Protein AF-A0AAD9IHF7-F1 (afdb_monomer_lite)

Sequence (632 aa):
MAWVPALSSIWDLKSANAESRKAVESCRPLTIDGPIQLDRDPDVTQILLLSDAFGIDELVALQLVQRGYFQVGEVSAAAGGGQLLEDVISCLQVLAEVLEAQLDGRAPASWVPPAEQAYIQERAAAVPSADSLPALLVKRLSRPLQAHIERLPALINSSGQLLDPGQAVGQIDLLLAQCLLLSLTLVVGQEGSVLDLAEPAFGLLKDVAARRDRAHIAPLLELCALTIVLPAGGQPGADASALAAVDAAAQALPDGACSAVKLAWELARAADRPARGPLKMAAQKATQAGALGHLWRAVLGAPALLRGPASLRVAAAGLVHRYAAALLGSADGAEVLAALIQRSVAESKAEFGPEASLVLASRAGTVVSKGGETAVPDDLSTLLHLFAATLAISPALFLDETLREEEFLELMSPSGAGRAQLLGRVPSVFVAYHAVLAAIASCPDGARSIFVQLSAEHATELVGWRHIFEALQQLVRRFDFPAGDASGARHAEDALPPWDTAGICAQVRLVSAVFKHGAAGEVPLWLAAMRDELGLSSVWDALIQAMCCPVPQELKAELDFALAALARLPDVAPLALQRLLAAIVPQGRDAASQPALPHYDLGYQLNEIEARGGGRVYAFVRQGVEFKILFD

Foldseek 3Di:
DDDADALCCLQCFAFADPVLLVQLCVQWHADPVGTDHHDPPPQSVQLVLLCQQQRGYSVLSNVLQVVLCVQQVDSHSQSSNQSSLVNLLRSLVLLLQLLLCVLVVHDGDPPRDPVNNVVLVVQLVPPPDCSHPLNSLLVSLVPQSRNHNVSPCWHAHSNRDTDGPLVSSLSSNLSSLLSNLSSLLSCVVVVGAPLVCLQSLLVSLQVLVVDPSNVLSNLSSLSSLLSNQQCQLPDVPPDPVSLVSNVVSLVPHDQALSLLSVLSNVLSVCSNPVDPDPNVVSLVSSLVSVVLVCLLCVRLVRPSQVVDDLSSNLSSLVSLLSSLLSCCVGPCNLVSLVVQLVVLLVVLCVQFNPQAFQCLLDDPDDDDGPHDDDDDQGSLLSSLSSLLSSLLSPLCCVVPCSNVDPRSCLCLPLANPVNSVSLGRGLSNLLSSLSNLLSNLQAAVSLVVSLVRQLDPSHDCCGHLQSLLVLLVVLLVLQDDPPDDPDPPVLVVSARDPSNLSNNLSSLSSLLSSLQRHDLVCVVVSQVSSCVVNVHPGPLLSLLQSLLGPYDPSSVLSSLSNLVSQLVHPVRVVVSVVSNCPQLPDDDDDPPDDDPHDDDDPVVSVVVVVVCVPPPVCSVCVPDDPPPPPDD

Organism: Prototheca wickerhamii (NCBI:txid3111)

Secondary structure (DSSP, 8-state):
------GGGGT---B--HHHHHHHHTT--EETTEE----IIIIIHHHHHHHHHHTB-HHHHHHHHHHHHHHHSS--HHHHHHHHHHHHHHHHHHHHHHHHHHHTT-PPPTTS-HHHHHHHHHHHHT-SSTTSHHHHHHHHHTS-S-TTGGG-S-EE-TTS-EE-HHHHHHHHHHHHHHHHHHHHHHHHHTT---GGGHHHHHHHHHHHHH-GGGGGGHHHHHHHHHHHHGGGGG-TT--HHHHHHHHHHHHTSPSSTTHHHHHHHHHHHHHHS--SSHHHHHHHHHHHTTHHHHIIIIIIT-HHHHTS-HHHHHHHHHHHHHHHHHHHTSTTHHHHHHHHHHHHHHHHHHHH-TT---TTTS-TTPPPP---SSPPPPHHHHHHHHHHHHHHH-GGGGG-GGG--HHHHHHH-TT-HHHHHHHHH-HHHHHHHHHHHHHHTTSHHHHHHHHHHHHSTT-BTTBSHHHHHHHHHHHHHHT---TT---TTGGGTSPPPHHHHHHHHHHHHHHHHHHHHS-TTTHHHHHHHHHHHHT-S-HHHHHHHHHHSS--HHHHHHHHHHHHHHTTSTTTHHHHHHHHHHHHS-PPPPTTPPPSSPPPPHHHHHHHHHHTTTT-HHHHSSSS--------

InterPro domains:
  IPR021827 Nucleoporin Nup186/Nup192/Nup205 [PTHR31344] (15-614)

pLDDT: mean 78.22, std 16.79, range [21.83, 95.75]

Radius of gyration: 30.06 Å; chains: 1; bounding box: 73×52×94 Å

Structure (mmCIF, N/CA/C/O backbone):
data_AF-A0AAD9IHF7-F1
#
_entry.id   AF-A0AAD9IHF7-F1
#
loop_
_atom_site.group_PDB
_atom_site.id
_atom_site.type_symbol
_atom_site.label_atom_id
_atom_site.label_alt_id
_atom_site.label_comp_id
_atom_site.label_asym_id
_atom_site.label_entity_id
_atom_site.label_seq_id
_atom_site.pdbx_PDB_ins_code
_atom_site.Cartn_x
_atom_site.Cartn_y
_atom_site.Cartn_z
_atom_site.occupancy
_atom_site.B_iso_or_equiv
_atom_site.auth_seq_id
_atom_site.auth_comp_id
_atom_site.auth_asym_id
_atom_site.auth_atom_id
_atom_site.pdbx_PDB_model_num
ATOM 1 N N . MET A 1 1 ? -20.328 25.310 11.228 1.00 36.81 1 MET A N 1
ATOM 2 C CA . MET A 1 1 ? -19.185 24.529 11.743 1.00 36.81 1 MET A CA 1
ATOM 3 C C . MET A 1 1 ? -19.733 23.182 12.155 1.00 36.81 1 MET A C 1
ATOM 5 O O . MET A 1 1 ? -20.665 23.171 12.948 1.00 36.81 1 MET A O 1
ATOM 9 N N . ALA A 1 2 ? -19.254 22.092 11.554 1.00 47.91 2 ALA A N 1
ATOM 10 C CA . ALA A 1 2 ? -19.610 20.751 12.006 1.00 47.91 2 ALA A CA 1
ATOM 11 C C . ALA A 1 2 ? -19.078 20.570 13.436 1.00 47.91 2 ALA A C 1
ATOM 13 O O . ALA A 1 2 ? -17.951 20.968 13.727 1.00 47.91 2 ALA A O 1
ATOM 14 N N . TRP A 1 3 ? -19.918 20.069 14.335 1.00 58.12 3 TRP A N 1
ATOM 15 C CA . TRP A 1 3 ? -19.512 19.736 15.695 1.00 58.12 3 TRP A CA 1
ATOM 16 C C . TRP A 1 3 ? -18.592 18.510 15.639 1.00 58.12 3 TRP A C 1
ATOM 18 O O . TRP A 1 3 ? -18.950 17.516 15.016 1.00 58.12 3 TRP A O 1
ATOM 28 N N . VAL A 1 4 ? -17.404 18.602 16.240 1.00 61.09 4 VAL A N 1
ATOM 29 C CA . VAL A 1 4 ? -16.458 17.485 16.365 1.00 61.09 4 VAL A CA 1
ATOM 30 C C . VAL A 1 4 ? -16.530 16.994 17.815 1.00 61.09 4 VAL A C 1
ATOM 32 O O . VAL A 1 4 ? -16.275 17.800 18.716 1.00 61.09 4 VAL A O 1
ATOM 35 N N . PRO A 1 5 ? -16.900 15.726 18.070 1.00 71.88 5 PRO A N 1
ATOM 36 C CA . PRO A 1 5 ? -16.869 15.166 19.416 1.00 71.88 5 PRO A CA 1
ATOM 37 C C . PRO A 1 5 ? -15.436 15.136 19.966 1.00 71.88 5 PRO A C 1
ATOM 39 O O . PRO A 1 5 ? -14.470 15.023 19.210 1.00 71.88 5 PRO A O 1
ATOM 42 N N . ALA A 1 6 ? -15.293 15.200 21.292 1.00 78.81 6 ALA A N 1
ATOM 43 C CA . ALA A 1 6 ? -13.985 15.099 21.940 1.00 78.81 6 ALA A CA 1
ATOM 44 C C . ALA A 1 6 ? -13.335 13.737 21.644 1.00 78.81 6 ALA A C 1
ATOM 46 O O . ALA A 1 6 ? -14.001 12.704 21.768 1.00 78.81 6 ALA A O 1
ATOM 47 N N . LEU A 1 7 ? -12.037 13.703 21.318 1.00 81.25 7 LEU A N 1
ATOM 48 C CA . LEU A 1 7 ? -11.336 12.456 20.967 1.00 81.25 7 LEU A CA 1
ATOM 49 C C . LEU A 1 7 ? -11.342 11.418 22.095 1.00 81.25 7 LEU A C 1
ATOM 51 O O . LEU A 1 7 ? -11.306 10.218 21.823 1.00 81.25 7 LEU A O 1
ATOM 55 N N . SER A 1 8 ? -11.437 11.859 23.353 1.00 77.81 8 SER A N 1
ATOM 56 C CA . SER A 1 8 ? -11.564 10.968 24.514 1.00 77.81 8 SER A CA 1
ATOM 57 C C . SER A 1 8 ? -12.761 10.019 24.408 1.00 77.81 8 SER A C 1
ATOM 59 O O . SER A 1 8 ? -12.704 8.902 24.916 1.00 77.81 8 SER A O 1
ATOM 61 N N . SER A 1 9 ? -13.810 10.401 23.672 1.00 76.50 9 SER A N 1
ATOM 62 C CA . SER A 1 9 ? -14.984 9.554 23.432 1.00 76.50 9 SER A CA 1
ATOM 63 C C . SER A 1 9 ? -14.676 8.268 22.653 1.00 76.50 9 SER A C 1
ATOM 65 O O . SER A 1 9 ? -15.418 7.296 22.785 1.00 76.50 9 SER A O 1
ATOM 67 N N . ILE A 1 10 ? -13.567 8.200 21.900 1.00 79.12 10 ILE A N 1
ATOM 68 C CA . ILE A 1 10 ? -13.138 6.958 21.232 1.00 79.12 10 ILE A CA 1
ATOM 69 C C . ILE A 1 10 ? -12.761 5.887 22.273 1.00 79.12 10 ILE A C 1
ATOM 71 O O . ILE A 1 10 ? -13.018 4.695 22.055 1.00 79.12 10 ILE A O 1
ATOM 75 N N . TRP A 1 11 ? -12.152 6.310 23.388 1.00 79.56 11 TRP A N 1
ATOM 76 C CA . TRP A 1 11 ? -11.546 5.439 24.403 1.00 79.56 11 TRP A CA 1
ATOM 77 C C . TRP A 1 11 ? -12.447 5.231 25.623 1.00 79.56 11 TRP A C 1
ATOM 79 O O . TRP A 1 11 ? -12.525 4.116 26.141 1.00 79.56 11 TRP A O 1
ATOM 89 N N . ASP A 1 12 ? -13.141 6.289 26.046 1.00 73.69 12 ASP A N 1
ATOM 90 C CA . ASP A 1 12 ? -13.850 6.387 27.327 1.00 73.69 12 ASP A CA 1
ATOM 91 C C . ASP A 1 12 ? -15.376 6.282 27.172 1.00 73.69 12 ASP A C 1
ATOM 93 O O . ASP A 1 12 ? -16.147 6.885 27.924 1.00 73.69 12 ASP A O 1
ATOM 97 N N . LEU A 1 13 ? -15.842 5.504 26.192 1.00 77.12 13 LEU A N 1
ATOM 98 C CA . LEU A 1 13 ? -17.257 5.149 26.101 1.00 77.12 13 LEU A CA 1
ATOM 99 C C . LEU A 1 13 ? -17.670 4.416 27.381 1.00 77.12 13 LEU A C 1
ATOM 101 O O . LEU A 1 13 ? -17.210 3.305 27.656 1.00 77.12 13 LEU A O 1
ATOM 105 N N . LYS A 1 14 ? -18.540 5.056 28.172 1.00 83.31 14 LYS A N 1
ATOM 106 C CA . LYS A 1 14 ? -19.083 4.458 29.392 1.00 83.31 14 LYS A CA 1
ATOM 107 C C . LYS A 1 14 ? -19.792 3.159 29.033 1.00 83.31 14 LYS A C 1
ATOM 109 O O . LYS A 1 14 ? -20.666 3.146 28.168 1.00 83.31 14 LYS A O 1
ATOM 114 N N . SER A 1 15 ? -19.403 2.081 29.701 1.00 85.06 15 SER A N 1
ATOM 115 C CA . SER A 1 15 ? -20.047 0.777 29.578 1.00 85.06 15 SER A CA 1
ATOM 116 C C . SER A 1 15 ? -21.433 0.780 30.220 1.00 85.06 15 SER A C 1
ATOM 118 O O . SER A 1 15 ? -21.686 1.586 31.116 1.00 85.06 15 SER A O 1
ATOM 120 N N . ALA A 1 16 ? -22.284 -0.166 29.818 1.00 85.75 16 ALA A N 1
ATOM 121 C CA . ALA A 1 16 ? -23.598 -0.396 30.425 1.00 85.75 16 ALA A CA 1
ATOM 122 C C . ALA A 1 16 ? -23.555 -0.368 31.968 1.00 85.75 16 ALA A C 1
ATOM 124 O O . ALA A 1 16 ? -22.651 -0.947 32.585 1.00 85.75 16 ALA A O 1
ATOM 125 N N . ASN A 1 17 ? -24.535 0.295 32.589 1.00 91.62 17 ASN A N 1
ATOM 126 C CA . ASN A 1 17 ? -24.567 0.527 34.032 1.00 91.62 17 ASN A CA 1
ATOM 127 C C . ASN A 1 17 ? -25.962 0.229 34.590 1.00 91.62 17 ASN A C 1
ATOM 129 O O . ASN A 1 17 ? -26.950 0.847 34.212 1.00 91.62 17 ASN A O 1
ATOM 133 N N . ALA A 1 18 ? -26.042 -0.670 35.574 1.00 92.06 18 ALA A N 1
ATOM 134 C CA . ALA A 1 18 ? -27.307 -1.057 36.195 1.00 92.06 18 ALA A CA 1
ATOM 135 C C . ALA A 1 18 ? -28.072 0.119 36.838 1.00 92.06 18 ALA A C 1
ATOM 137 O O . ALA A 1 18 ? -29.301 0.081 36.910 1.00 92.06 18 ALA A O 1
ATOM 138 N N . GLU A 1 19 ? -27.377 1.153 37.317 1.00 93.00 19 GLU A N 1
ATOM 139 C CA . GLU A 1 19 ? -28.008 2.363 37.859 1.00 93.00 19 GLU A CA 1
ATOM 140 C C . GLU A 1 19 ? -28.609 3.229 36.747 1.00 93.00 19 GLU A C 1
ATOM 142 O O . GLU A 1 19 ? -29.773 3.621 36.843 1.00 93.00 19 GLU A O 1
ATOM 147 N N . SER A 1 20 ? -27.856 3.452 35.666 1.00 92.50 20 SER A N 1
ATOM 148 C CA . SER A 1 20 ? -28.323 4.148 34.460 1.00 92.50 20 SER A CA 1
ATOM 149 C C . SER A 1 20 ? -29.510 3.420 33.825 1.00 92.50 20 SER A C 1
ATOM 151 O O . SER A 1 20 ? -30.510 4.050 33.477 1.00 92.50 20 SER A O 1
ATOM 153 N N . ARG A 1 21 ? -29.458 2.083 33.769 1.00 94.50 21 ARG A N 1
ATOM 154 C CA . ARG A 1 21 ? -30.554 1.237 33.282 1.00 94.50 21 ARG A CA 1
ATOM 155 C C . ARG A 1 21 ? -31.832 1.430 34.084 1.00 94.50 21 ARG A C 1
ATOM 157 O O . ARG A 1 21 ? -32.874 1.729 33.509 1.00 94.50 21 ARG A O 1
ATOM 164 N N . LYS A 1 22 ? -31.747 1.351 35.417 1.00 94.19 22 LYS A N 1
ATOM 165 C CA . LYS A 1 22 ? -32.892 1.610 36.308 1.00 94.19 22 LYS A CA 1
ATOM 166 C C . LYS A 1 22 ? -33.433 3.028 36.148 1.00 94.19 22 LYS A C 1
ATOM 168 O O . LYS A 1 22 ? -34.644 3.227 36.212 1.00 94.19 22 LYS A O 1
ATOM 173 N N . ALA A 1 23 ? -32.555 4.012 35.950 1.00 93.00 23 ALA A N 1
ATOM 174 C CA . ALA A 1 23 ? -32.964 5.393 35.728 1.00 93.00 23 ALA A CA 1
ATOM 175 C C . ALA A 1 23 ? -33.780 5.540 34.433 1.00 93.00 23 ALA A C 1
ATOM 177 O O . ALA A 1 23 ? -34.836 6.171 34.457 1.00 93.00 23 ALA A O 1
ATOM 178 N N . VAL A 1 24 ? -33.357 4.913 33.333 1.00 93.75 24 VAL A N 1
ATOM 179 C CA . VAL A 1 24 ? -34.110 4.915 32.067 1.00 93.75 24 VAL A CA 1
ATOM 180 C C . VAL A 1 24 ? -35.416 4.120 32.194 1.00 93.75 24 VAL A C 1
ATOM 182 O O . VAL A 1 24 ? -36.472 4.625 31.820 1.00 93.75 24 VAL A O 1
ATOM 185 N N . GLU A 1 25 ? -35.390 2.936 32.811 1.00 94.12 25 GLU A N 1
ATOM 186 C CA . GLU A 1 25 ? -36.583 2.103 33.048 1.00 94.12 25 GLU A CA 1
ATOM 187 C C . GLU A 1 25 ? -37.634 2.790 33.935 1.00 94.12 25 GLU A C 1
ATOM 189 O O . GLU A 1 25 ? -38.833 2.542 33.791 1.00 94.12 25 GLU A O 1
ATOM 194 N N . SER A 1 26 ? -37.212 3.702 34.820 1.00 93.38 26 SER A N 1
ATOM 195 C CA . SER A 1 26 ? -38.123 4.527 35.624 1.00 93.38 26 SER A CA 1
ATOM 196 C C . SER A 1 26 ? -38.941 5.536 34.804 1.00 93.38 26 SER A C 1
ATOM 198 O O . SER A 1 26 ? -39.815 6.201 35.360 1.00 93.38 26 SER A O 1
ATOM 200 N N . CYS A 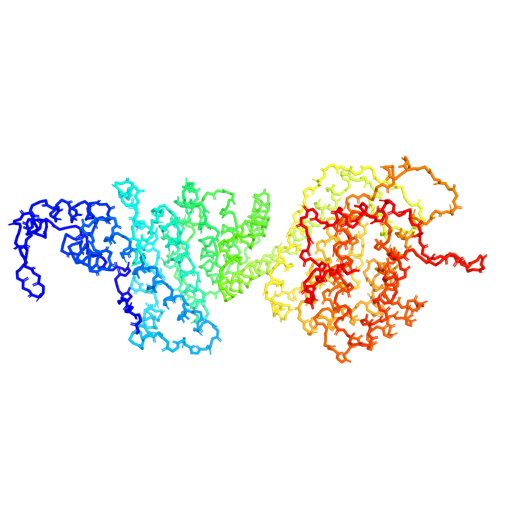1 27 ? -38.659 5.664 33.499 1.00 92.88 27 CYS A N 1
ATOM 201 C CA . CYS A 1 27 ? -39.239 6.644 32.574 1.00 92.88 27 CYS A CA 1
ATOM 202 C C . CYS A 1 27 ? -38.943 8.108 32.949 1.00 92.88 27 CYS A C 1
ATOM 204 O O . CYS A 1 27 ? -39.509 9.027 32.357 1.00 92.88 27 CYS A O 1
ATOM 206 N N . ARG A 1 28 ? -38.073 8.341 33.942 1.00 93.12 28 ARG A N 1
ATOM 207 C CA . ARG A 1 28 ? -37.704 9.679 34.406 1.00 93.12 28 ARG A CA 1
ATOM 208 C C . ARG A 1 28 ? -36.217 9.805 34.772 1.00 93.12 28 ARG A C 1
ATOM 210 O O . ARG A 1 28 ? -35.900 10.137 35.920 1.00 93.12 28 ARG A O 1
ATOM 217 N N . PRO A 1 29 ? -35.288 9.521 33.839 1.00 91.62 29 PRO A N 1
ATOM 218 C CA . PRO A 1 29 ? -33.861 9.647 34.105 1.00 91.62 29 PRO A CA 1
ATOM 219 C C . PRO A 1 29 ? -33.464 11.104 34.375 1.00 91.62 29 PRO A C 1
ATOM 221 O O . PRO A 1 29 ? -34.022 12.047 33.806 1.00 91.62 29 PRO A O 1
ATOM 224 N N . LEU A 1 30 ? -32.464 11.284 35.239 1.00 88.69 30 LEU A N 1
ATOM 225 C CA . LEU A 1 30 ? -31.847 12.580 35.505 1.00 88.69 30 LEU A CA 1
ATOM 226 C C . LEU A 1 30 ? -30.652 12.775 34.566 1.00 88.69 30 LEU A C 1
ATOM 228 O O . LEU A 1 30 ? -29.691 12.011 34.622 1.00 88.69 30 LEU A O 1
ATOM 232 N N . THR A 1 31 ? -30.709 13.805 33.725 1.00 84.94 31 THR A N 1
ATOM 233 C CA . THR A 1 31 ? -29.606 14.204 32.840 1.00 84.94 31 THR A CA 1
ATOM 234 C C . THR A 1 31 ? -28.926 15.477 33.346 1.00 84.94 31 THR A C 1
ATOM 236 O O . THR A 1 31 ? -29.368 16.075 34.330 1.00 84.94 31 THR A O 1
ATOM 239 N N . ILE A 1 32 ? -27.853 15.906 32.673 1.00 80.12 32 ILE A N 1
ATOM 240 C CA . ILE A 1 32 ? -27.135 17.156 32.985 1.00 80.12 32 ILE A CA 1
ATOM 241 C C . ILE A 1 32 ? -28.069 18.372 32.858 1.00 80.12 32 ILE A C 1
ATOM 243 O O . ILE A 1 32 ? -27.972 19.304 33.653 1.00 80.12 32 ILE A O 1
ATOM 247 N N . ASP A 1 33 ? -29.025 18.317 31.928 1.00 78.94 33 ASP A N 1
ATOM 248 C CA . ASP A 1 33 ? -30.009 19.377 31.678 1.00 78.94 33 ASP A CA 1
ATOM 249 C C . ASP A 1 33 ? -31.258 19.265 32.576 1.00 78.94 33 ASP A C 1
ATOM 251 O O . ASP A 1 33 ? -32.186 20.068 32.481 1.00 78.94 33 ASP A O 1
ATOM 255 N N . GLY A 1 34 ? -31.284 18.278 33.479 1.00 86.94 34 GLY A N 1
ATOM 256 C CA . GLY A 1 34 ? -32.382 18.013 34.404 1.00 86.94 34 GLY A CA 1
ATOM 257 C C . GLY A 1 34 ? -33.145 16.713 34.112 1.00 86.94 34 GLY A C 1
ATOM 258 O O . GLY A 1 34 ? -32.713 15.885 33.304 1.00 86.94 34 GLY A O 1
ATOM 259 N N . PRO A 1 35 ? -34.259 16.469 34.829 1.00 88.62 35 PRO A N 1
ATOM 260 C CA . PRO A 1 35 ? -35.058 15.261 34.659 1.00 88.62 35 PRO A CA 1
ATOM 261 C C . PRO A 1 35 ? -35.841 15.302 33.345 1.00 88.62 35 PRO A C 1
ATOM 263 O O . PRO A 1 35 ? -36.541 16.275 33.067 1.00 88.62 35 PRO A O 1
ATOM 266 N N . ILE A 1 36 ? -35.774 14.216 32.580 1.00 90.25 36 ILE A N 1
ATOM 267 C CA . ILE A 1 36 ? -36.485 14.062 31.305 1.00 90.25 36 ILE A CA 1
ATOM 268 C C . ILE A 1 36 ? -37.630 13.074 31.505 1.00 90.25 36 ILE A C 1
ATOM 270 O O . ILE A 1 36 ? -37.448 12.064 32.174 1.00 90.25 36 ILE A O 1
ATOM 274 N N . GLN A 1 37 ? -38.808 13.363 30.953 1.00 91.81 37 GLN A N 1
ATOM 275 C CA . GLN A 1 37 ? -39.916 12.410 30.913 1.00 91.81 37 GLN A CA 1
ATOM 276 C C . GLN A 1 37 ? -39.811 11.593 29.625 1.00 91.81 37 GLN A C 1
ATOM 278 O O . GLN A 1 37 ? -39.765 12.180 28.548 1.00 91.81 37 GLN A O 1
ATOM 283 N N . LEU A 1 38 ? -39.762 10.269 29.753 1.00 91.94 38 LEU A N 1
ATOM 284 C CA . LEU A 1 38 ? -39.723 9.335 28.629 1.00 91.94 38 LEU A CA 1
ATOM 285 C C . LEU A 1 38 ? -41.045 8.582 28.526 1.00 91.94 38 LEU A C 1
ATOM 287 O O . LEU A 1 38 ? -41.642 8.230 29.553 1.00 91.94 38 LEU A O 1
ATOM 291 N N . ASP A 1 39 ? -41.462 8.291 27.301 1.00 89.88 39 ASP A N 1
ATOM 292 C CA . ASP A 1 39 ? -42.516 7.322 27.050 1.00 89.88 39 ASP A CA 1
ATOM 293 C C . ASP A 1 39 ? -41.945 5.904 27.136 1.00 89.88 39 ASP A C 1
ATOM 295 O O . ASP A 1 39 ? -40.828 5.611 26.700 1.00 89.88 39 ASP A O 1
ATOM 299 N N . ARG A 1 40 ? -42.716 4.984 27.725 1.00 88.19 40 ARG A N 1
ATOM 300 C CA . ARG A 1 40 ? -42.266 3.591 27.861 1.00 88.19 40 ARG A CA 1
ATOM 301 C C . ARG A 1 40 ? -42.047 2.937 26.493 1.00 88.19 40 ARG A C 1
ATOM 303 O O . ARG A 1 40 ? -41.100 2.177 26.337 1.00 88.19 40 ARG A O 1
ATOM 310 N N . ASP A 1 41 ? -42.879 3.305 25.523 1.00 87.81 41 ASP A N 1
ATOM 311 C CA . ASP A 1 41 ? -42.694 3.043 24.100 1.00 87.81 41 ASP A CA 1
ATOM 312 C C . ASP A 1 41 ? -42.975 4.343 23.321 1.00 87.81 41 ASP A C 1
ATOM 314 O O . ASP A 1 41 ? -44.016 4.956 23.570 1.00 87.81 41 ASP A O 1
ATOM 318 N N . PRO A 1 42 ? -42.110 4.762 22.376 1.00 87.00 42 PRO A N 1
ATOM 319 C CA . PRO A 1 42 ? -40.933 4.042 21.879 1.00 87.00 42 PRO A CA 1
ATOM 320 C C . PRO A 1 42 ? -39.636 4.276 22.680 1.00 87.00 42 PRO A C 1
ATOM 322 O O . PRO A 1 42 ? -38.698 3.497 22.515 1.00 87.00 42 PRO A O 1
ATOM 325 N N . ASP A 1 43 ? -39.552 5.304 23.530 1.00 91.94 43 ASP A N 1
ATOM 326 C CA . ASP A 1 43 ? -38.263 5.828 24.014 1.00 91.94 43 ASP A CA 1
ATOM 327 C C . ASP A 1 43 ? -37.439 4.804 24.805 1.00 91.94 43 ASP A C 1
ATOM 329 O O . ASP A 1 43 ? -36.315 4.482 24.414 1.00 91.94 43 ASP A O 1
ATOM 333 N N . VAL A 1 44 ? -37.986 4.262 25.902 1.00 94.19 44 VAL A N 1
ATOM 334 C CA . VAL A 1 44 ? -37.251 3.323 26.776 1.00 94.19 44 VAL A CA 1
ATOM 335 C C . VAL A 1 44 ? -36.801 2.091 25.990 1.00 94.19 44 VAL A C 1
ATOM 337 O O . VAL A 1 44 ? -35.643 1.683 26.091 1.00 94.19 44 VAL A O 1
ATOM 340 N N . THR A 1 45 ? -37.683 1.535 25.158 1.00 93.69 45 THR A N 1
ATOM 341 C CA . THR A 1 45 ? -37.382 0.366 24.323 1.00 93.69 45 THR A CA 1
ATOM 342 C C . THR A 1 45 ? -36.227 0.633 23.353 1.00 93.69 45 THR A C 1
ATOM 344 O O . THR A 1 45 ? -35.303 -0.178 23.265 1.00 93.69 45 THR A O 1
ATOM 347 N N . GLN A 1 46 ? -36.225 1.775 22.658 1.00 94.44 46 GLN A N 1
ATOM 348 C CA . GLN A 1 46 ? -35.163 2.120 21.703 1.00 94.44 46 GLN A CA 1
ATOM 349 C C . GLN A 1 46 ? -33.827 2.428 22.396 1.00 94.44 46 GLN A C 1
ATOM 351 O O . GLN A 1 46 ? -32.770 2.030 21.906 1.00 94.44 46 GLN A O 1
ATOM 356 N N . ILE A 1 47 ? -33.855 3.080 23.560 1.00 95.12 47 ILE A N 1
ATOM 357 C CA . ILE A 1 47 ? -32.647 3.393 24.339 1.00 95.12 47 ILE A CA 1
ATOM 358 C C . ILE A 1 47 ? -31.970 2.114 24.835 1.00 95.12 47 ILE A C 1
ATOM 360 O O . ILE A 1 47 ? -30.760 1.949 24.663 1.00 95.12 47 ILE A O 1
ATOM 364 N N . LEU A 1 48 ? -32.742 1.192 25.417 1.00 94.06 48 LEU A N 1
ATOM 365 C CA . LEU A 1 48 ? -32.213 -0.083 25.903 1.00 94.06 48 LEU A CA 1
ATOM 366 C C . LEU A 1 48 ? -31.714 -0.961 24.751 1.00 94.06 48 LEU A C 1
ATOM 368 O O . LEU A 1 48 ? -30.664 -1.586 24.878 1.00 94.06 48 LEU A O 1
ATOM 372 N N . LEU A 1 49 ? -32.409 -0.956 23.606 1.00 93.12 49 LEU A N 1
ATOM 373 C CA . LEU A 1 49 ? -31.958 -1.661 22.406 1.00 93.12 49 LEU A CA 1
ATOM 374 C C . LEU A 1 49 ? -30.593 -1.145 21.925 1.00 93.12 49 LEU A C 1
ATOM 376 O O . LEU A 1 49 ? -29.711 -1.949 21.628 1.00 93.12 49 LEU A O 1
ATOM 380 N N . LEU A 1 50 ? -30.404 0.178 21.874 1.00 92.50 50 LEU A N 1
ATOM 381 C CA . LEU A 1 50 ? -29.131 0.786 21.481 1.00 92.50 50 LEU A CA 1
ATOM 382 C C . LEU A 1 50 ? -28.011 0.468 22.485 1.00 92.50 50 LEU A C 1
ATOM 384 O O . LEU A 1 50 ? -26.913 0.079 22.081 1.00 92.50 50 LEU A O 1
ATOM 388 N N . SER A 1 51 ? -28.300 0.608 23.782 1.00 92.62 51 SER A N 1
ATOM 389 C CA . SER A 1 51 ? -27.369 0.281 24.867 1.00 92.62 51 SER A CA 1
ATOM 390 C C . SER A 1 51 ? -26.903 -1.173 24.784 1.00 92.62 51 SER A C 1
ATOM 392 O O . SER A 1 51 ? -25.700 -1.429 24.776 1.00 92.62 51 SER A O 1
ATOM 394 N N . ASP A 1 52 ? -27.832 -2.115 24.610 1.00 91.06 52 ASP A N 1
ATOM 395 C CA . ASP A 1 52 ? -27.521 -3.540 24.512 1.00 91.06 52 ASP A CA 1
ATOM 396 C C . ASP A 1 52 ? -26.779 -3.898 23.209 1.00 91.06 52 ASP A C 1
ATOM 398 O O . ASP A 1 52 ? -25.967 -4.825 23.203 1.00 91.06 52 ASP A O 1
ATOM 402 N N . ALA A 1 53 ? -27.039 -3.189 22.102 1.00 88.75 53 ALA A N 1
ATOM 403 C CA . ALA A 1 53 ? -26.386 -3.438 20.814 1.00 88.75 53 ALA A CA 1
ATOM 404 C C . ALA A 1 53 ? -24.895 -3.053 20.821 1.00 88.75 53 ALA A C 1
ATOM 406 O O . ALA A 1 53 ? -24.066 -3.799 20.291 1.00 88.75 53 ALA A O 1
ATOM 407 N N . PHE A 1 54 ? -24.552 -1.917 21.442 1.00 86.50 54 PHE A N 1
ATOM 408 C CA . PHE A 1 54 ? -23.182 -1.382 21.482 1.00 86.50 54 PHE A CA 1
ATOM 409 C C . PHE A 1 54 ? -22.466 -1.566 22.830 1.00 86.50 54 PHE A C 1
ATOM 411 O O . PHE A 1 54 ? -21.280 -1.254 22.937 1.00 86.50 54 PHE A O 1
ATOM 418 N N . GLY A 1 55 ? -23.153 -2.071 23.858 1.00 87.50 55 GLY A N 1
ATOM 419 C CA . GLY A 1 55 ? -22.604 -2.249 25.207 1.00 87.50 55 GLY A CA 1
ATOM 420 C C . GLY A 1 55 ? -22.321 -0.935 25.945 1.00 87.50 55 GLY A C 1
ATOM 421 O O . GLY A 1 55 ? -21.416 -0.886 26.782 1.00 87.50 55 GLY A O 1
ATOM 422 N N . ILE A 1 56 ? -23.059 0.129 25.621 1.00 89.75 56 ILE A N 1
ATOM 423 C CA . ILE A 1 56 ? -22.854 1.486 26.151 1.00 89.75 56 ILE A CA 1
ATOM 424 C C . ILE A 1 56 ? -23.814 1.804 27.301 1.00 89.75 56 ILE A C 1
ATOM 426 O O . ILE A 1 56 ? -24.880 1.205 27.411 1.00 89.75 56 ILE A O 1
ATOM 430 N N . ASP A 1 57 ? -23.446 2.767 28.140 1.00 92.56 57 ASP A N 1
ATOM 431 C CA . ASP A 1 57 ? -24.284 3.296 29.218 1.00 92.56 57 ASP A CA 1
ATOM 432 C C . ASP A 1 57 ? -25.636 3.810 28.696 1.00 92.56 57 ASP A C 1
ATOM 434 O O . ASP A 1 57 ? -25.722 4.486 27.667 1.00 92.56 57 ASP A O 1
ATOM 438 N N . GLU A 1 58 ? -26.704 3.499 29.426 1.00 94.50 58 GLU A N 1
ATOM 439 C CA . GLU A 1 58 ? -28.074 3.801 29.025 1.00 94.50 58 GLU A CA 1
ATOM 440 C C . GLU A 1 58 ? -28.366 5.313 28.936 1.00 94.50 58 GLU A C 1
ATOM 442 O O . GLU A 1 58 ? -29.193 5.727 28.123 1.00 94.50 58 GLU A O 1
ATOM 447 N N . LEU A 1 59 ? -27.666 6.167 29.696 1.00 92.50 59 LEU A N 1
ATOM 448 C CA . LEU A 1 59 ? -27.806 7.625 29.574 1.00 92.50 59 LEU A CA 1
ATOM 449 C C . LEU A 1 59 ? -27.059 8.169 28.350 1.00 92.50 59 LEU A C 1
ATOM 451 O O . LEU A 1 59 ? -27.507 9.144 27.746 1.00 92.50 59 LEU A O 1
ATOM 455 N N . VAL A 1 60 ? -25.958 7.532 27.944 1.00 90.31 60 VAL A N 1
ATOM 456 C CA . VAL A 1 60 ? -25.282 7.843 26.671 1.00 90.31 60 VAL A CA 1
ATOM 457 C C . VAL A 1 60 ? -26.170 7.429 25.495 1.00 90.31 60 VAL A C 1
ATOM 459 O O . VAL A 1 60 ? -26.352 8.204 24.556 1.00 90.31 60 VAL A O 1
ATOM 462 N N . ALA A 1 61 ? -26.791 6.248 25.569 1.00 92.00 61 ALA A N 1
ATOM 463 C CA . ALA A 1 61 ? -27.759 5.797 24.571 1.00 92.00 61 ALA A CA 1
ATOM 464 C C . ALA A 1 61 ? -28.958 6.760 24.454 1.00 92.00 61 ALA A C 1
ATOM 466 O O . ALA A 1 61 ? -29.353 7.105 23.341 1.00 92.00 61 ALA A O 1
ATOM 467 N N . LEU A 1 62 ? -29.481 7.265 25.579 1.00 93.44 62 LEU A N 1
ATOM 468 C CA . LEU A 1 62 ? -30.520 8.302 25.599 1.00 93.44 62 LEU A CA 1
ATOM 469 C C . LEU A 1 62 ? -30.098 9.560 24.824 1.00 93.44 62 LEU A C 1
ATOM 471 O O . LEU A 1 62 ? -30.851 10.029 23.971 1.00 93.44 62 LEU A O 1
ATOM 475 N N . GLN A 1 63 ? -28.893 10.081 25.072 1.00 90.62 63 GLN A N 1
ATOM 476 C CA . GLN A 1 63 ? -28.387 11.272 24.377 1.00 90.62 63 GLN A CA 1
ATOM 477 C C . GLN A 1 63 ? -28.264 11.055 22.862 1.00 90.62 63 GLN A C 1
ATOM 479 O O . GLN A 1 63 ? -28.613 11.938 22.076 1.00 90.62 63 GLN A O 1
ATOM 484 N N . LEU A 1 64 ? -27.799 9.876 22.443 1.00 90.56 64 LEU A N 1
ATOM 485 C CA . LEU A 1 64 ? -27.667 9.517 21.030 1.00 90.56 64 LEU A CA 1
ATOM 486 C C . LEU A 1 64 ? -29.028 9.389 20.337 1.00 90.56 64 LEU A C 1
ATOM 488 O O . LEU A 1 64 ? -29.198 9.912 19.237 1.00 90.56 64 LEU A O 1
ATOM 492 N N . VAL A 1 65 ? -30.011 8.754 20.983 1.00 92.06 65 VAL A N 1
ATOM 493 C CA . VAL A 1 65 ? -31.380 8.637 20.451 1.00 92.06 65 VAL A CA 1
ATOM 494 C C . VAL A 1 65 ? -32.040 10.013 20.336 1.00 92.06 65 VAL A C 1
ATOM 496 O O . VAL A 1 65 ? -32.639 10.313 19.307 1.00 92.06 65 VAL A O 1
ATOM 499 N N . GLN A 1 66 ? -31.881 10.886 21.336 1.00 90.56 66 GLN A N 1
ATOM 500 C CA . GLN A 1 66 ? -32.398 12.257 21.270 1.00 90.56 66 GLN A CA 1
ATOM 501 C C . GLN A 1 66 ? -31.753 13.059 20.135 1.00 90.56 66 GLN A C 1
ATOM 503 O O . GLN A 1 66 ? -32.457 13.721 19.374 1.00 90.56 66 GLN A O 1
ATOM 508 N N . ARG A 1 67 ? -30.426 12.969 19.965 1.00 87.75 67 ARG A N 1
ATOM 509 C CA . ARG A 1 67 ? -29.727 13.591 18.827 1.00 87.75 67 ARG A CA 1
ATOM 510 C C . ARG A 1 67 ? -30.224 13.049 17.487 1.00 87.75 67 ARG A C 1
ATOM 512 O O . ARG A 1 67 ? -30.470 13.843 16.583 1.00 87.75 67 ARG A O 1
ATOM 519 N N . GLY A 1 68 ? -30.407 11.733 17.377 1.00 85.62 68 GLY A N 1
ATOM 520 C CA . GLY A 1 68 ? -30.982 11.090 16.194 1.00 85.62 68 GLY A CA 1
ATOM 521 C C . GLY A 1 68 ? -32.383 11.619 15.875 1.00 85.62 68 GLY A C 1
ATOM 522 O O . GLY A 1 68 ? -32.648 11.991 14.734 1.00 85.62 68 GLY A O 1
ATOM 523 N N . TYR A 1 69 ? -33.237 11.767 16.891 1.00 88.31 69 TYR A N 1
ATOM 524 C CA . TYR A 1 69 ? -34.568 12.358 16.743 1.00 88.31 69 TYR A CA 1
ATOM 525 C C . TYR A 1 69 ? -34.514 13.799 16.223 1.00 88.31 69 TYR A C 1
ATOM 527 O O . TYR A 1 69 ? -35.249 14.141 15.303 1.00 88.31 69 TYR A O 1
ATOM 535 N N . PHE A 1 70 ? -33.618 14.643 16.741 1.00 86.88 70 PHE A N 1
ATOM 536 C CA . PHE A 1 70 ? -33.502 16.026 16.262 1.00 86.88 70 PHE A CA 1
ATOM 537 C C . PHE A 1 70 ? -33.030 16.142 14.807 1.00 86.88 70 PHE A C 1
ATOM 539 O O . PHE A 1 70 ? -33.358 17.128 14.150 1.00 86.88 70 PHE A O 1
ATOM 546 N N . GLN A 1 71 ? -32.258 15.175 14.308 1.00 84.44 71 GLN A N 1
ATOM 547 C CA . GLN A 1 71 ? -31.709 15.218 12.949 1.00 84.44 71 GLN A CA 1
ATOM 548 C C . GLN A 1 71 ? -32.604 14.525 11.918 1.00 84.44 71 GLN A C 1
ATOM 550 O O . GLN A 1 71 ? -32.795 15.048 10.823 1.00 84.44 71 GLN A O 1
ATOM 555 N N . VAL A 1 72 ? -33.158 13.364 12.270 1.00 85.06 72 VAL A N 1
ATOM 556 C CA . VAL A 1 72 ? -33.906 12.490 11.349 1.00 85.06 72 VAL A CA 1
ATOM 557 C C . VAL A 1 72 ? -35.420 12.567 11.592 1.00 85.06 72 VAL A C 1
ATOM 559 O O . VAL A 1 72 ? -36.207 12.220 10.718 1.00 85.06 72 VAL A O 1
ATOM 562 N N . GLY A 1 73 ? -35.852 13.066 12.754 1.00 84.06 73 GLY A N 1
ATOM 563 C CA . GLY A 1 73 ? -37.266 13.178 13.129 1.00 84.06 73 GLY A CA 1
ATOM 564 C C . GLY A 1 73 ? -37.875 11.898 13.709 1.00 84.06 73 GLY A C 1
ATOM 565 O O . GLY A 1 73 ? -39.091 11.829 13.868 1.00 84.06 73 GLY A O 1
ATOM 566 N N . GLU A 1 74 ? -37.060 10.887 14.032 1.00 81.50 74 GLU A N 1
ATOM 567 C CA . GLU A 1 74 ? -37.517 9.581 14.521 1.00 81.50 74 GLU A CA 1
ATOM 568 C C . GLU A 1 74 ? -36.777 9.157 15.800 1.00 81.50 74 GLU A C 1
ATOM 570 O O . GLU A 1 74 ? -35.549 9.225 15.879 1.00 81.50 74 GLU A O 1
ATOM 575 N N . VAL A 1 75 ? -37.528 8.697 16.808 1.00 85.94 75 VAL A N 1
ATOM 576 C CA . VAL A 1 75 ? -36.969 8.075 18.018 1.00 85.94 75 VAL A CA 1
ATOM 577 C C . VAL A 1 75 ? -36.613 6.629 17.685 1.00 85.94 75 VAL A C 1
ATOM 579 O O . VAL A 1 75 ? -37.467 5.745 17.701 1.00 85.94 75 VAL A O 1
ATOM 582 N N . SER A 1 76 ? -35.347 6.395 17.352 1.00 92.06 76 SER A N 1
ATOM 583 C CA . SER A 1 76 ? -34.881 5.108 16.840 1.00 92.06 76 SER A CA 1
ATOM 584 C C . SER A 1 76 ? -33.465 4.789 17.309 1.00 92.06 76 SER A C 1
ATOM 586 O O . SER A 1 76 ? -32.559 5.625 17.232 1.00 92.06 76 SER A O 1
ATOM 588 N N . ALA A 1 77 ? -33.251 3.542 17.735 1.00 90.94 77 ALA A N 1
ATOM 589 C CA . ALA A 1 77 ? -31.928 2.993 18.011 1.00 90.94 77 ALA A CA 1
ATOM 590 C C . ALA A 1 77 ? -31.047 2.983 16.749 1.00 90.94 77 ALA A C 1
ATOM 592 O O . ALA A 1 77 ? -29.837 3.165 16.846 1.00 90.94 77 ALA A O 1
ATOM 593 N N . ALA A 1 78 ? -31.640 2.832 15.559 1.00 91.19 78 ALA A N 1
ATOM 594 C CA . ALA A 1 78 ? -30.908 2.868 14.294 1.00 91.19 78 ALA A CA 1
ATOM 595 C C . ALA A 1 78 ? -30.311 4.257 14.019 1.00 91.19 78 ALA A C 1
ATOM 597 O O . ALA A 1 78 ? -29.152 4.356 13.613 1.00 91.19 78 ALA A O 1
ATOM 598 N N . ALA A 1 79 ? -31.073 5.323 14.287 1.00 90.56 79 ALA A N 1
ATOM 599 C CA . ALA A 1 79 ? -30.594 6.700 14.168 1.00 90.56 79 ALA A CA 1
ATOM 600 C C . ALA A 1 79 ? -29.533 7.025 15.233 1.00 90.56 79 ALA A C 1
ATOM 602 O O . ALA A 1 79 ? -28.470 7.546 14.903 1.00 90.56 79 ALA A O 1
ATOM 603 N N . GLY A 1 80 ? -29.764 6.652 16.498 1.00 91.25 80 GLY A N 1
ATOM 604 C CA . GLY A 1 80 ? -28.774 6.851 17.566 1.00 91.25 80 GLY A CA 1
ATOM 605 C C . GLY A 1 80 ? -27.467 6.080 17.334 1.00 91.25 80 GLY A C 1
ATOM 606 O O . GLY A 1 80 ? -26.381 6.606 17.573 1.00 91.25 80 GLY A O 1
ATOM 607 N N . GLY A 1 81 ? -27.552 4.856 16.808 1.00 89.94 81 GLY A N 1
ATOM 608 C CA . GLY A 1 81 ? -26.387 4.054 16.438 1.00 89.94 81 GLY A CA 1
ATOM 609 C C . GLY A 1 81 ? -25.619 4.638 15.253 1.00 89.94 81 GLY A C 1
ATOM 610 O O . GLY A 1 81 ? -24.392 4.666 15.285 1.00 89.94 81 GLY A O 1
ATOM 611 N N . GLY A 1 82 ? -26.315 5.169 14.242 1.00 90.00 82 GLY A N 1
ATOM 612 C CA . GLY A 1 82 ? -25.672 5.874 13.131 1.00 90.00 82 GLY A CA 1
ATOM 613 C C . GLY A 1 82 ? -24.894 7.108 13.592 1.00 90.00 82 GLY A C 1
ATOM 614 O O . GLY A 1 82 ? -23.737 7.258 13.209 1.00 90.00 82 GLY A O 1
ATOM 615 N N . GLN A 1 83 ? -25.465 7.911 14.500 1.00 88.44 83 GLN A N 1
ATOM 616 C CA . GLN A 1 83 ? -24.767 9.051 15.115 1.00 88.44 83 GLN A CA 1
ATOM 617 C C . GLN A 1 83 ? -23.498 8.629 15.853 1.00 88.44 83 GLN A C 1
ATOM 619 O O . GLN A 1 83 ? -22.460 9.263 15.703 1.00 88.44 83 GLN A O 1
ATOM 624 N N . LEU A 1 84 ? -23.564 7.549 16.638 1.00 89.12 84 LEU A N 1
ATOM 625 C CA . LEU A 1 84 ? -22.397 7.046 17.359 1.00 89.12 84 LEU A CA 1
ATOM 626 C C . LEU A 1 84 ? -21.259 6.684 16.398 1.00 89.12 84 LEU A C 1
ATOM 628 O O . LEU A 1 84 ? -20.106 7.028 16.650 1.00 89.12 84 LEU A O 1
ATOM 632 N N . LEU A 1 85 ? -21.568 5.984 15.304 1.00 88.62 85 LEU A N 1
ATOM 633 C CA . LEU A 1 85 ? -20.547 5.601 14.330 1.00 88.62 85 LEU A CA 1
ATOM 634 C C . LEU A 1 85 ? -19.998 6.813 13.569 1.00 88.62 85 LEU A C 1
ATOM 636 O O . LEU A 1 85 ? -18.789 6.883 13.366 1.00 88.62 85 LEU A O 1
ATOM 640 N N . GLU A 1 86 ? -20.842 7.777 13.193 1.00 88.38 86 GLU A N 1
ATOM 641 C CA . GLU A 1 86 ? -20.404 9.034 12.569 1.00 88.38 86 GLU A CA 1
ATOM 642 C C . GLU A 1 86 ? -19.497 9.851 13.495 1.00 88.38 86 GLU A C 1
ATOM 644 O O . GLU A 1 86 ? -18.463 10.353 13.048 1.00 88.38 86 GLU A O 1
ATOM 649 N N . ASP A 1 87 ? -19.839 9.939 14.783 1.00 88.25 87 ASP A N 1
ATOM 650 C CA . ASP A 1 87 ? -19.029 10.603 15.803 1.00 88.25 87 ASP A CA 1
ATOM 651 C C . ASP A 1 87 ? -17.647 9.928 15.901 1.00 88.25 87 ASP A C 1
ATOM 653 O O . ASP A 1 87 ? -16.618 10.597 15.792 1.00 88.25 87 ASP A O 1
ATOM 657 N N . VAL A 1 88 ? -17.602 8.592 16.009 1.00 89.56 88 VAL A N 1
ATOM 658 C CA . VAL A 1 88 ? -16.340 7.831 16.071 1.00 89.56 88 VAL A CA 1
ATOM 659 C C . VAL A 1 88 ? -15.512 8.005 14.796 1.00 89.56 88 VAL A C 1
ATOM 661 O O . VAL A 1 88 ? -14.307 8.246 14.881 1.00 89.56 88 VAL A O 1
ATOM 664 N N . ILE A 1 89 ? -16.128 7.907 13.614 1.00 89.81 89 ILE A N 1
ATOM 665 C CA . ILE A 1 89 ? -15.437 8.090 12.329 1.00 89.81 89 ILE A CA 1
ATOM 666 C C . ILE A 1 89 ? -14.856 9.502 12.234 1.00 89.81 89 ILE A C 1
ATOM 668 O O . ILE A 1 89 ? -13.693 9.652 11.861 1.00 89.81 89 ILE A O 1
ATOM 672 N N . SER A 1 90 ? -15.625 10.522 12.615 1.00 88.88 90 SER A N 1
ATOM 673 C CA . SER A 1 90 ? -15.182 11.919 12.595 1.00 88.88 90 SER A CA 1
ATOM 674 C C . SER A 1 90 ? -13.986 12.135 13.523 1.00 88.88 90 SER A C 1
ATOM 676 O O . SER A 1 90 ? -12.990 12.737 13.125 1.00 88.88 90 SER A O 1
ATOM 678 N N . CYS A 1 91 ? -14.032 11.580 14.736 1.00 90.75 91 CYS A N 1
ATOM 679 C CA . CYS A 1 91 ? -12.912 11.620 15.672 1.00 90.75 91 CYS A CA 1
ATOM 680 C C . CYS A 1 91 ? -11.665 10.907 15.112 1.00 90.75 91 CYS A C 1
ATOM 682 O O . CYS A 1 91 ? -10.556 11.426 15.218 1.00 90.75 91 CYS A O 1
ATOM 684 N N . LEU A 1 92 ? -11.816 9.750 14.462 1.00 92.12 92 LEU A N 1
ATOM 685 C CA . LEU A 1 92 ? -10.685 9.041 13.853 1.00 92.12 92 LEU A CA 1
ATOM 686 C C . LEU A 1 92 ? -10.095 9.781 12.649 1.00 92.12 92 LEU A C 1
ATOM 688 O O . LEU A 1 92 ? -8.884 9.755 12.455 1.00 92.12 92 LEU A O 1
ATOM 692 N N . GLN A 1 93 ? -10.918 10.483 11.871 1.00 90.19 93 GLN A N 1
ATOM 693 C CA . GLN A 1 93 ? -10.444 11.348 10.788 1.00 90.19 93 GLN A CA 1
ATOM 694 C C . GLN A 1 93 ? -9.654 12.549 11.321 1.00 90.19 93 GLN A C 1
ATOM 696 O O . GLN A 1 93 ? -8.619 12.893 10.756 1.00 90.19 93 GLN A O 1
ATOM 701 N N . VAL A 1 94 ? -10.097 13.152 12.432 1.00 91.50 94 VAL A N 1
ATOM 702 C CA . VAL A 1 94 ? -9.340 14.201 13.141 1.00 91.50 94 VAL A CA 1
ATOM 703 C C . VAL A 1 94 ? -7.989 13.659 13.605 1.00 91.50 94 VAL A C 1
ATOM 705 O O . VAL A 1 94 ? -6.958 14.291 13.382 1.00 91.50 94 VAL A O 1
ATOM 708 N N . LEU A 1 95 ? -7.989 12.475 14.226 1.00 93.31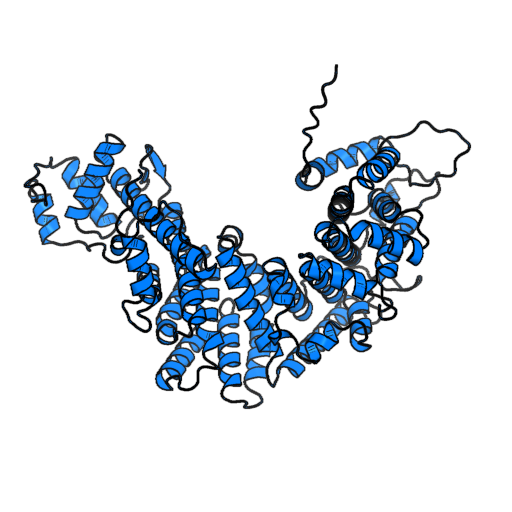 95 LEU A N 1
ATOM 709 C CA . LEU A 1 95 ? -6.774 11.818 14.696 1.00 93.31 95 LEU A CA 1
ATOM 710 C C . LEU A 1 95 ? -5.802 11.530 13.546 1.00 93.31 95 LEU A C 1
ATOM 712 O O . LEU A 1 95 ? -4.618 11.843 13.660 1.00 93.31 95 LEU A O 1
ATOM 716 N N . ALA A 1 96 ? -6.298 10.964 12.444 1.00 92.38 96 ALA A N 1
ATOM 717 C CA . ALA A 1 96 ? -5.506 10.701 11.250 1.00 92.38 96 ALA A CA 1
ATOM 718 C C . ALA A 1 96 ? -4.884 11.993 10.704 1.00 92.38 96 ALA A C 1
ATOM 720 O O . ALA A 1 96 ? -3.666 12.057 10.590 1.00 92.38 96 ALA A O 1
ATOM 721 N N . GLU A 1 97 ? -5.671 13.052 10.484 1.00 91.75 97 GLU A N 1
ATOM 722 C CA . GLU A 1 97 ? -5.164 14.326 9.950 1.00 91.75 97 GLU A CA 1
ATOM 723 C C . GLU A 1 97 ? -4.038 14.919 10.809 1.00 91.75 97 GLU A C 1
ATOM 725 O O . GLU A 1 97 ? -3.037 15.398 10.277 1.00 91.75 97 GLU A O 1
ATOM 730 N N . VAL A 1 98 ? -4.164 14.870 12.139 1.00 92.69 98 VAL A N 1
ATOM 731 C CA . VAL A 1 98 ? -3.119 15.375 13.041 1.00 92.69 98 VAL A CA 1
ATOM 732 C C . VAL A 1 98 ? -1.862 14.508 12.990 1.00 92.69 98 VAL A C 1
ATOM 734 O O . VAL A 1 98 ? -0.762 15.056 12.946 1.00 92.69 98 VAL A O 1
ATOM 737 N N . LEU A 1 99 ? -2.000 13.178 12.985 1.00 93.00 99 LEU A N 1
ATOM 738 C CA . LEU A 1 99 ? -0.858 12.262 12.889 1.00 93.00 99 LEU A CA 1
ATOM 739 C C . LEU A 1 99 ? -0.124 12.413 11.553 1.00 93.00 99 LEU A C 1
ATOM 741 O O . LEU A 1 99 ? 1.103 12.466 11.527 1.00 93.00 99 LEU A O 1
ATOM 745 N N . GLU A 1 100 ? -0.866 12.526 10.453 1.00 92.06 100 GLU A N 1
ATOM 746 C CA . GLU A 1 100 ? -0.306 12.777 9.127 1.00 92.06 100 GLU A CA 1
ATOM 747 C C . GLU A 1 100 ? 0.421 14.116 9.076 1.00 92.06 100 GLU A C 1
ATOM 749 O O . GLU A 1 100 ? 1.551 14.185 8.602 1.00 92.06 100 GLU A O 1
ATOM 754 N N . ALA A 1 101 ? -0.192 15.172 9.618 1.00 91.38 101 ALA A N 1
ATOM 755 C CA . ALA A 1 101 ? 0.432 16.482 9.663 1.00 91.38 101 ALA A CA 1
ATOM 756 C C . ALA A 1 101 ? 1.763 16.462 10.430 1.00 91.38 101 ALA A C 1
ATOM 758 O O . ALA A 1 101 ? 2.747 17.042 9.976 1.00 91.38 101 ALA A O 1
ATOM 759 N N . GLN A 1 102 ? 1.815 15.747 11.556 1.00 90.69 102 GLN A N 1
ATOM 760 C CA . GLN A 1 102 ? 3.038 15.602 12.346 1.00 90.69 102 GLN A CA 1
ATOM 761 C C . GLN A 1 102 ? 4.124 14.805 11.614 1.00 90.69 102 GLN A C 1
ATOM 763 O O . GLN A 1 102 ? 5.281 15.217 11.638 1.00 90.69 102 GLN A O 1
ATOM 768 N N . LEU A 1 103 ? 3.764 13.710 10.937 1.00 88.88 103 LEU A N 1
ATOM 769 C CA . LEU A 1 103 ? 4.706 12.910 10.144 1.00 88.88 103 LEU A CA 1
ATOM 770 C C . LEU A 1 103 ? 5.278 13.688 8.955 1.00 88.88 103 LEU A C 1
ATOM 772 O O . LEU A 1 103 ? 6.469 13.592 8.673 1.00 88.88 103 LEU A O 1
ATOM 776 N N . ASP A 1 104 ? 4.446 14.489 8.293 1.00 87.94 104 ASP A N 1
ATOM 777 C CA . ASP A 1 104 ? 4.851 15.318 7.156 1.00 87.94 104 ASP A CA 1
ATOM 778 C C . ASP A 1 104 ? 5.587 16.606 7.589 1.00 87.94 104 ASP A C 1
ATOM 780 O O . ASP A 1 104 ? 6.026 17.385 6.741 1.00 87.94 104 ASP A O 1
ATOM 784 N N . GLY A 1 105 ? 5.690 16.884 8.896 1.00 88.06 105 GLY A N 1
ATOM 785 C CA . GLY A 1 105 ? 6.277 18.123 9.418 1.00 88.06 105 GLY A CA 1
ATOM 786 C C . GLY A 1 105 ? 5.476 19.387 9.071 1.00 88.06 105 GLY A C 1
ATOM 787 O O . GLY A 1 105 ? 6.041 20.480 8.994 1.00 88.06 105 GLY A O 1
ATOM 788 N N . ARG A 1 106 ? 4.164 19.255 8.840 1.00 91.69 106 ARG A N 1
ATOM 789 C CA . ARG A 1 106 ? 3.238 20.343 8.482 1.00 91.69 106 ARG A CA 1
ATOM 790 C C . ARG A 1 106 ? 2.286 20.674 9.634 1.00 91.69 106 ARG A C 1
ATOM 792 O O . ARG A 1 106 ? 2.082 19.891 10.557 1.00 91.69 106 ARG A O 1
ATOM 799 N N . ALA A 1 107 ? 1.656 21.844 9.570 1.00 88.56 107 ALA A N 1
ATOM 800 C CA . ALA A 1 107 ? 0.573 22.174 10.494 1.00 88.56 107 ALA A CA 1
ATOM 801 C C . ALA A 1 107 ? -0.691 21.343 10.169 1.00 88.56 107 ALA A C 1
ATOM 803 O O . ALA A 1 107 ? -0.981 21.141 8.981 1.00 88.56 107 ALA A O 1
ATOM 804 N N . PRO A 1 108 ? -1.460 20.892 11.182 1.00 89.62 108 PRO A N 1
ATOM 805 C CA . PRO A 1 108 ? -2.773 20.292 10.961 1.00 89.62 108 PRO A CA 1
ATOM 806 C C . PRO A 1 108 ? -3.722 21.256 10.247 1.00 89.62 108 PRO A C 1
ATOM 808 O O . PRO A 1 108 ? -3.586 22.480 10.352 1.00 89.62 108 PRO A O 1
ATOM 811 N N . ALA A 1 109 ? -4.709 20.710 9.540 1.00 87.88 109 ALA A N 1
ATOM 812 C CA . ALA A 1 109 ? -5.722 21.520 8.881 1.00 87.88 109 ALA A CA 1
ATOM 813 C C . ALA A 1 109 ? -6.459 22.463 9.856 1.00 87.88 109 ALA A C 1
ATOM 815 O O . ALA A 1 109 ? -6.721 22.133 11.013 1.00 87.88 109 ALA A O 1
ATOM 816 N N . SER A 1 110 ? -6.855 23.642 9.368 1.00 87.69 110 SER A N 1
ATOM 817 C CA . SER A 1 110 ? -7.435 24.722 10.188 1.00 87.69 110 SER A CA 1
ATOM 818 C C . SER A 1 110 ? -8.775 24.387 10.854 1.00 87.69 110 SER A C 1
ATOM 820 O O . SER A 1 110 ? -9.193 25.093 11.770 1.00 87.69 110 SER A O 1
ATOM 822 N N . TRP A 1 111 ? -9.459 23.336 10.399 1.00 85.81 111 TRP A N 1
ATOM 823 C CA . TRP A 1 111 ? -10.711 22.855 10.984 1.00 85.81 111 TRP A CA 1
ATOM 824 C C . TRP A 1 111 ? -10.498 21.961 12.214 1.00 85.81 111 TRP A C 1
ATOM 826 O O . TRP A 1 111 ? -11.458 21.709 12.941 1.00 85.81 111 TRP A O 1
ATOM 836 N N . VAL A 1 112 ? -9.267 21.502 12.471 1.00 87.06 112 VAL A N 1
ATOM 837 C CA . VAL A 1 112 ? -8.942 20.682 13.641 1.00 87.06 112 VAL A CA 1
ATOM 838 C C . VAL A 1 112 ? -8.887 21.562 14.897 1.00 87.06 112 VAL A C 1
ATOM 840 O O . VAL A 1 112 ? -8.061 22.479 14.953 1.00 87.06 112 VAL A O 1
ATOM 843 N N . PRO A 1 113 ? -9.687 21.283 15.943 1.00 87.00 113 PRO A N 1
ATOM 844 C CA . PRO A 1 113 ? -9.679 22.091 17.160 1.00 87.00 113 PRO A CA 1
ATOM 845 C C . PRO A 1 113 ? -8.314 22.063 17.881 1.00 87.00 113 PRO A C 1
ATOM 847 O O . PRO A 1 113 ? -7.758 20.980 18.071 1.00 87.00 113 PRO A O 1
ATOM 850 N N . PRO A 1 114 ? -7.784 23.204 18.371 1.00 87.69 114 PRO A N 1
ATOM 851 C CA . PRO A 1 114 ? -6.484 23.251 19.054 1.00 87.69 114 PRO A CA 1
ATOM 852 C C . PRO A 1 114 ? -6.385 22.362 20.301 1.00 87.69 114 PRO A C 1
ATOM 854 O O . PRO A 1 114 ? -5.322 21.817 20.585 1.00 87.69 114 PRO A O 1
ATOM 857 N N . ALA A 1 115 ? -7.492 22.193 21.032 1.00 88.00 115 ALA A N 1
ATOM 858 C CA . ALA A 1 115 ? -7.545 21.317 22.202 1.00 88.00 115 ALA A CA 1
ATOM 859 C C . ALA A 1 115 ? -7.288 19.846 21.833 1.00 88.00 115 ALA A C 1
ATOM 861 O O . ALA A 1 115 ? -6.546 19.161 22.530 1.00 88.00 115 ALA A O 1
ATOM 862 N N . GLU A 1 116 ? -7.832 19.387 20.702 1.00 88.12 116 GLU A N 1
ATOM 863 C CA . GLU A 1 116 ? -7.629 18.020 20.211 1.00 88.12 116 GLU A CA 1
ATOM 864 C C . GLU A 1 116 ? -6.194 17.817 19.702 1.00 88.12 116 GLU A C 1
ATOM 866 O O . GLU A 1 116 ? -5.597 16.767 19.927 1.00 88.12 116 GLU A O 1
ATOM 871 N N . GLN A 1 117 ? -5.591 18.843 19.087 1.00 88.44 117 GLN A N 1
ATOM 872 C CA . GLN A 1 117 ? -4.177 18.799 18.689 1.00 88.44 117 GLN A CA 1
ATOM 873 C C . GLN A 1 117 ? -3.263 18.622 19.908 1.00 88.44 117 GLN A C 1
ATOM 875 O O . GLN A 1 117 ? -2.389 17.755 19.895 1.00 88.44 117 GLN A O 1
ATOM 880 N N . ALA A 1 118 ? -3.490 19.408 20.967 1.00 87.75 118 ALA A N 1
ATOM 881 C CA . ALA A 1 118 ? -2.730 19.314 22.211 1.00 87.75 118 ALA A CA 1
ATOM 882 C C . ALA A 1 118 ? -2.912 17.944 22.883 1.00 87.75 118 ALA A C 1
ATOM 884 O O . ALA A 1 118 ? -1.930 17.327 23.288 1.00 87.75 118 ALA A O 1
ATOM 885 N N . TYR A 1 119 ? -4.148 17.437 22.925 1.00 88.62 119 TYR A N 1
ATOM 886 C CA . TYR A 1 119 ? -4.455 16.112 23.465 1.00 88.62 119 TYR A CA 1
ATOM 887 C C . TYR A 1 119 ? -3.707 14.991 22.725 1.00 88.62 119 TYR A C 1
ATOM 889 O O . TYR A 1 119 ? -3.102 14.124 23.357 1.00 88.62 119 TYR A O 1
ATOM 897 N N . ILE A 1 120 ? -3.695 15.015 21.387 1.00 88.12 120 ILE A N 1
ATOM 898 C CA . ILE A 1 120 ? -2.971 14.018 20.582 1.00 88.12 120 ILE A CA 1
ATOM 899 C C . ILE A 1 120 ? -1.464 14.110 20.826 1.00 88.12 120 ILE A C 1
ATOM 901 O O . ILE A 1 120 ? -0.817 13.079 21.000 1.00 88.12 120 ILE A O 1
ATOM 905 N N . GLN A 1 121 ? -0.904 15.321 20.858 1.00 86.38 121 GLN A N 1
ATOM 906 C CA . GLN A 1 121 ? 0.526 15.535 21.100 1.00 86.38 121 GLN A CA 1
ATOM 907 C C . GLN A 1 121 ? 0.956 15.015 22.475 1.00 86.38 121 GLN A C 1
ATOM 909 O O . GLN A 1 121 ? 1.948 14.297 22.571 1.00 86.38 121 GLN A O 1
ATOM 914 N N . GLU A 1 122 ? 0.185 15.313 23.523 1.00 88.25 122 GLU A N 1
ATOM 915 C CA . GLU A 1 122 ? 0.435 14.815 24.878 1.00 88.25 122 GLU A CA 1
ATOM 916 C C . GLU A 1 122 ? 0.442 13.279 24.915 1.00 88.25 122 GLU A C 1
ATOM 918 O O . GLU A 1 122 ? 1.358 12.661 25.457 1.00 88.25 122 GLU A O 1
ATOM 923 N N . ARG A 1 123 ? -0.550 12.644 24.280 1.00 88.00 123 ARG A N 1
ATOM 924 C CA . ARG A 1 123 ? -0.706 11.182 24.273 1.00 88.00 123 ARG A CA 1
ATOM 925 C C . ARG A 1 123 ? 0.304 10.466 23.376 1.00 88.00 123 ARG A C 1
ATOM 927 O O . ARG A 1 123 ? 0.658 9.325 23.671 1.00 88.00 123 ARG A O 1
ATOM 934 N N . ALA A 1 124 ? 0.772 11.102 22.305 1.00 83.75 124 ALA A N 1
ATOM 935 C CA . ALA A 1 124 ? 1.862 10.587 21.476 1.00 83.75 124 ALA A CA 1
ATOM 936 C C . ALA A 1 124 ? 3.209 10.650 22.217 1.00 83.75 124 ALA A C 1
ATOM 938 O O . ALA A 1 124 ? 3.994 9.710 22.131 1.00 83.75 124 ALA A O 1
ATOM 939 N N . ALA A 1 125 ? 3.439 11.706 23.005 1.00 83.19 125 ALA A N 1
ATOM 940 C CA . ALA A 1 125 ? 4.653 11.881 23.802 1.00 83.19 125 ALA A CA 1
ATOM 941 C C . ALA A 1 125 ? 4.694 11.019 25.081 1.00 83.19 125 ALA A C 1
ATOM 943 O O . ALA A 1 125 ? 5.757 10.832 25.664 1.00 83.19 125 ALA A O 1
ATOM 944 N N . ALA A 1 126 ? 3.559 10.472 25.526 1.00 82.00 126 ALA A N 1
ATOM 945 C CA . ALA A 1 126 ? 3.448 9.693 26.762 1.00 82.00 126 ALA A CA 1
ATOM 946 C C . ALA A 1 126 ? 4.038 8.264 26.691 1.00 82.00 126 ALA A C 1
ATOM 948 O O . ALA A 1 126 ? 3.765 7.451 27.570 1.00 82.00 126 ALA A O 1
ATOM 949 N N . VAL A 1 127 ? 4.796 7.904 25.653 1.00 76.12 127 VAL A N 1
ATOM 950 C CA . VAL A 1 127 ? 5.373 6.557 25.497 1.00 76.12 127 VAL A CA 1
ATOM 951 C C . VAL A 1 127 ? 6.615 6.383 26.395 1.00 76.12 127 VAL A C 1
ATOM 953 O O . VAL A 1 127 ? 7.445 7.290 26.428 1.00 76.12 127 VAL A O 1
ATOM 956 N N . PRO A 1 128 ? 6.802 5.235 27.085 1.00 70.69 128 PRO A N 1
ATOM 957 C CA . PRO A 1 128 ? 5.942 4.052 27.143 1.00 70.69 128 PRO A CA 1
ATOM 958 C C . PRO A 1 128 ? 4.959 4.130 28.322 1.00 70.69 128 PRO A C 1
ATOM 960 O O . PRO A 1 128 ? 5.313 3.933 29.482 1.00 70.69 128 PRO A O 1
ATOM 963 N N . SER A 1 129 ? 3.691 4.409 28.033 1.00 81.75 129 SER A N 1
ATOM 964 C CA . SER A 1 129 ? 2.611 4.387 29.022 1.00 81.75 129 SER A CA 1
ATOM 965 C C . SER A 1 129 ? 1.416 3.625 28.467 1.00 81.75 129 SER A C 1
ATOM 967 O O . SER A 1 129 ? 1.136 3.685 27.266 1.00 81.75 129 SER A O 1
ATOM 969 N N . ALA A 1 130 ? 0.660 2.962 29.345 1.00 81.38 130 ALA A N 1
ATOM 970 C CA . ALA A 1 130 ? -0.641 2.368 29.009 1.00 81.38 130 ALA A CA 1
ATOM 971 C C . ALA A 1 130 ? -1.645 3.413 28.481 1.00 81.38 130 ALA A C 1
ATOM 973 O O . ALA A 1 130 ? -2.607 3.082 27.791 1.00 81.38 130 ALA A O 1
ATOM 974 N N . ASP A 1 131 ? -1.369 4.673 28.799 1.00 84.38 131 ASP A N 1
ATOM 975 C CA . ASP A 1 131 ? -2.123 5.859 28.435 1.00 84.38 131 ASP A CA 1
ATOM 976 C C . ASP A 1 131 ? -1.628 6.514 27.135 1.00 84.38 131 ASP A C 1
ATOM 978 O O . ASP A 1 131 ? -2.175 7.540 26.723 1.00 84.38 131 ASP A O 1
ATOM 982 N N . SER A 1 132 ? -0.596 5.946 26.501 1.00 89.81 132 SER A N 1
ATOM 983 C CA . SER A 1 132 ? -0.083 6.414 25.214 1.00 89.81 132 SER A CA 1
ATOM 984 C C . SER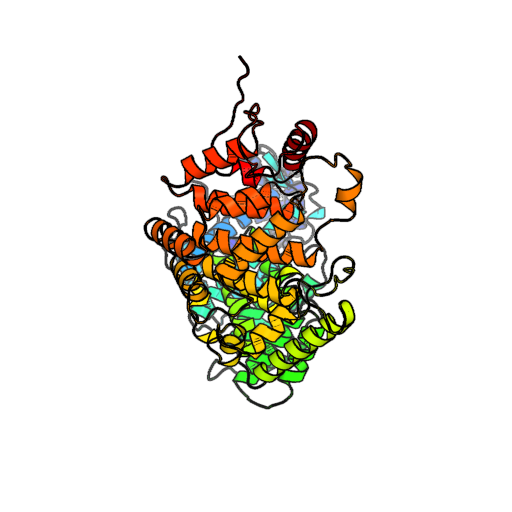 A 1 132 ? -1.063 6.129 24.079 1.00 89.81 132 SER A C 1
ATOM 986 O O . SER A 1 132 ? -1.822 5.156 24.101 1.00 89.81 132 SER A O 1
ATOM 988 N N . LEU A 1 133 ? -1.024 6.969 23.047 1.00 91.69 133 LEU A N 1
ATOM 989 C CA . LEU A 1 133 ? -1.923 6.850 21.902 1.00 91.69 133 LEU A CA 1
ATOM 990 C C . LEU A 1 133 ? -1.868 5.461 21.220 1.00 91.69 133 LEU A C 1
ATOM 992 O O . LEU A 1 133 ? -2.938 4.886 20.998 1.00 91.69 133 LEU A O 1
ATOM 996 N N . PRO A 1 134 ? -0.690 4.859 20.941 1.00 93.06 134 PRO A N 1
ATOM 997 C CA . PRO A 1 134 ? -0.638 3.511 20.373 1.00 93.06 134 PRO A CA 1
ATOM 998 C C . PRO A 1 134 ? -1.253 2.442 21.293 1.00 93.06 134 PRO A C 1
ATOM 1000 O O . PRO A 1 134 ? -1.969 1.560 20.816 1.00 93.06 134 PRO A O 1
ATOM 1003 N N . ALA A 1 135 ? -1.042 2.534 22.613 1.00 91.88 135 ALA A N 1
ATOM 1004 C CA . ALA A 1 135 ? -1.626 1.602 23.581 1.00 91.88 135 ALA A CA 1
ATOM 1005 C C . ALA A 1 135 ? -3.163 1.688 23.602 1.00 91.88 135 ALA A C 1
ATOM 1007 O O . ALA A 1 135 ? -3.849 0.660 23.584 1.00 91.88 135 ALA A O 1
ATOM 1008 N N . LEU A 1 136 ? -3.710 2.908 23.572 1.00 91.62 136 LEU A N 1
ATOM 1009 C CA . LEU A 1 136 ? -5.153 3.155 23.494 1.00 91.62 136 LEU A CA 1
ATOM 1010 C C . LEU A 1 136 ? -5.759 2.597 22.197 1.00 91.62 136 LEU A C 1
ATOM 1012 O O . LEU A 1 136 ? -6.814 1.958 22.237 1.00 91.62 136 LEU A O 1
ATOM 1016 N N . LEU A 1 137 ? -5.069 2.756 21.064 1.00 93.44 137 LEU A N 1
ATOM 1017 C CA . LEU A 1 137 ? -5.486 2.223 19.763 1.00 93.44 137 LEU A CA 1
ATOM 1018 C C . LEU A 1 137 ? -5.515 0.687 19.742 1.00 93.44 137 LEU A C 1
ATOM 1020 O O . LEU A 1 137 ? -6.509 0.100 19.311 1.00 93.44 137 LEU A O 1
ATOM 1024 N N . VAL A 1 138 ? -4.482 0.022 20.273 1.00 93.12 138 VAL A N 1
ATOM 1025 C CA . VAL A 1 138 ? -4.448 -1.449 20.398 1.00 93.12 138 VAL A CA 1
ATOM 1026 C C . VAL A 1 138 ? -5.560 -1.950 21.329 1.00 93.12 138 VAL A C 1
ATOM 1028 O O . VAL A 1 138 ? -6.296 -2.888 20.999 1.00 93.12 138 VAL A O 1
ATOM 1031 N N . LYS A 1 139 ? -5.755 -1.290 22.477 1.00 90.56 139 LYS A N 1
ATOM 1032 C CA . LYS A 1 139 ? -6.853 -1.587 23.410 1.00 90.56 139 LYS A CA 1
ATOM 1033 C C . LYS A 1 139 ? -8.227 -1.407 22.759 1.00 90.56 139 LYS A C 1
ATOM 1035 O O . LYS A 1 139 ? -9.148 -2.169 23.052 1.00 90.56 139 LYS A O 1
ATOM 1040 N N . ARG A 1 140 ? -8.383 -0.424 21.870 1.00 89.12 140 ARG A N 1
ATOM 1041 C CA . ARG A 1 140 ? -9.645 -0.205 21.159 1.00 89.12 140 ARG A CA 1
ATOM 1042 C C . ARG A 1 140 ? -9.895 -1.258 20.083 1.00 89.12 140 ARG A C 1
ATOM 1044 O O . ARG A 1 140 ? -10.994 -1.798 20.024 1.00 89.12 140 ARG A O 1
ATOM 1051 N N . LEU A 1 141 ? -8.882 -1.608 19.291 1.00 90.56 141 LEU A N 1
ATOM 1052 C CA . LEU A 1 141 ? -8.975 -2.629 18.238 1.00 90.56 141 LEU A CA 1
ATOM 1053 C C . LEU A 1 141 ? -9.216 -4.049 18.775 1.00 90.56 141 LEU A C 1
ATOM 1055 O O . LEU A 1 141 ? -9.846 -4.864 18.093 1.00 90.56 141 LEU A O 1
ATOM 1059 N N . SER A 1 142 ? -8.740 -4.345 19.988 1.00 88.31 142 SER A N 1
ATOM 1060 C CA . SER A 1 142 ? -9.013 -5.607 20.699 1.00 88.31 142 SER A CA 1
ATOM 1061 C C . SER A 1 142 ? -10.431 -5.690 21.275 1.00 88.31 142 SER A C 1
ATOM 1063 O O . SER A 1 142 ? -10.911 -6.783 21.574 1.00 88.31 142 SER A O 1
ATOM 1065 N N . ARG A 1 143 ? -11.137 -4.557 21.386 1.00 83.25 143 ARG A N 1
ATOM 1066 C CA . ARG A 1 143 ? -12.532 -4.463 21.842 1.00 83.25 143 ARG A CA 1
ATOM 1067 C C . ARG A 1 143 ? -13.404 -3.858 20.735 1.00 83.25 143 ARG A C 1
ATOM 1069 O O . ARG A 1 143 ? -13.792 -2.687 20.841 1.00 83.25 143 ARG A O 1
ATOM 1076 N N . PRO A 1 144 ? -13.691 -4.621 19.663 1.00 71.25 144 PRO A N 1
ATOM 1077 C CA . PRO A 1 144 ? -14.485 -4.113 18.552 1.00 71.25 144 PRO A CA 1
ATOM 1078 C C . PRO A 1 144 ? -15.869 -3.666 19.040 1.00 71.25 144 PRO A C 1
ATOM 1080 O O . PRO A 1 144 ? -16.442 -4.256 19.955 1.00 71.25 144 PRO A O 1
ATOM 1083 N N . LEU A 1 145 ? -16.427 -2.638 18.397 1.00 72.44 145 LEU A N 1
ATOM 1084 C CA . LEU A 1 145 ? -17.762 -2.074 18.681 1.00 72.44 145 LEU A CA 1
ATOM 1085 C C . LEU A 1 145 ? -18.928 -3.065 18.475 1.00 72.44 145 LEU A C 1
ATOM 1087 O O . LEU A 1 145 ? -20.078 -2.736 18.736 1.00 72.44 145 LEU A O 1
ATOM 1091 N N . GLN A 1 146 ? -18.637 -4.273 18.001 1.00 65.06 146 GLN A N 1
ATOM 1092 C CA . GLN A 1 146 ? -19.578 -5.232 17.434 1.00 65.06 146 GLN A CA 1
ATOM 1093 C C . GLN A 1 146 ? -20.347 -6.098 18.438 1.00 65.06 146 GLN A C 1
ATOM 1095 O O . GLN A 1 146 ? -20.962 -7.064 17.997 1.00 65.06 146 GLN A O 1
ATOM 1100 N N . ALA A 1 147 ? -20.336 -5.794 19.743 1.00 59.12 147 ALA A N 1
ATOM 1101 C CA . ALA A 1 147 ? -20.784 -6.729 20.785 1.00 59.12 147 ALA A CA 1
ATOM 1102 C C . ALA A 1 147 ? -22.101 -7.454 20.436 1.00 59.12 147 ALA A C 1
ATOM 1104 O O . ALA A 1 147 ? -22.121 -8.682 20.485 1.00 59.12 147 ALA A O 1
ATOM 1105 N N . HIS A 1 148 ? -23.137 -6.727 19.981 1.00 68.62 148 HIS A N 1
ATOM 1106 C CA . HIS A 1 148 ? -24.369 -7.307 19.427 1.00 68.62 148 HIS A CA 1
ATOM 1107 C C . HIS A 1 148 ? -24.996 -6.459 18.302 1.00 68.62 148 HIS A C 1
ATOM 1109 O O . HIS A 1 148 ? -26.222 -6.348 18.226 1.00 68.62 148 HIS A O 1
ATOM 1115 N N . ILE A 1 149 ? -24.185 -5.861 17.416 1.00 73.44 149 ILE A N 1
ATOM 1116 C CA . ILE A 1 149 ? -24.690 -4.939 16.375 1.00 73.44 149 ILE A CA 1
ATOM 1117 C C . ILE A 1 149 ? -25.690 -5.601 15.413 1.00 73.44 149 ILE A C 1
ATOM 1119 O O . ILE A 1 149 ? -26.545 -4.926 14.858 1.00 73.44 149 ILE A O 1
ATOM 1123 N N . GLU A 1 150 ? -25.654 -6.931 15.287 1.00 73.69 150 GLU A N 1
ATOM 1124 C CA . GLU A 1 150 ? -26.629 -7.735 14.535 1.00 73.69 150 GLU A CA 1
ATOM 1125 C C . GLU A 1 150 ? -28.082 -7.536 15.008 1.00 73.69 150 GLU A C 1
ATOM 1127 O O . GLU A 1 150 ? -29.021 -7.792 14.256 1.00 73.69 150 GLU A O 1
ATOM 1132 N N . ARG A 1 151 ? -28.289 -7.050 16.243 1.00 80.19 151 ARG A N 1
ATOM 1133 C CA . ARG A 1 151 ? -29.613 -6.669 16.767 1.00 80.19 151 ARG A CA 1
ATOM 1134 C C . ARG A 1 151 ? -30.184 -5.415 16.098 1.00 80.19 151 ARG A C 1
ATOM 1136 O O . ARG A 1 151 ? -31.381 -5.165 16.219 1.00 80.19 151 ARG A O 1
ATOM 1143 N N . LEU A 1 152 ? -29.348 -4.640 15.407 1.00 83.75 152 LEU A N 1
ATOM 1144 C CA . LEU A 1 152 ? -29.715 -3.467 14.622 1.00 83.75 152 LEU A CA 1
ATOM 1145 C C . LEU A 1 152 ? -29.464 -3.776 13.137 1.00 83.75 152 LEU A C 1
ATOM 1147 O O . LEU A 1 152 ? -28.360 -3.554 12.644 1.00 83.75 152 LEU A O 1
ATOM 1151 N N . PRO A 1 153 ? -30.468 -4.291 12.400 1.00 75.06 153 PRO A N 1
ATOM 1152 C CA . PRO A 1 153 ? -30.277 -4.742 11.019 1.00 75.06 153 PRO A CA 1
ATOM 1153 C C . PRO A 1 153 ? -29.965 -3.600 10.040 1.00 75.06 153 PRO A C 1
ATOM 1155 O O . PRO A 1 153 ? -29.477 -3.853 8.943 1.00 75.06 153 PRO A O 1
ATOM 1158 N N . ALA A 1 154 ? -30.241 -2.354 10.427 1.00 84.56 154 ALA A N 1
ATOM 1159 C CA . ALA A 1 154 ? -29.850 -1.159 9.697 1.00 84.56 154 ALA A CA 1
ATOM 1160 C C . ALA A 1 154 ? -29.552 -0.019 10.676 1.00 84.56 154 ALA A C 1
ATOM 1162 O O . ALA A 1 154 ? -30.148 0.056 11.753 1.00 84.56 154 ALA A O 1
ATOM 1163 N N . LEU A 1 155 ? -28.651 0.876 10.279 1.00 89.19 155 LEU A N 1
ATOM 1164 C CA . LEU A 1 155 ? -28.388 2.142 10.963 1.00 89.19 155 LEU A CA 1
ATOM 1165 C C . LEU A 1 155 ? -28.836 3.302 10.075 1.00 89.19 155 LEU A C 1
ATOM 1167 O O . LEU A 1 155 ? -28.917 3.147 8.858 1.00 89.19 155 LEU A O 1
ATOM 1171 N N . ILE A 1 156 ? -29.126 4.458 10.669 1.00 90.12 156 ILE A N 1
ATOM 1172 C CA . ILE A 1 156 ? -29.524 5.660 9.929 1.00 90.12 156 ILE A CA 1
ATOM 1173 C C . ILE A 1 156 ? -28.529 6.770 10.240 1.00 90.12 156 ILE A C 1
ATOM 1175 O O . ILE A 1 156 ? -28.334 7.121 11.401 1.00 90.12 156 ILE A O 1
ATOM 1179 N N . ASN A 1 157 ? -27.883 7.299 9.206 1.00 88.25 157 ASN A N 1
ATOM 1180 C CA . ASN A 1 157 ? -26.910 8.377 9.354 1.00 88.25 157 ASN A CA 1
ATOM 1181 C C . ASN A 1 157 ? -27.592 9.741 9.574 1.00 88.25 157 ASN A C 1
ATOM 1183 O O . ASN A 1 157 ? -28.811 9.870 9.435 1.00 88.25 157 ASN A O 1
ATOM 1187 N N . SER A 1 158 ? -26.811 10.777 9.874 1.00 85.94 158 SER A N 1
ATOM 1188 C CA . SER A 1 158 ? -27.298 12.156 10.051 1.00 85.94 158 SER A CA 1
ATOM 1189 C C . SER A 1 158 ? -28.105 12.712 8.869 1.00 85.94 158 SER A C 1
ATOM 1191 O O . SER A 1 158 ? -28.948 13.589 9.050 1.00 85.94 158 SER A O 1
ATOM 1193 N N . SER A 1 159 ? -27.890 12.187 7.659 1.00 87.06 159 SER A N 1
ATOM 1194 C CA . SER A 1 159 ? -28.624 12.566 6.444 1.00 87.06 159 SER A CA 1
ATOM 1195 C C . SER A 1 159 ? -29.889 11.737 6.176 1.00 87.06 159 SER A C 1
ATOM 1197 O O . SER A 1 159 ? -30.534 11.924 5.145 1.00 87.06 159 SER A O 1
ATOM 1199 N N . GLY A 1 160 ? -30.249 10.813 7.073 1.00 84.81 160 GLY A N 1
ATOM 1200 C CA . GLY A 1 160 ? -31.411 9.934 6.915 1.00 84.81 160 GLY A CA 1
ATOM 1201 C C . GLY A 1 160 ? -31.183 8.741 5.978 1.00 84.81 160 GLY A C 1
ATOM 1202 O O . GLY A 1 160 ? -32.140 8.088 5.567 1.00 84.81 160 GLY A O 1
ATOM 1203 N N . GLN A 1 161 ? -29.935 8.447 5.609 1.00 88.62 161 GLN A N 1
ATOM 1204 C CA . GLN A 1 161 ? -29.590 7.319 4.743 1.00 88.62 161 GLN A CA 1
ATOM 1205 C C . GLN A 1 161 ? -29.341 6.053 5.561 1.00 88.62 161 GLN A C 1
ATOM 1207 O O . GLN A 1 161 ? -28.735 6.097 6.634 1.00 88.62 161 GLN A O 1
ATOM 1212 N N . LEU A 1 162 ? -29.769 4.916 5.009 1.00 89.44 162 LEU A N 1
ATOM 1213 C CA . LEU A 1 162 ? -29.507 3.600 5.582 1.00 89.44 162 LEU A CA 1
ATOM 1214 C C . LEU A 1 162 ? -28.028 3.232 5.419 1.00 89.44 162 LEU A C 1
ATOM 1216 O O . LEU A 1 162 ? -27.486 3.275 4.315 1.00 89.44 162 LEU A O 1
ATOM 1220 N N . LEU A 1 163 ? -27.401 2.834 6.522 1.00 86.62 163 LEU A N 1
ATOM 1221 C CA . LEU A 1 163 ? -26.035 2.334 6.585 1.00 86.62 163 LEU A CA 1
ATOM 1222 C C . LEU A 1 163 ? -26.030 0.847 6.936 1.00 86.62 163 LEU A C 1
ATOM 1224 O O . LEU A 1 163 ? -26.758 0.403 7.829 1.00 86.62 163 LEU A O 1
ATOM 1228 N N . ASP A 1 164 ? -25.150 0.103 6.267 1.00 88.00 164 ASP A N 1
ATOM 1229 C CA . ASP A 1 164 ? -24.823 -1.271 6.637 1.00 88.00 164 ASP A CA 1
ATOM 1230 C C . ASP A 1 164 ? -23.931 -1.264 7.899 1.00 88.00 164 ASP A C 1
ATOM 1232 O O . ASP A 1 164 ? -22.832 -0.691 7.870 1.00 88.00 164 ASP A O 1
ATOM 1236 N N . PRO A 1 165 ? -24.368 -1.881 9.015 1.00 84.88 165 PRO A N 1
ATOM 1237 C CA . PRO A 1 165 ? -23.603 -1.872 10.259 1.00 84.88 165 PRO A CA 1
ATOM 1238 C C . PRO A 1 165 ? -22.237 -2.562 10.131 1.00 84.88 165 PRO A C 1
ATOM 1240 O O . PRO A 1 165 ? -21.261 -2.119 10.735 1.00 84.88 165 PRO A O 1
ATOM 1243 N N . GLY A 1 166 ? -22.144 -3.631 9.334 1.00 85.31 166 GLY A N 1
ATOM 1244 C CA . GLY A 1 166 ? -20.903 -4.371 9.115 1.00 85.31 166 GLY A CA 1
ATOM 1245 C C . GLY A 1 166 ? -19.869 -3.536 8.364 1.00 85.31 166 GLY A C 1
ATOM 1246 O O . GLY A 1 166 ? -18.708 -3.482 8.771 1.00 85.31 166 GLY A O 1
ATOM 1247 N N . GLN A 1 167 ? -20.294 -2.821 7.320 1.00 86.25 167 GLN A N 1
ATOM 1248 C CA . GLN A 1 167 ? -19.425 -1.904 6.578 1.00 86.25 167 GLN A CA 1
ATOM 1249 C C . GLN A 1 167 ? -18.947 -0.737 7.447 1.00 86.25 167 GLN A C 1
ATOM 1251 O O . GLN A 1 167 ? -17.760 -0.410 7.421 1.00 86.25 167 GLN A O 1
ATOM 1256 N N . ALA A 1 168 ? -19.837 -0.139 8.245 1.00 86.06 168 ALA A N 1
ATOM 1257 C CA . ALA A 1 168 ? -19.489 0.991 9.103 1.00 86.06 168 ALA A CA 1
ATOM 1258 C C . ALA A 1 168 ? -18.483 0.598 10.203 1.00 86.06 168 ALA A C 1
ATOM 1260 O O . ALA A 1 168 ? -17.488 1.295 10.414 1.00 86.06 168 ALA A O 1
ATOM 1261 N N . VAL A 1 169 ? -18.669 -0.557 10.854 1.00 87.44 169 VAL A N 1
ATOM 1262 C CA . VAL A 1 169 ? -17.679 -1.084 11.813 1.00 87.44 169 VAL A CA 1
ATOM 1263 C C . VAL A 1 169 ? -16.375 -1.443 11.100 1.00 87.44 169 VAL A C 1
ATOM 1265 O O . VAL A 1 169 ? -15.302 -1.101 11.593 1.00 87.44 169 VAL A O 1
ATOM 1268 N N . GLY A 1 170 ? -16.446 -2.072 9.924 1.00 88.94 170 GLY A N 1
ATOM 1269 C CA . GLY A 1 170 ? -15.267 -2.397 9.122 1.00 88.94 170 GLY A CA 1
ATOM 1270 C C . GLY A 1 170 ? -14.438 -1.160 8.756 1.00 88.94 170 GLY A C 1
ATOM 1271 O O . GLY A 1 170 ? -13.207 -1.223 8.786 1.00 88.94 170 GLY A O 1
ATOM 1272 N N . GLN A 1 171 ? -15.096 -0.030 8.476 1.00 90.06 171 GLN A N 1
ATOM 1273 C CA . GLN A 1 171 ? -14.452 1.262 8.238 1.00 90.06 171 GLN A CA 1
ATOM 1274 C C . GLN A 1 171 ? -13.787 1.822 9.502 1.00 90.06 171 GLN A C 1
ATOM 1276 O O . GLN A 1 171 ? -12.672 2.334 9.418 1.00 90.06 171 GLN A O 1
ATOM 1281 N N . ILE A 1 172 ? -14.429 1.709 10.666 1.00 91.19 172 ILE A N 1
ATOM 1282 C CA . ILE A 1 172 ? -13.840 2.133 11.946 1.00 91.19 172 ILE A CA 1
ATOM 1283 C C . ILE A 1 172 ? -12.596 1.307 12.272 1.00 91.19 172 ILE A C 1
ATOM 1285 O O . ILE A 1 172 ? -11.560 1.876 12.606 1.00 91.19 172 ILE A O 1
ATOM 1289 N N . ASP A 1 173 ? -12.669 -0.016 12.126 1.00 91.81 173 ASP A N 1
ATOM 1290 C CA . ASP A 1 173 ? -11.528 -0.918 12.307 1.00 91.81 173 ASP A CA 1
ATOM 1291 C C . ASP A 1 173 ? -10.364 -0.547 11.382 1.00 91.81 173 ASP A C 1
ATOM 1293 O O . ASP A 1 173 ? -9.207 -0.516 11.806 1.00 91.81 173 ASP A O 1
ATOM 1297 N N . LEU A 1 174 ? -10.673 -0.230 10.122 1.00 93.19 174 LEU A N 1
ATOM 1298 C CA . LEU A 1 174 ? -9.684 0.210 9.148 1.00 93.19 174 LEU A CA 1
ATOM 1299 C C . LEU A 1 174 ? -9.018 1.523 9.577 1.00 93.19 174 LEU A C 1
ATOM 1301 O O . LEU A 1 174 ? -7.792 1.591 9.607 1.00 93.19 174 LEU A O 1
ATOM 1305 N N . LEU A 1 175 ? -9.802 2.541 9.943 1.00 93.44 175 LEU A N 1
ATOM 1306 C CA . LEU A 1 175 ? -9.284 3.837 10.393 1.00 93.44 175 LEU A CA 1
ATOM 1307 C C . LEU A 1 175 ? -8.448 3.701 11.672 1.00 93.44 175 LEU A C 1
ATOM 1309 O O . LEU A 1 175 ? -7.366 4.273 11.759 1.00 93.44 175 LEU A O 1
ATOM 1313 N N . LEU A 1 176 ? -8.893 2.891 12.634 1.00 94.69 176 LEU A N 1
ATOM 1314 C CA . LEU A 1 176 ? -8.132 2.591 13.848 1.00 94.69 176 LEU A CA 1
ATOM 1315 C C . LEU A 1 176 ? -6.780 1.941 13.527 1.00 94.69 176 LEU A C 1
ATOM 1317 O O . LEU A 1 176 ? -5.763 2.341 14.091 1.00 94.69 176 LEU A O 1
ATOM 1321 N N . ALA A 1 177 ? -6.747 0.962 12.617 1.00 95.12 177 ALA A N 1
ATOM 1322 C CA . ALA A 1 177 ? -5.506 0.307 12.206 1.00 95.12 177 ALA A CA 1
ATOM 1323 C C . ALA A 1 177 ? -4.563 1.266 11.455 1.00 95.12 177 ALA A C 1
ATOM 1325 O O . ALA A 1 177 ? -3.349 1.217 11.658 1.00 95.12 177 ALA A O 1
ATOM 1326 N N . GLN A 1 178 ? -5.106 2.176 10.639 1.00 95.00 178 GLN A N 1
ATOM 1327 C CA . GLN A 1 178 ? -4.331 3.233 9.979 1.00 95.00 178 GLN A CA 1
ATOM 1328 C C . GLN A 1 178 ? -3.741 4.216 11.001 1.00 95.00 178 GLN A C 1
ATOM 1330 O O . GLN A 1 178 ? -2.536 4.463 10.979 1.00 95.00 178 GLN A O 1
ATOM 1335 N N . CYS A 1 179 ? -4.549 4.721 11.940 1.00 95.19 179 CYS A N 1
ATOM 1336 C CA . CYS A 1 179 ? -4.077 5.581 13.028 1.00 95.19 179 CYS A CA 1
ATOM 1337 C C . CYS A 1 179 ? -3.023 4.879 13.891 1.00 95.19 179 CYS A C 1
ATOM 1339 O O . CYS A 1 179 ? -2.048 5.514 14.289 1.00 95.19 179 CYS A O 1
ATOM 1341 N N . LEU A 1 180 ? -3.173 3.574 14.150 1.00 95.75 180 LEU A N 1
ATOM 1342 C CA . LEU A 1 180 ? -2.175 2.794 14.883 1.00 95.75 180 LEU A CA 1
ATOM 1343 C C . LEU A 1 180 ? -0.839 2.787 14.140 1.00 95.75 180 LEU A C 1
ATOM 1345 O O . LEU A 1 180 ? 0.173 3.144 14.741 1.00 95.75 180 LEU A O 1
ATOM 1349 N N . LEU A 1 181 ? -0.831 2.472 12.842 1.00 95.50 181 LEU A N 1
ATOM 1350 C CA . LEU A 1 181 ? 0.402 2.465 12.053 1.00 95.50 181 LEU A CA 1
ATOM 1351 C C . LEU A 1 181 ? 1.067 3.850 12.007 1.00 95.50 181 LEU A C 1
ATOM 1353 O O . LEU A 1 181 ? 2.280 3.947 12.199 1.00 95.50 181 LEU A O 1
ATOM 1357 N N . LEU A 1 182 ? 0.290 4.919 11.808 1.00 94.19 182 LEU A N 1
ATOM 1358 C CA . LEU A 1 182 ? 0.806 6.294 11.815 1.00 94.19 182 LEU A CA 1
ATOM 1359 C C . LEU A 1 182 ? 1.387 6.667 13.187 1.00 94.19 182 LEU A C 1
ATOM 1361 O O . LEU A 1 182 ? 2.498 7.188 13.258 1.00 94.19 182 LEU A O 1
ATOM 1365 N N . SER A 1 183 ? 0.682 6.345 14.275 1.00 94.25 183 SER A N 1
ATOM 1366 C CA . SER A 1 183 ? 1.139 6.639 15.639 1.00 94.25 183 SER A CA 1
ATOM 1367 C C . SER A 1 183 ? 2.423 5.887 16.004 1.00 94.25 183 SER A C 1
ATOM 1369 O O . SER A 1 183 ? 3.342 6.488 16.552 1.00 94.25 183 SER A O 1
ATOM 1371 N N . LEU A 1 184 ? 2.537 4.604 15.638 1.00 93.62 184 LEU A N 1
ATOM 1372 C CA . LEU A 1 184 ? 3.756 3.818 15.841 1.00 93.62 184 LEU A CA 1
ATOM 1373 C C . LEU A 1 184 ? 4.919 4.379 15.020 1.00 93.62 184 LEU A C 1
ATOM 1375 O O . LEU A 1 184 ? 6.024 4.508 15.535 1.00 93.62 184 LEU A O 1
ATOM 1379 N N . THR A 1 185 ? 4.665 4.748 13.761 1.00 92.12 185 THR A N 1
ATOM 1380 C CA . THR A 1 185 ? 5.686 5.337 12.880 1.00 92.12 185 THR A CA 1
ATOM 1381 C C . THR A 1 185 ? 6.218 6.646 13.458 1.00 92.12 185 THR A C 1
ATOM 1383 O O . THR A 1 185 ? 7.428 6.863 13.461 1.00 92.12 185 THR A O 1
ATOM 1386 N N . LEU A 1 186 ? 5.329 7.491 13.985 1.00 90.62 186 LEU A N 1
ATOM 1387 C CA . LEU A 1 186 ? 5.690 8.759 14.610 1.00 90.62 186 LEU A CA 1
ATOM 1388 C C . LEU A 1 186 ? 6.564 8.544 15.852 1.00 90.62 186 LEU A C 1
ATOM 1390 O O . LEU A 1 186 ? 7.627 9.147 15.960 1.00 90.62 186 LEU A O 1
ATOM 1394 N N . VAL A 1 187 ? 6.136 7.664 16.761 1.00 89.56 187 VAL A N 1
ATOM 1395 C CA . VAL A 1 187 ? 6.852 7.385 18.015 1.00 89.56 187 VAL A CA 1
ATOM 1396 C C . VAL A 1 187 ? 8.235 6.797 17.741 1.00 89.56 187 VAL A C 1
ATOM 1398 O O . VAL A 1 187 ? 9.220 7.266 18.305 1.00 89.56 187 VAL A O 1
ATOM 1401 N N . VAL A 1 188 ? 8.329 5.814 16.841 1.00 88.06 188 VAL A N 1
ATOM 1402 C CA . VAL A 1 188 ? 9.616 5.217 16.448 1.00 88.06 188 VAL A CA 1
ATOM 1403 C C . VAL A 1 188 ? 10.515 6.249 15.764 1.00 88.06 188 VAL A C 1
ATOM 1405 O O . VAL A 1 188 ? 11.718 6.269 16.011 1.00 88.06 188 VAL A O 1
ATOM 1408 N N . GLY A 1 189 ? 9.951 7.137 14.938 1.00 84.50 189 GLY A N 1
ATOM 1409 C CA . GLY A 1 189 ? 10.690 8.238 14.314 1.00 84.50 189 GLY A CA 1
ATOM 1410 C C . GLY A 1 189 ? 11.233 9.271 15.311 1.00 84.50 189 GLY A C 1
ATOM 1411 O O . GLY A 1 189 ? 12.213 9.941 15.009 1.00 84.50 189 GLY A O 1
ATOM 1412 N N . GLN A 1 190 ? 10.634 9.371 16.499 1.00 84.50 190 GLN A N 1
ATOM 1413 C CA . GLN A 1 190 ? 11.091 10.206 17.618 1.00 84.50 190 GLN A CA 1
ATOM 1414 C C . GLN A 1 190 ? 11.984 9.436 18.608 1.00 84.50 190 GLN A C 1
ATOM 1416 O O . GLN A 1 190 ? 12.150 9.868 19.746 1.00 84.50 190 GLN A O 1
ATOM 1421 N N . GLU A 1 191 ? 12.530 8.286 18.195 1.00 80.31 191 GLU A N 1
ATOM 1422 C CA . GLU A 1 191 ? 13.375 7.404 19.016 1.00 80.31 191 GLU A CA 1
ATOM 1423 C C . GLU A 1 191 ? 12.673 6.840 20.271 1.00 80.31 191 GLU A C 1
ATOM 1425 O O . GLU A 1 191 ? 13.318 6.328 21.187 1.00 80.31 191 GLU A O 1
ATOM 1430 N N . GLY A 1 192 ? 11.338 6.874 20.313 1.00 79.50 192 GLY A N 1
ATOM 1431 C CA . GLY A 1 192 ? 10.549 6.255 21.374 1.00 79.50 192 GLY A CA 1
ATOM 1432 C C . GLY A 1 192 ? 10.573 4.723 21.297 1.00 79.50 192 GLY A C 1
ATOM 1433 O O . GLY A 1 192 ? 10.607 4.135 20.214 1.00 79.50 192 GLY A O 1
ATOM 1434 N N . SER A 1 193 ? 10.522 4.049 22.451 1.00 83.56 193 SER A N 1
ATOM 1435 C CA . SER A 1 193 ? 10.420 2.584 22.506 1.00 83.56 193 SER A CA 1
ATOM 1436 C C . SER A 1 193 ? 8.964 2.125 22.522 1.00 83.56 193 SER A C 1
ATOM 1438 O O . SER A 1 193 ? 8.161 2.604 23.316 1.00 83.56 193 SER A O 1
ATOM 1440 N N . VAL A 1 194 ? 8.626 1.170 21.655 1.00 86.62 194 VAL A N 1
ATOM 1441 C CA . VAL A 1 194 ? 7.272 0.595 21.517 1.00 86.62 194 VAL A CA 1
ATOM 1442 C C . VAL A 1 194 ? 7.240 -0.910 21.805 1.00 86.62 194 VAL A C 1
ATOM 1444 O O . VAL A 1 194 ? 6.256 -1.579 21.495 1.00 86.62 194 VAL A O 1
ATOM 1447 N N . LEU A 1 195 ? 8.308 -1.460 22.393 1.00 87.44 195 LEU A N 1
ATOM 1448 C CA . LEU A 1 195 ? 8.456 -2.904 22.617 1.00 87.44 195 LEU A CA 1
ATOM 1449 C C . LEU A 1 195 ? 7.379 -3.478 23.544 1.00 87.44 195 LEU A C 1
ATOM 1451 O O . LEU A 1 195 ? 6.899 -4.583 23.301 1.00 87.44 195 LEU A O 1
ATOM 1455 N N . ASP A 1 196 ? 6.922 -2.700 24.526 1.00 86.50 196 ASP A N 1
ATOM 1456 C CA . ASP A 1 196 ? 5.849 -3.095 25.452 1.00 86.50 196 ASP A CA 1
ATOM 1457 C C . ASP A 1 196 ? 4.506 -3.348 24.745 1.00 86.50 196 ASP A C 1
ATOM 1459 O O . ASP A 1 196 ? 3.603 -3.980 25.294 1.00 86.50 196 ASP A O 1
ATOM 1463 N N . LEU A 1 197 ? 4.360 -2.876 23.502 1.00 89.00 197 LEU A N 1
ATOM 1464 C CA . LEU A 1 197 ? 3.172 -3.100 22.683 1.00 89.00 197 LEU A CA 1
ATOM 1465 C C . LEU A 1 197 ? 3.239 -4.392 21.868 1.00 89.00 197 LEU A C 1
ATOM 1467 O O . LEU A 1 197 ? 2.234 -4.754 21.258 1.00 89.00 197 LEU A O 1
ATOM 1471 N N . ALA A 1 198 ? 4.373 -5.100 21.846 1.00 90.38 198 ALA A N 1
ATOM 1472 C CA . ALA A 1 198 ? 4.539 -6.304 21.035 1.00 90.38 198 ALA A CA 1
ATOM 1473 C C . ALA A 1 198 ? 3.532 -7.397 21.410 1.00 90.38 198 ALA A C 1
ATOM 1475 O O . ALA A 1 198 ? 2.814 -7.887 20.543 1.00 90.38 198 ALA A O 1
ATOM 1476 N N . GLU A 1 199 ? 3.416 -7.737 22.697 1.00 90.75 199 GLU A N 1
ATOM 1477 C CA . GLU A 1 199 ? 2.474 -8.760 23.163 1.00 90.75 199 GLU A CA 1
ATOM 1478 C C . GLU A 1 199 ? 1.013 -8.437 22.781 1.00 90.75 199 GLU A C 1
ATOM 1480 O O . GLU A 1 199 ? 0.389 -9.254 22.091 1.00 90.75 199 GLU A O 1
ATOM 1485 N N . PRO A 1 200 ? 0.447 -7.261 23.127 1.00 92.00 200 PRO A N 1
ATOM 1486 C CA . PRO A 1 200 ? -0.938 -6.964 22.777 1.00 92.00 200 PRO A CA 1
ATOM 1487 C C . PRO A 1 200 ? -1.150 -6.766 21.265 1.00 92.00 200 PRO A C 1
ATOM 1489 O O . PRO A 1 200 ? -2.195 -7.168 20.747 1.00 92.00 200 PRO A O 1
ATOM 1492 N N . ALA A 1 201 ? -0.183 -6.210 20.524 1.00 92.56 201 ALA A N 1
ATOM 1493 C CA . ALA A 1 201 ? -0.299 -6.044 19.072 1.00 92.56 201 ALA A CA 1
ATOM 1494 C C . ALA A 1 201 ? -0.226 -7.385 18.323 1.00 92.56 201 ALA A C 1
ATOM 1496 O O . ALA A 1 201 ? -0.975 -7.599 17.369 1.00 92.56 201 ALA A O 1
ATOM 1497 N N . PHE A 1 202 ? 0.632 -8.312 18.755 1.00 93.75 202 PHE A N 1
ATOM 1498 C CA . PHE A 1 202 ? 0.763 -9.626 18.119 1.00 93.75 202 PHE A CA 1
ATOM 1499 C C . PHE A 1 202 ? -0.414 -10.530 18.473 1.00 93.75 202 PHE A C 1
ATOM 1501 O O . PHE A 1 202 ? -0.884 -11.277 17.614 1.00 93.75 202 PHE A O 1
ATOM 1508 N N . GLY A 1 203 ? -0.939 -10.421 19.699 1.00 92.00 203 GLY A N 1
ATOM 1509 C CA . GLY A 1 203 ? -2.208 -11.039 20.080 1.00 92.00 203 GLY A CA 1
ATOM 1510 C C . GLY A 1 203 ? -3.347 -10.583 19.165 1.00 92.00 203 GLY A C 1
ATOM 1511 O O . GLY A 1 203 ? -4.045 -11.413 18.586 1.00 92.00 203 GLY A O 1
ATOM 1512 N N . LEU A 1 204 ? -3.460 -9.271 18.930 1.00 92.31 204 LEU A N 1
ATOM 1513 C CA . LEU A 1 204 ? -4.442 -8.711 18.001 1.00 92.31 204 LEU A CA 1
ATOM 1514 C C . LEU A 1 204 ? -4.242 -9.212 16.560 1.00 92.31 204 LEU A C 1
ATOM 1516 O O . LEU A 1 204 ? -5.215 -9.597 15.912 1.00 92.31 204 LEU A O 1
ATOM 1520 N N . LEU A 1 205 ? -3.003 -9.238 16.055 1.00 93.06 205 LEU A N 1
ATOM 1521 C CA . LEU A 1 205 ? -2.694 -9.759 14.717 1.00 93.06 205 LEU A CA 1
ATOM 1522 C C . LEU A 1 205 ? -3.100 -11.232 14.584 1.00 93.06 205 LEU A C 1
ATOM 1524 O O . LEU A 1 205 ? -3.712 -11.613 13.588 1.00 93.06 205 LEU A O 1
ATOM 1528 N N . LYS A 1 206 ? -2.807 -12.051 15.598 1.00 91.06 206 LYS A N 1
ATOM 1529 C CA . LYS A 1 206 ? -3.188 -13.467 15.648 1.00 91.06 206 LYS A CA 1
ATOM 1530 C C . LYS A 1 206 ? -4.704 -13.653 15.637 1.00 91.06 206 LYS A C 1
ATOM 1532 O O . LYS A 1 206 ? -5.208 -14.482 14.879 1.00 91.06 206 LYS A O 1
ATOM 1537 N N . ASP A 1 207 ? -5.425 -12.872 16.435 1.00 89.25 207 ASP A N 1
ATOM 1538 C CA . ASP A 1 207 ? -6.886 -12.927 16.504 1.00 89.25 207 ASP A CA 1
ATOM 1539 C C . ASP A 1 207 ? -7.531 -12.510 15.180 1.00 89.25 207 ASP A C 1
ATOM 1541 O O . ASP A 1 207 ? -8.471 -13.155 14.712 1.00 89.25 207 ASP A O 1
ATOM 1545 N N . VAL A 1 208 ? -7.011 -11.457 14.545 1.00 89.38 208 VAL A N 1
ATOM 1546 C CA . VAL A 1 208 ? -7.483 -10.993 13.236 1.00 89.38 208 VAL A CA 1
ATOM 1547 C C . VAL A 1 208 ? -7.150 -12.000 12.137 1.00 89.38 208 VAL A C 1
ATOM 1549 O O . VAL A 1 208 ? -8.003 -12.280 11.301 1.00 89.38 208 VAL A O 1
ATOM 1552 N N . ALA A 1 209 ? -5.963 -12.608 12.157 1.00 84.19 209 ALA A N 1
ATOM 1553 C CA . ALA A 1 209 ? -5.589 -13.646 11.197 1.00 84.19 209 ALA A CA 1
ATOM 1554 C C . ALA A 1 209 ? -6.512 -14.880 11.274 1.00 84.19 209 ALA A C 1
ATOM 1556 O O . ALA A 1 209 ? -6.735 -15.549 10.265 1.00 84.19 209 ALA A O 1
ATOM 1557 N N . ALA A 1 210 ? -7.086 -15.168 12.447 1.00 84.81 210 ALA A N 1
ATOM 1558 C CA . ALA A 1 210 ? -8.055 -16.247 12.630 1.00 84.81 210 ALA A CA 1
ATOM 1559 C C 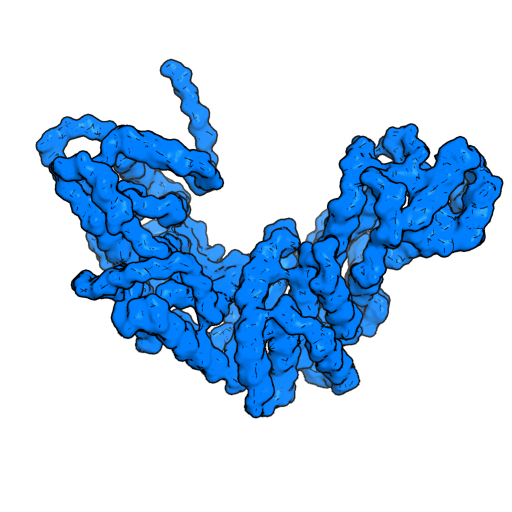. ALA A 1 210 ? -9.491 -15.879 12.195 1.00 84.81 210 ALA A C 1
ATOM 1561 O O . ALA A 1 210 ? -10.323 -16.770 12.001 1.00 84.81 210 ALA A O 1
ATOM 1562 N N . ARG A 1 211 ? -9.803 -14.587 12.039 1.00 83.94 211 ARG A N 1
ATOM 1563 C CA . ARG A 1 211 ? -11.158 -14.056 11.829 1.00 83.94 211 ARG A CA 1
ATOM 1564 C C . ARG A 1 211 ? -11.358 -13.527 10.410 1.00 83.94 211 ARG A C 1
ATOM 1566 O O . ARG A 1 211 ? -10.778 -12.523 10.007 1.00 83.94 211 ARG A O 1
ATOM 1573 N N . ARG A 1 212 ? -12.237 -14.178 9.639 1.00 81.44 212 ARG A N 1
ATOM 1574 C CA . ARG A 1 212 ? -12.503 -13.801 8.234 1.00 81.44 212 ARG A CA 1
ATOM 1575 C C . ARG A 1 212 ? -13.163 -12.428 8.085 1.00 81.44 212 ARG A C 1
ATOM 1577 O O . ARG A 1 212 ? -12.901 -11.742 7.106 1.00 81.44 212 ARG A O 1
ATOM 1584 N N . ASP A 1 213 ? -13.989 -12.036 9.046 1.00 81.69 213 ASP A N 1
ATOM 1585 C CA . ASP A 1 213 ? -14.730 -10.770 9.100 1.00 81.69 213 ASP A CA 1
ATOM 1586 C C . ASP A 1 213 ? -13.837 -9.539 9.325 1.00 81.69 213 ASP A C 1
ATOM 1588 O O . ASP A 1 213 ? -14.254 -8.423 9.027 1.00 81.69 213 ASP A O 1
ATOM 1592 N N . ARG A 1 214 ? -12.595 -9.733 9.793 1.00 86.50 214 ARG A N 1
ATOM 1593 C CA . ARG A 1 214 ? -11.607 -8.659 10.007 1.00 86.50 214 ARG A CA 1
ATOM 1594 C C . ARG A 1 214 ? -10.350 -8.804 9.150 1.00 86.50 214 ARG A C 1
ATOM 1596 O O . ARG A 1 214 ? -9.378 -8.077 9.340 1.00 86.50 214 ARG A O 1
ATOM 1603 N N . ALA A 1 215 ? -10.349 -9.709 8.172 1.00 87.44 215 ALA A N 1
ATOM 1604 C CA . ALA A 1 215 ? -9.177 -9.966 7.334 1.00 87.44 215 ALA A CA 1
ATOM 1605 C C . ALA A 1 215 ? -8.689 -8.717 6.564 1.00 87.44 215 ALA A C 1
ATOM 1607 O O . ALA A 1 215 ? -7.516 -8.632 6.207 1.00 87.44 215 ALA A O 1
ATOM 1608 N N . HIS A 1 216 ? -9.557 -7.720 6.345 1.00 88.75 216 HIS A N 1
ATOM 1609 C CA . HIS A 1 216 ? -9.225 -6.474 5.645 1.00 88.75 216 HIS A CA 1
ATOM 1610 C C . HIS A 1 216 ? -8.227 -5.573 6.386 1.00 88.75 216 HIS A C 1
ATOM 1612 O O . HIS A 1 216 ? -7.575 -4.764 5.728 1.00 88.75 216 HIS A O 1
ATOM 1618 N N . ILE A 1 217 ? -8.079 -5.708 7.712 1.00 92.38 217 ILE A N 1
ATOM 1619 C CA . ILE A 1 217 ? -7.100 -4.932 8.500 1.00 92.38 217 ILE A CA 1
ATOM 1620 C C . ILE A 1 217 ? -5.802 -5.692 8.795 1.00 92.38 217 ILE A C 1
ATOM 1622 O O . ILE A 1 217 ? -4.843 -5.081 9.266 1.00 92.38 217 ILE A O 1
ATOM 1626 N N . ALA A 1 218 ? -5.730 -6.994 8.492 1.00 92.56 218 ALA A N 1
ATOM 1627 C CA . ALA A 1 218 ? -4.542 -7.811 8.752 1.00 92.56 218 ALA A CA 1
ATOM 1628 C C . ALA A 1 218 ? -3.247 -7.226 8.142 1.00 92.56 218 ALA A C 1
ATOM 1630 O O . ALA A 1 218 ? -2.259 -7.146 8.872 1.00 92.56 218 ALA A O 1
ATOM 1631 N N . PRO A 1 219 ? -3.239 -6.716 6.889 1.00 93.00 219 PRO A N 1
ATOM 1632 C CA . PRO A 1 219 ? -2.051 -6.082 6.310 1.00 93.00 219 PRO A CA 1
ATOM 1633 C C . PRO A 1 219 ? -1.508 -4.895 7.114 1.00 93.00 219 PRO A C 1
ATOM 1635 O O . PRO A 1 219 ? -0.299 -4.722 7.240 1.00 93.00 219 PRO A O 1
ATOM 1638 N N . LEU A 1 220 ? -2.397 -4.068 7.675 1.00 94.81 220 LEU A N 1
ATOM 1639 C CA . LEU A 1 220 ? -1.998 -2.907 8.473 1.00 94.81 220 LEU A CA 1
ATOM 1640 C C . LEU A 1 220 ? -1.445 -3.337 9.831 1.00 94.81 220 LEU A C 1
ATOM 1642 O O . LEU A 1 220 ? -0.459 -2.775 10.290 1.00 94.81 220 LEU A O 1
ATOM 1646 N N . LEU A 1 221 ? -2.042 -4.356 10.454 1.00 94.88 221 LEU A N 1
ATOM 1647 C CA . LEU A 1 221 ? -1.551 -4.902 11.719 1.00 94.88 221 LEU A CA 1
ATOM 1648 C C . LEU A 1 221 ? -0.198 -5.601 11.568 1.00 94.88 221 LEU A C 1
ATOM 1650 O O . LEU A 1 221 ? 0.631 -5.527 12.471 1.00 94.88 221 LEU A O 1
ATOM 1654 N N . GLU A 1 222 ? 0.050 -6.234 10.424 1.00 94.12 222 GLU A N 1
ATOM 1655 C CA . GLU A 1 222 ? 1.358 -6.793 10.098 1.00 94.12 222 GLU A CA 1
ATOM 1656 C C . GLU A 1 222 ? 2.416 -5.689 9.967 1.00 94.12 222 GLU A C 1
ATOM 1658 O O . GLU A 1 222 ? 3.490 -5.800 10.554 1.00 94.12 222 GLU A O 1
ATOM 1663 N N . LEU A 1 223 ? 2.092 -4.573 9.301 1.00 95.31 223 LEU A N 1
ATOM 1664 C CA . LEU A 1 223 ? 2.958 -3.388 9.270 1.00 95.31 223 LEU A CA 1
ATOM 1665 C C . LEU A 1 223 ? 3.179 -2.805 10.674 1.00 95.31 223 LEU A C 1
ATOM 1667 O O . LEU A 1 223 ? 4.308 -2.467 11.013 1.00 95.31 223 LEU A O 1
ATOM 1671 N N . CYS A 1 224 ? 2.150 -2.738 11.524 1.00 95.50 224 CYS A N 1
ATOM 1672 C CA . CYS A 1 224 ? 2.309 -2.318 12.920 1.00 95.50 224 CYS A CA 1
ATOM 1673 C C . CYS A 1 224 ? 3.293 -3.223 13.674 1.00 95.50 224 CYS A C 1
ATOM 1675 O O . CYS A 1 224 ? 4.170 -2.724 14.377 1.00 95.50 224 CYS A O 1
ATOM 1677 N N . ALA A 1 225 ? 3.182 -4.543 13.500 1.00 94.50 225 ALA A N 1
ATOM 1678 C CA . ALA A 1 225 ? 4.097 -5.501 14.108 1.00 94.50 225 ALA A CA 1
ATOM 1679 C C . ALA A 1 225 ? 5.536 -5.313 13.599 1.00 94.50 225 ALA A C 1
ATOM 1681 O O . ALA A 1 225 ? 6.468 -5.276 14.399 1.00 94.50 225 ALA A O 1
ATOM 1682 N N . LEU A 1 226 ? 5.728 -5.106 12.293 1.00 93.88 226 LEU A N 1
ATOM 1683 C CA . LEU A 1 226 ? 7.041 -4.804 11.716 1.00 93.88 226 LEU A CA 1
ATOM 1684 C C . LEU A 1 226 ? 7.638 -3.494 12.265 1.00 93.88 226 LEU A C 1
ATOM 1686 O O . LEU A 1 226 ? 8.834 -3.459 12.552 1.00 93.88 226 LEU A O 1
ATOM 1690 N N . THR A 1 227 ? 6.826 -2.448 12.467 1.00 93.25 227 THR A N 1
ATOM 1691 C CA . THR A 1 227 ? 7.270 -1.169 13.059 1.00 93.25 227 THR A CA 1
ATOM 1692 C C . THR A 1 227 ? 7.746 -1.337 14.501 1.00 93.25 227 THR A C 1
ATOM 1694 O O . THR A 1 227 ? 8.669 -0.641 14.911 1.00 93.25 227 THR A O 1
ATOM 1697 N N . ILE A 1 228 ? 7.163 -2.269 15.262 1.00 91.31 228 ILE A N 1
ATOM 1698 C CA . ILE A 1 228 ? 7.591 -2.568 16.638 1.00 91.31 228 ILE A CA 1
ATOM 1699 C C . ILE A 1 228 ? 8.914 -3.348 16.651 1.00 91.31 228 ILE A C 1
ATOM 1701 O O . ILE A 1 228 ? 9.789 -3.083 17.471 1.00 91.31 228 ILE A O 1
ATOM 1705 N N . VAL A 1 229 ? 9.056 -4.317 15.747 1.00 89.94 229 VAL A N 1
ATOM 1706 C CA . VAL A 1 229 ? 10.116 -5.334 15.798 1.00 89.94 229 VAL A CA 1
ATOM 1707 C C . VAL A 1 229 ? 11.426 -4.868 15.174 1.00 89.94 229 VAL A C 1
ATOM 1709 O O . VAL A 1 229 ? 12.486 -5.092 15.749 1.00 89.94 229 VAL A O 1
ATOM 1712 N N . LEU A 1 230 ? 11.379 -4.236 13.999 1.00 86.81 230 LEU A N 1
ATOM 1713 C CA . LEU A 1 230 ? 12.596 -3.891 13.252 1.00 86.81 230 LEU A CA 1
ATOM 1714 C C . LEU A 1 230 ? 13.555 -2.959 14.021 1.00 86.81 230 LEU A C 1
ATOM 1716 O O . LEU A 1 230 ? 14.757 -3.218 13.989 1.00 86.81 230 LEU A O 1
ATOM 1720 N N . PRO A 1 231 ? 13.084 -1.930 14.755 1.00 81.06 231 PRO A N 1
ATOM 1721 C CA . PRO A 1 231 ? 13.965 -1.074 15.555 1.00 81.06 231 PRO A CA 1
ATOM 1722 C C . PRO A 1 231 ? 14.549 -1.763 16.800 1.00 81.06 231 PRO A C 1
ATOM 1724 O O . PRO A 1 231 ? 15.531 -1.279 17.358 1.00 81.06 231 PRO A O 1
ATOM 1727 N N . ALA A 1 232 ? 13.964 -2.880 17.254 1.00 75.94 232 ALA A N 1
ATOM 1728 C CA . ALA A 1 232 ? 14.308 -3.526 18.524 1.00 75.94 232 ALA A CA 1
ATOM 1729 C C . ALA A 1 232 ? 15.768 -4.003 18.592 1.00 75.94 232 ALA A C 1
ATOM 1731 O O . ALA A 1 232 ? 16.372 -4.002 19.661 1.00 75.94 232 ALA A O 1
ATOM 1732 N N . GLY A 1 233 ? 16.335 -4.390 17.446 1.00 61.78 233 GLY A N 1
ATOM 1733 C CA . GLY A 1 233 ? 17.686 -4.942 17.319 1.00 61.78 233 GLY A CA 1
ATOM 1734 C C . GLY A 1 233 ? 18.828 -3.940 17.461 1.00 61.78 233 GLY A C 1
ATOM 1735 O O . GLY A 1 233 ? 19.987 -4.338 17.461 1.00 61.78 233 GLY A O 1
ATOM 1736 N N . GLY A 1 234 ? 18.508 -2.646 17.545 1.00 58.91 234 GLY A N 1
ATOM 1737 C CA . GLY A 1 234 ? 19.486 -1.559 17.578 1.00 58.91 234 GLY A CA 1
ATOM 1738 C C . GLY A 1 234 ? 19.289 -0.565 18.720 1.00 58.91 234 GLY A C 1
ATOM 1739 O O . GLY A 1 234 ? 19.964 0.459 18.715 1.00 58.91 234 GLY A O 1
ATOM 1740 N N . GLN A 1 235 ? 18.384 -0.818 19.677 1.00 61.94 235 GLN A N 1
ATOM 1741 C CA . GLN A 1 235 ? 18.191 0.063 20.836 1.00 61.94 235 GLN A CA 1
ATOM 1742 C C . GLN A 1 235 ? 19.208 -0.274 21.946 1.00 61.94 235 GLN A C 1
ATOM 1744 O O . GLN A 1 235 ? 19.021 -1.267 22.658 1.00 61.94 235 GLN A O 1
ATOM 1749 N N . PRO A 1 236 ? 20.281 0.525 22.140 1.00 51.97 236 PRO A N 1
ATOM 1750 C CA . PRO A 1 236 ? 21.219 0.300 23.234 1.00 51.97 236 PRO A CA 1
ATOM 1751 C C . PRO A 1 236 ? 20.492 0.446 24.577 1.00 51.97 236 PRO A C 1
ATOM 1753 O O . PRO A 1 236 ? 19.978 1.513 24.904 1.00 51.97 236 PRO A O 1
ATOM 1756 N N . GLY A 1 237 ? 20.456 -0.632 25.364 1.00 55.72 237 GLY A N 1
ATOM 1757 C CA . GLY A 1 237 ? 19.783 -0.654 26.668 1.00 55.72 237 GLY A CA 1
ATOM 1758 C C . GLY A 1 237 ? 18.335 -1.153 26.651 1.00 55.72 237 GLY A C 1
ATOM 1759 O O . GLY A 1 237 ? 17.647 -0.978 27.655 1.00 55.72 237 GLY A O 1
ATOM 1760 N N . ALA A 1 238 ? 17.874 -1.785 25.564 1.00 64.94 238 ALA A N 1
ATOM 1761 C CA . ALA A 1 238 ? 16.596 -2.494 25.561 1.00 64.94 238 ALA A CA 1
ATOM 1762 C C . ALA A 1 238 ? 16.535 -3.521 26.710 1.00 64.94 238 ALA A C 1
ATOM 1764 O O . ALA A 1 238 ? 17.454 -4.325 26.899 1.00 64.94 238 ALA A O 1
ATOM 1765 N N . ASP A 1 239 ? 15.455 -3.477 27.493 1.00 73.88 239 ASP A N 1
ATOM 1766 C CA . ASP A 1 239 ? 15.258 -4.369 28.633 1.00 73.88 239 ASP A CA 1
ATOM 1767 C C . ASP A 1 239 ? 15.228 -5.830 28.157 1.00 73.88 239 ASP A C 1
ATOM 1769 O O . ASP A 1 239 ? 14.410 -6.219 27.320 1.00 73.88 239 ASP A O 1
ATOM 1773 N N . ALA A 1 240 ? 16.115 -6.660 28.712 1.00 77.94 240 ALA A N 1
ATOM 1774 C CA . ALA A 1 240 ? 16.179 -8.085 28.409 1.00 77.94 240 ALA A CA 1
ATOM 1775 C C . ALA A 1 240 ? 14.840 -8.796 28.678 1.00 77.94 240 ALA A C 1
ATOM 1777 O O . ALA A 1 240 ? 14.515 -9.760 27.984 1.00 77.94 240 ALA A O 1
ATOM 1778 N N . SER A 1 241 ? 14.055 -8.313 29.650 1.00 79.00 241 SER A N 1
ATOM 1779 C CA . SER A 1 241 ? 12.706 -8.814 29.922 1.00 79.00 241 SER A CA 1
ATOM 1780 C C . SER A 1 241 ? 11.731 -8.464 28.794 1.00 79.00 241 SER A C 1
ATOM 1782 O O . SER A 1 241 ? 10.980 -9.331 28.349 1.00 79.00 241 SER A O 1
ATOM 1784 N N . ALA A 1 242 ? 11.772 -7.228 28.285 1.00 79.94 242 ALA A N 1
ATOM 1785 C CA . ALA A 1 242 ? 10.943 -6.800 27.159 1.00 79.94 242 ALA A CA 1
ATOM 1786 C C . ALA A 1 242 ? 11.299 -7.573 25.880 1.00 79.94 242 ALA A C 1
ATOM 1788 O O . ALA A 1 242 ? 10.417 -8.096 25.205 1.00 79.94 242 ALA A O 1
ATOM 1789 N N . LEU A 1 243 ? 12.592 -7.751 25.588 1.00 83.38 243 LEU A N 1
ATOM 1790 C CA . LEU A 1 243 ? 13.046 -8.553 24.447 1.00 83.38 243 LEU A CA 1
ATOM 1791 C C . LEU A 1 243 ? 12.625 -10.028 24.565 1.00 83.38 243 LEU A C 1
ATOM 1793 O O . LEU A 1 243 ? 12.246 -10.639 23.568 1.00 83.38 243 LEU A O 1
ATOM 1797 N N . ALA A 1 244 ? 12.646 -10.606 25.771 1.00 83.38 244 ALA A N 1
ATOM 1798 C CA . ALA A 1 244 ? 12.163 -11.968 25.999 1.00 83.38 244 ALA A CA 1
ATOM 1799 C C . ALA A 1 244 ? 10.642 -12.094 25.790 1.00 83.38 244 ALA A C 1
ATOM 1801 O O . ALA A 1 244 ? 10.180 -13.095 25.240 1.00 83.38 244 ALA A O 1
ATOM 1802 N N . ALA A 1 245 ? 9.866 -11.079 26.183 1.00 84.06 245 ALA A N 1
ATOM 1803 C CA . ALA A 1 245 ? 8.428 -11.032 25.926 1.00 84.06 245 ALA A CA 1
ATOM 1804 C C . ALA A 1 245 ? 8.122 -10.928 24.422 1.00 84.06 245 ALA A C 1
ATOM 1806 O O . ALA A 1 245 ? 7.262 -11.654 23.920 1.00 84.06 245 ALA A O 1
ATOM 1807 N N . VAL A 1 246 ? 8.875 -10.100 23.687 1.00 87.81 246 VAL A N 1
ATOM 1808 C CA . VAL A 1 246 ? 8.777 -10.006 22.221 1.00 87.81 246 VAL A CA 1
ATOM 1809 C C . VAL A 1 246 ? 9.104 -11.354 21.572 1.00 87.81 246 VAL A C 1
ATOM 1811 O O . VAL A 1 246 ? 8.370 -11.786 20.685 1.00 87.81 246 VAL A O 1
ATOM 1814 N N . ASP A 1 247 ? 10.143 -12.057 22.039 1.00 88.38 247 ASP A N 1
ATOM 1815 C CA . ASP A 1 247 ? 10.518 -13.383 21.528 1.00 88.38 247 ASP A CA 1
ATOM 1816 C C . ASP A 1 247 ? 9.395 -14.409 21.707 1.00 88.38 247 ASP A C 1
ATOM 1818 O O . ASP A 1 247 ? 8.998 -15.079 20.750 1.00 88.38 247 ASP A O 1
ATOM 1822 N N . ALA A 1 248 ? 8.826 -14.482 22.911 1.00 88.19 248 ALA A N 1
ATOM 1823 C CA . ALA A 1 248 ? 7.706 -15.369 23.200 1.00 88.19 248 ALA A CA 1
ATOM 1824 C C . ALA A 1 248 ? 6.474 -15.032 22.341 1.00 88.19 248 ALA A C 1
ATOM 1826 O O . ALA A 1 248 ? 5.840 -15.930 21.778 1.00 88.19 248 ALA A O 1
ATOM 1827 N N . ALA A 1 249 ? 6.155 -13.742 22.190 1.00 89.25 249 ALA A N 1
ATOM 1828 C CA . ALA A 1 249 ? 5.028 -13.285 21.386 1.00 89.25 249 ALA A CA 1
ATOM 1829 C C . ALA A 1 249 ? 5.229 -13.584 19.889 1.00 89.25 249 ALA A C 1
ATOM 1831 O O . ALA A 1 249 ? 4.312 -14.085 19.234 1.00 89.25 249 ALA A O 1
ATOM 1832 N N . ALA A 1 250 ? 6.425 -13.335 19.345 1.00 88.62 250 ALA A N 1
ATOM 1833 C CA . ALA A 1 250 ? 6.756 -13.598 17.944 1.00 88.62 250 ALA A CA 1
ATOM 1834 C C . ALA A 1 250 ? 6.697 -15.099 17.618 1.00 88.62 250 ALA A C 1
ATOM 1836 O O . ALA A 1 250 ? 6.167 -15.495 16.577 1.00 88.62 250 ALA A O 1
ATOM 1837 N N . GLN A 1 251 ? 7.174 -15.957 18.527 1.00 86.88 251 GLN A N 1
ATOM 1838 C CA . GLN A 1 251 ? 7.089 -17.413 18.373 1.00 86.88 251 GLN A CA 1
ATOM 1839 C C . GLN A 1 251 ? 5.642 -17.930 18.414 1.00 86.88 251 GLN A C 1
ATOM 1841 O O . GLN A 1 251 ? 5.327 -18.913 17.742 1.00 86.88 251 GLN A O 1
ATOM 1846 N N . ALA A 1 252 ? 4.751 -17.260 19.151 1.00 88.81 252 ALA A N 1
ATOM 1847 C CA . ALA A 1 252 ? 3.341 -17.633 19.280 1.00 88.81 252 ALA A CA 1
ATOM 1848 C C . ALA A 1 252 ? 2.460 -17.249 18.071 1.00 88.81 252 ALA A C 1
ATOM 1850 O O . ALA A 1 252 ? 1.285 -17.656 18.022 1.00 88.81 252 ALA A O 1
ATOM 1851 N N . LEU A 1 253 ? 2.996 -16.470 17.121 1.00 89.25 253 LEU A N 1
ATOM 1852 C CA . LEU A 1 253 ? 2.325 -16.133 15.865 1.00 89.25 253 LEU A CA 1
ATOM 1853 C C . LEU A 1 253 ? 2.182 -17.377 14.966 1.00 89.25 253 LEU A C 1
ATOM 1855 O O . LEU A 1 253 ? 3.057 -18.247 14.967 1.00 89.25 253 LEU A O 1
ATOM 1859 N N . PRO A 1 254 ? 1.103 -17.490 14.173 1.00 85.06 254 PRO A N 1
ATOM 1860 C CA . PRO A 1 254 ? 0.961 -18.569 13.198 1.00 85.06 254 PRO A CA 1
ATOM 1861 C C . PRO A 1 254 ? 1.996 -18.445 12.066 1.00 85.06 254 PRO A C 1
ATOM 1863 O O . PRO A 1 254 ? 2.520 -17.366 11.799 1.00 85.06 254 PRO A O 1
ATOM 1866 N N . ASP A 1 255 ? 2.307 -19.552 11.393 1.00 78.88 255 ASP A N 1
ATOM 1867 C CA . ASP A 1 255 ? 3.092 -19.511 10.151 1.00 78.88 255 ASP A CA 1
ATOM 1868 C C . ASP A 1 255 ? 2.228 -19.033 8.966 1.00 78.88 255 ASP A C 1
ATOM 1870 O O . ASP A 1 255 ? 0.997 -19.037 9.037 1.00 78.88 255 ASP A O 1
ATOM 1874 N N . GLY A 1 256 ? 2.862 -18.600 7.872 1.00 78.12 256 GLY A N 1
ATOM 1875 C CA . GLY A 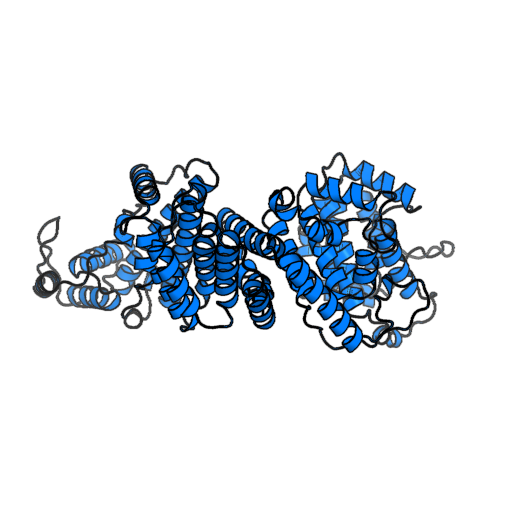1 256 ? 2.187 -18.051 6.692 1.00 78.12 256 GLY A CA 1
ATOM 1876 C C . GLY A 1 256 ? 2.196 -16.523 6.707 1.00 78.12 256 GLY A C 1
ATOM 1877 O O . GLY A 1 256 ? 3.257 -15.914 6.599 1.00 78.12 256 GLY A O 1
ATOM 1878 N N . ALA A 1 257 ? 1.032 -15.891 6.884 1.00 70.00 257 ALA A N 1
ATOM 1879 C CA . ALA A 1 257 ? 0.894 -14.428 6.836 1.00 70.00 257 ALA A CA 1
ATOM 1880 C C . ALA A 1 257 ? 1.681 -13.675 7.929 1.00 70.00 257 ALA A C 1
ATOM 1882 O O . ALA A 1 257 ? 1.849 -12.472 7.829 1.00 70.00 257 ALA A O 1
ATOM 1883 N N . CYS A 1 258 ? 2.171 -14.349 8.977 1.00 86.00 258 CYS A N 1
ATOM 1884 C CA . CYS A 1 258 ? 3.022 -13.727 10.002 1.00 86.00 258 CYS A CA 1
ATOM 1885 C C . CYS A 1 258 ? 4.506 -14.114 9.876 1.00 86.00 258 CYS A C 1
ATOM 1887 O O . CYS A 1 258 ? 5.324 -13.712 10.706 1.00 86.00 258 CYS A O 1
ATOM 1889 N N . SER A 1 259 ? 4.887 -14.879 8.844 1.00 86.75 259 SER A N 1
ATOM 1890 C CA . SER A 1 259 ? 6.277 -15.294 8.620 1.00 86.75 259 SER A CA 1
ATOM 1891 C C . SER A 1 259 ? 7.211 -14.106 8.368 1.00 86.75 259 SER A C 1
ATOM 1893 O O . SER A 1 259 ? 8.382 -14.175 8.741 1.00 86.75 259 SER A O 1
ATOM 1895 N N . ALA A 1 260 ? 6.700 -12.998 7.818 1.00 90.06 260 ALA A N 1
ATOM 1896 C CA . ALA A 1 260 ? 7.464 -11.762 7.673 1.00 90.06 260 ALA A CA 1
ATOM 1897 C C . ALA A 1 260 ? 7.843 -11.154 9.033 1.00 90.06 260 ALA A C 1
ATOM 1899 O O . ALA A 1 260 ? 9.004 -10.809 9.235 1.00 90.06 260 ALA A O 1
ATOM 1900 N N . VAL A 1 261 ? 6.905 -11.103 9.988 1.00 91.38 261 VAL A N 1
ATOM 1901 C CA . VAL A 1 261 ? 7.140 -10.593 11.354 1.00 91.38 261 VAL A CA 1
ATOM 1902 C C . VAL A 1 261 ? 8.154 -11.460 12.100 1.00 91.38 261 VAL A C 1
ATOM 1904 O O . VAL A 1 261 ? 9.071 -10.935 12.728 1.00 91.38 261 VAL A O 1
ATOM 1907 N N . LYS A 1 262 ? 8.049 -12.790 11.983 1.00 89.25 262 LYS A N 1
ATOM 1908 C CA . LYS A 1 262 ? 9.021 -13.716 12.588 1.00 89.25 262 LYS A CA 1
ATOM 1909 C C . LYS A 1 262 ? 10.430 -13.512 12.031 1.00 89.25 262 LYS A C 1
ATOM 1911 O O . LYS A 1 262 ? 11.385 -13.458 12.798 1.00 89.25 262 LYS A O 1
ATOM 1916 N N . LEU A 1 263 ? 10.563 -13.365 10.710 1.00 88.00 263 LEU A N 1
ATOM 1917 C CA . LEU A 1 263 ? 11.857 -13.078 10.089 1.00 88.00 263 LEU A CA 1
ATOM 1918 C C . LEU A 1 263 ? 12.387 -11.696 10.497 1.00 88.00 263 LEU A C 1
ATOM 1920 O O . LEU A 1 263 ? 13.569 -11.578 10.794 1.00 88.00 263 LEU A O 1
ATOM 1924 N N . ALA A 1 264 ? 11.528 -10.674 10.579 1.00 89.12 264 ALA A N 1
ATOM 1925 C CA . ALA A 1 264 ? 11.921 -9.346 11.058 1.00 89.12 264 ALA A CA 1
ATOM 1926 C C . ALA A 1 264 ? 12.509 -9.402 12.473 1.00 89.12 264 ALA A C 1
ATOM 1928 O O . ALA A 1 264 ? 13.484 -8.715 12.764 1.00 89.12 264 ALA A O 1
ATOM 1929 N N . TRP A 1 265 ? 11.938 -10.239 13.340 1.00 88.50 265 TRP A N 1
ATOM 1930 C CA . TRP A 1 265 ? 12.426 -10.408 14.704 1.00 88.50 265 TRP A CA 1
ATOM 1931 C C . TRP A 1 265 ? 13.780 -11.106 14.757 1.00 88.50 265 TRP A C 1
ATOM 1933 O O . TRP A 1 265 ? 14.677 -10.652 15.463 1.00 88.50 265 TRP A O 1
ATOM 1943 N N . GLU A 1 266 ? 13.972 -12.159 13.967 1.00 85.06 266 GLU A N 1
ATOM 1944 C CA . GLU A 1 266 ? 15.275 -12.821 13.870 1.00 85.06 266 GLU A CA 1
ATOM 1945 C C . GLU A 1 266 ? 16.350 -11.891 13.283 1.00 85.06 266 GLU A C 1
ATOM 1947 O O . GLU A 1 266 ? 17.482 -11.894 13.764 1.00 85.06 266 GLU A O 1
ATOM 1952 N N . LEU A 1 267 ? 15.993 -11.032 12.318 1.00 82.00 267 LEU A N 1
ATOM 1953 C CA . LEU A 1 267 ? 16.881 -9.987 11.794 1.00 82.00 267 LEU A CA 1
ATOM 1954 C C . LEU A 1 267 ? 17.278 -8.981 12.876 1.00 82.00 267 LEU A C 1
ATOM 1956 O O . LEU A 1 267 ? 18.464 -8.707 13.057 1.00 82.00 267 LEU A O 1
ATOM 1960 N N . ALA A 1 268 ? 16.301 -8.482 13.637 1.00 82.31 268 ALA A N 1
ATOM 1961 C CA . ALA A 1 268 ? 16.549 -7.577 14.752 1.00 82.31 268 ALA A CA 1
ATOM 1962 C C . ALA A 1 268 ? 17.476 -8.220 15.803 1.00 82.31 268 ALA A C 1
ATOM 1964 O O . ALA A 1 268 ? 18.452 -7.615 16.236 1.00 82.31 268 ALA A O 1
ATOM 1965 N N . ARG A 1 269 ? 17.248 -9.485 16.171 1.00 79.38 269 ARG A N 1
ATOM 1966 C CA . ARG A 1 269 ? 18.107 -10.205 17.129 1.00 79.38 269 ARG A CA 1
ATOM 1967 C C . ARG A 1 269 ? 19.531 -10.419 16.624 1.00 79.38 269 ARG A C 1
ATOM 1969 O O . ARG A 1 269 ? 20.474 -10.347 17.412 1.00 79.38 269 ARG A O 1
ATOM 1976 N N . ALA A 1 270 ? 19.685 -10.717 15.336 1.00 74.56 270 ALA A N 1
ATOM 1977 C CA . ALA A 1 270 ? 20.987 -10.956 14.726 1.00 74.56 270 ALA A CA 1
ATOM 1978 C C . ALA A 1 270 ? 21.859 -9.689 14.689 1.00 74.56 270 ALA A C 1
ATOM 1980 O O . ALA A 1 270 ? 23.083 -9.805 14.767 1.00 74.56 270 ALA A O 1
ATOM 1981 N N . ALA A 1 271 ? 21.246 -8.501 14.626 1.00 70.38 271 ALA A N 1
ATOM 1982 C CA . ALA A 1 271 ? 21.953 -7.223 14.700 1.00 70.38 271 ALA A CA 1
ATOM 1983 C C . ALA A 1 271 ? 22.634 -6.999 16.068 1.00 70.38 271 ALA A C 1
ATOM 1985 O O . ALA A 1 271 ? 23.774 -6.543 16.113 1.00 70.38 271 ALA A O 1
ATOM 1986 N N . ASP A 1 272 ? 21.979 -7.384 17.170 1.00 64.50 272 ASP A N 1
ATOM 1987 C CA . ASP A 1 272 ? 22.511 -7.240 18.539 1.00 64.50 272 ASP A CA 1
ATOM 1988 C C . ASP A 1 272 ? 23.484 -8.376 18.923 1.00 64.50 272 ASP A C 1
ATOM 1990 O O . ASP A 1 272 ? 24.419 -8.206 19.709 1.00 64.50 272 ASP A O 1
ATOM 1994 N N . ARG A 1 273 ? 23.298 -9.573 18.346 1.00 63.88 273 ARG A N 1
ATOM 1995 C CA . ARG A 1 273 ? 24.165 -10.740 18.570 1.00 63.88 273 ARG A CA 1
ATOM 1996 C C . ARG A 1 273 ? 24.499 -11.416 17.244 1.00 63.88 273 ARG A C 1
ATOM 1998 O O . ARG A 1 273 ? 23.761 -12.318 16.840 1.00 63.88 273 ARG A O 1
ATOM 2005 N N . PRO A 1 274 ? 25.634 -11.077 16.603 1.00 58.75 274 PRO A N 1
ATOM 2006 C CA . PRO A 1 274 ? 26.057 -11.698 15.352 1.00 58.75 274 PRO A CA 1
ATOM 2007 C C . PRO A 1 274 ? 26.561 -13.131 15.599 1.00 58.75 274 PRO A C 1
ATOM 2009 O O . PRO A 1 274 ? 27.752 -13.432 15.527 1.00 58.75 274 PRO A O 1
ATOM 2012 N N . ALA A 1 275 ? 25.653 -14.042 15.938 1.00 55.91 275 ALA A N 1
ATOM 2013 C CA . ALA A 1 275 ? 25.891 -15.475 15.916 1.00 55.91 275 ALA A CA 1
ATOM 2014 C C . ALA A 1 275 ? 25.513 -16.000 14.525 1.00 55.91 275 ALA A C 1
ATOM 2016 O O . ALA A 1 275 ? 24.369 -15.868 14.097 1.00 55.91 275 ALA A O 1
ATOM 2017 N N . ARG A 1 276 ? 26.474 -16.603 13.817 1.00 52.44 276 ARG A N 1
ATOM 2018 C CA . ARG A 1 276 ? 26.265 -17.198 12.485 1.00 52.44 276 ARG A CA 1
ATOM 2019 C C . ARG A 1 276 ? 25.333 -18.416 12.574 1.00 52.44 276 ARG A C 1
ATOM 2021 O O . ARG A 1 276 ? 25.554 -19.274 13.430 1.00 52.44 276 ARG A O 1
ATOM 2028 N N . GLY A 1 277 ? 24.335 -18.530 11.687 1.00 59.44 277 GLY A N 1
ATOM 2029 C CA . GLY A 1 277 ? 23.548 -19.766 11.501 1.00 59.44 277 GLY A CA 1
ATOM 2030 C C . GLY A 1 277 ? 22.030 -19.733 11.780 1.00 59.44 277 GLY A C 1
ATOM 2031 O O . GLY A 1 277 ? 21.288 -20.255 10.943 1.00 59.44 277 GLY A O 1
ATOM 2032 N N . PRO A 1 278 ? 21.515 -19.175 12.898 1.00 66.81 278 PRO A N 1
ATOM 2033 C CA . PRO A 1 278 ? 20.072 -19.163 13.168 1.00 66.81 278 PRO A CA 1
ATOM 2034 C C . PRO A 1 278 ? 19.303 -18.281 12.175 1.00 66.81 278 PRO A C 1
ATOM 2036 O O . PRO A 1 278 ? 18.227 -18.675 11.717 1.00 66.81 278 PRO A O 1
ATOM 2039 N N . LEU A 1 279 ? 19.896 -17.156 11.760 1.00 71.81 279 LEU A N 1
ATOM 2040 C CA . LEU A 1 279 ? 19.287 -16.241 10.801 1.00 71.81 279 LEU A CA 1
ATOM 2041 C C . LEU A 1 279 ? 19.141 -16.879 9.417 1.00 71.81 279 LEU A C 1
ATOM 2043 O O . LEU A 1 279 ? 18.060 -16.828 8.839 1.00 71.81 279 LEU A O 1
ATOM 2047 N N . LYS A 1 280 ? 20.174 -17.563 8.915 1.00 69.81 280 LYS A N 1
ATOM 2048 C CA . LYS A 1 280 ? 20.096 -18.325 7.660 1.00 69.81 280 LYS A CA 1
ATOM 2049 C C . LYS A 1 280 ? 18.921 -19.307 7.624 1.00 69.81 280 LYS A C 1
ATOM 2051 O O . LYS A 1 280 ? 18.174 -19.344 6.647 1.00 69.81 280 LYS A O 1
ATOM 2056 N N . MET A 1 281 ? 18.731 -20.099 8.682 1.00 74.25 281 MET A N 1
ATOM 2057 C CA . MET A 1 281 ? 17.606 -21.040 8.754 1.00 74.25 281 MET A CA 1
ATOM 2058 C C . MET A 1 281 ? 16.255 -20.320 8.820 1.00 74.25 281 MET A C 1
ATOM 2060 O O . MET A 1 281 ? 15.295 -20.770 8.192 1.00 74.25 281 MET A O 1
ATOM 2064 N N . ALA A 1 282 ? 16.169 -19.213 9.561 1.00 72.44 282 ALA A N 1
ATOM 2065 C CA . ALA A 1 282 ? 14.962 -18.396 9.645 1.00 72.44 282 ALA A CA 1
ATOM 2066 C C . ALA A 1 282 ? 14.615 -17.750 8.293 1.00 72.44 282 ALA A C 1
ATOM 2068 O O . ALA A 1 282 ? 13.475 -17.857 7.842 1.00 72.44 282 ALA A O 1
ATOM 2069 N N . ALA A 1 283 ? 15.602 -17.172 7.605 1.00 71.88 283 ALA A N 1
ATOM 2070 C CA . ALA A 1 283 ? 15.462 -16.575 6.282 1.00 71.88 283 ALA A CA 1
ATOM 2071 C C . ALA A 1 283 ? 15.017 -17.607 5.241 1.00 71.88 283 ALA A C 1
ATOM 2073 O O . ALA A 1 283 ? 14.074 -17.357 4.490 1.00 71.88 283 ALA A O 1
ATOM 2074 N N . GLN A 1 284 ? 15.615 -18.802 5.239 1.00 73.31 284 GLN A N 1
ATOM 2075 C CA . GLN A 1 284 ? 15.198 -19.895 4.356 1.00 73.31 284 GLN A CA 1
ATOM 2076 C C . GLN A 1 284 ? 13.756 -20.336 4.625 1.00 73.31 284 GLN A C 1
ATOM 2078 O O . GLN A 1 284 ? 12.977 -20.459 3.683 1.00 73.31 284 GLN A O 1
ATOM 2083 N N . LYS A 1 285 ? 13.371 -20.527 5.894 1.00 75.94 285 LYS A N 1
ATOM 2084 C CA . LYS A 1 285 ? 11.995 -20.902 6.261 1.00 75.94 285 LYS A CA 1
ATOM 2085 C C . LYS A 1 285 ? 10.980 -19.824 5.887 1.00 75.94 285 LYS A C 1
ATOM 2087 O O . LYS A 1 285 ? 9.922 -20.149 5.362 1.00 75.94 285 LYS A O 1
ATOM 2092 N N . ALA A 1 286 ? 11.290 -18.555 6.136 1.00 74.44 286 ALA A N 1
ATOM 2093 C CA . ALA A 1 286 ? 10.404 -17.443 5.809 1.00 74.44 286 ALA A CA 1
ATOM 2094 C C . ALA A 1 286 ? 10.258 -17.251 4.294 1.00 74.44 286 ALA A C 1
ATOM 2096 O O . ALA A 1 286 ? 9.156 -16.999 3.809 1.00 74.44 286 ALA A O 1
ATOM 2097 N N . THR A 1 287 ? 11.343 -17.448 3.543 1.00 74.19 287 THR A N 1
ATOM 2098 C CA . THR A 1 287 ? 11.319 -17.463 2.075 1.00 74.19 287 THR A CA 1
ATOM 2099 C C . THR A 1 287 ? 10.453 -18.617 1.564 1.00 74.19 287 THR A C 1
ATOM 2101 O O . THR A 1 287 ? 9.541 -18.389 0.780 1.00 74.19 287 THR A O 1
ATOM 2104 N N . GLN A 1 288 ? 10.645 -19.838 2.080 1.00 74.94 288 GLN A N 1
ATOM 2105 C CA . GLN A 1 288 ? 9.808 -21.001 1.742 1.00 74.94 288 GLN A CA 1
ATOM 2106 C C . GLN A 1 288 ? 8.330 -20.804 2.108 1.00 74.94 288 GLN A C 1
ATOM 2108 O O . GLN A 1 288 ? 7.453 -21.315 1.417 1.00 74.94 288 GLN A O 1
ATOM 2113 N N . ALA A 1 289 ? 8.046 -20.053 3.174 1.00 75.88 289 ALA A N 1
ATOM 2114 C CA . ALA A 1 289 ? 6.693 -19.678 3.573 1.00 75.88 289 ALA A CA 1
ATOM 2115 C C . ALA A 1 289 ? 6.094 -18.532 2.730 1.00 75.88 289 ALA A C 1
ATOM 2117 O O . ALA A 1 289 ? 4.946 -18.154 2.953 1.00 75.88 289 ALA A O 1
ATOM 2118 N N . GLY A 1 290 ? 6.844 -17.970 1.774 1.00 81.50 290 GLY A N 1
ATOM 2119 C CA . GLY A 1 290 ? 6.373 -16.917 0.875 1.00 81.50 290 GLY A CA 1
ATOM 2120 C C . GLY A 1 290 ? 6.308 -15.522 1.502 1.00 81.50 290 GLY A C 1
ATOM 2121 O O . GLY A 1 290 ? 5.555 -14.681 1.012 1.00 81.50 290 GLY A O 1
ATOM 2122 N N . ALA A 1 291 ? 7.084 -15.246 2.559 1.00 86.25 291 ALA A N 1
ATOM 2123 C CA . ALA A 1 291 ? 7.028 -13.975 3.292 1.00 86.25 291 ALA A CA 1
ATOM 2124 C C . ALA A 1 291 ? 7.234 -12.743 2.388 1.00 86.25 291 ALA A C 1
ATOM 2126 O O . ALA A 1 291 ? 6.470 -11.784 2.470 1.00 86.25 291 ALA A O 1
ATOM 2127 N N . LEU A 1 292 ? 8.213 -12.782 1.475 1.00 86.94 292 LEU A N 1
ATOM 2128 C CA . LEU A 1 292 ? 8.483 -11.676 0.543 1.00 86.94 292 LEU A CA 1
ATOM 2129 C C . LEU A 1 292 ? 7.319 -11.447 -0.434 1.00 86.94 292 LEU A C 1
ATOM 2131 O O . LEU A 1 292 ? 6.928 -10.309 -0.691 1.00 86.94 292 LEU A O 1
ATOM 2135 N N . GLY A 1 293 ? 6.730 -12.531 -0.947 1.00 86.56 293 GLY A N 1
ATOM 2136 C CA . GLY A 1 293 ? 5.585 -12.465 -1.857 1.00 86.56 293 GLY A CA 1
ATOM 2137 C C . GLY A 1 293 ? 4.326 -11.948 -1.171 1.00 86.56 293 GLY A C 1
ATOM 2138 O O . GLY A 1 293 ? 3.569 -11.180 -1.768 1.00 86.56 293 GLY A O 1
ATOM 2139 N N . HIS A 1 294 ? 4.133 -12.321 0.096 1.00 89.12 294 HIS A N 1
ATOM 2140 C CA . HIS A 1 294 ? 3.062 -11.817 0.949 1.00 89.12 294 HIS A CA 1
ATOM 2141 C C . HIS A 1 294 ? 3.220 -10.315 1.219 1.00 89.12 294 HIS A C 1
ATOM 2143 O O . HIS A 1 294 ? 2.292 -9.554 0.944 1.00 89.12 294 HIS A O 1
ATOM 2149 N N . LEU A 1 295 ? 4.411 -9.853 1.623 1.00 91.31 295 LEU A N 1
ATOM 2150 C CA . LEU A 1 295 ? 4.683 -8.421 1.804 1.00 91.31 295 LEU A CA 1
ATOM 2151 C C . LEU A 1 295 ? 4.437 -7.618 0.520 1.00 91.31 295 LEU A C 1
ATOM 2153 O O . LEU A 1 295 ? 3.824 -6.551 0.553 1.00 91.31 295 LEU A O 1
ATOM 2157 N N . TRP A 1 296 ? 4.865 -8.141 -0.629 1.00 90.75 296 TRP A N 1
ATOM 2158 C CA . TRP A 1 296 ? 4.659 -7.460 -1.902 1.00 90.75 296 TRP A CA 1
ATOM 2159 C C . TRP A 1 296 ? 3.176 -7.393 -2.294 1.00 90.75 296 TRP A C 1
ATOM 2161 O O . TRP A 1 296 ? 2.651 -6.314 -2.568 1.00 90.75 296 TRP A O 1
ATOM 2171 N N . ARG A 1 297 ? 2.481 -8.534 -2.339 1.00 88.19 297 ARG A N 1
ATOM 2172 C CA . ARG A 1 297 ? 1.139 -8.617 -2.942 1.00 88.19 297 ARG A CA 1
ATOM 2173 C C . ARG A 1 297 ? 0.010 -8.393 -1.952 1.00 88.19 297 ARG A C 1
ATOM 2175 O O . ARG A 1 297 ? -0.964 -7.730 -2.292 1.00 88.19 297 ARG A O 1
ATOM 2182 N N . ALA A 1 298 ? 0.121 -8.968 -0.761 1.00 88.38 298 ALA A N 1
ATOM 2183 C CA . ALA A 1 298 ? -0.938 -8.931 0.237 1.00 88.38 298 ALA A CA 1
ATOM 2184 C C . ALA A 1 298 ? -0.825 -7.711 1.154 1.00 88.38 298 ALA A C 1
ATOM 2186 O O . ALA A 1 298 ? -1.859 -7.221 1.597 1.00 88.38 298 ALA A O 1
ATOM 2187 N N . VAL A 1 299 ? 0.390 -7.198 1.397 1.00 90.81 299 VAL A N 1
ATOM 2188 C CA . VAL A 1 299 ? 0.604 -6.019 2.252 1.00 90.81 299 VAL A CA 1
ATOM 2189 C C . VAL A 1 299 ? 0.685 -4.727 1.448 1.00 90.81 299 VAL A C 1
ATOM 2191 O O . VAL A 1 299 ? -0.214 -3.892 1.551 1.00 90.81 299 VAL A O 1
ATOM 2194 N N . LEU A 1 300 ? 1.699 -4.558 0.594 1.00 91.56 300 LEU A N 1
ATOM 2195 C CA . LEU A 1 300 ? 1.830 -3.338 -0.216 1.00 91.56 300 LEU A CA 1
ATOM 2196 C C . LEU A 1 300 ? 0.720 -3.209 -1.273 1.00 91.56 300 LEU A C 1
ATOM 2198 O O . LEU A 1 300 ? 0.295 -2.101 -1.597 1.00 91.56 300 LEU A O 1
ATOM 2202 N N . GLY A 1 301 ? 0.217 -4.339 -1.775 1.00 88.62 301 GLY A N 1
ATOM 2203 C CA . GLY A 1 301 ? -0.933 -4.402 -2.681 1.00 88.62 301 GLY A CA 1
ATOM 2204 C C . GLY A 1 301 ? -2.306 -4.325 -1.996 1.00 88.62 301 GLY A C 1
ATOM 2205 O O . GLY A 1 301 ? -3.324 -4.369 -2.690 1.00 88.62 301 GLY A O 1
ATOM 2206 N N . ALA A 1 302 ? -2.373 -4.211 -0.663 1.00 90.12 302 ALA A N 1
ATOM 2207 C CA . ALA A 1 302 ? -3.641 -4.210 0.063 1.00 90.12 302 ALA A CA 1
ATOM 2208 C C . ALA A 1 302 ? -4.511 -2.994 -0.308 1.00 90.12 302 ALA A C 1
ATOM 2210 O O . ALA A 1 302 ? -4.043 -1.856 -0.213 1.00 90.12 302 ALA A O 1
ATOM 2211 N N . PRO A 1 303 ? -5.816 -3.169 -0.599 1.00 88.81 303 PRO A N 1
ATOM 2212 C CA . PRO A 1 303 ? -6.731 -2.044 -0.804 1.00 88.81 303 PRO A CA 1
ATOM 2213 C C . PRO A 1 303 ? -6.771 -1.073 0.385 1.00 88.81 303 PRO A C 1
ATOM 2215 O O . PRO A 1 303 ? -6.893 0.133 0.182 1.00 88.81 303 PRO A O 1
ATOM 2218 N N . ALA A 1 304 ? -6.623 -1.601 1.606 1.00 87.25 304 ALA A N 1
ATOM 2219 C CA . ALA A 1 304 ? -6.539 -0.845 2.856 1.00 87.25 304 ALA A CA 1
ATOM 2220 C C . ALA A 1 304 ? -5.383 0.172 2.877 1.00 87.25 304 ALA A C 1
ATOM 2222 O O . ALA A 1 304 ? -5.518 1.246 3.463 1.00 87.25 304 ALA A O 1
ATOM 2223 N N . LEU A 1 305 ? -4.269 -0.159 2.216 1.00 89.31 305 LEU A N 1
ATOM 2224 C CA . LEU A 1 305 ? -3.099 0.702 2.089 1.00 89.31 305 LEU A CA 1
ATOM 2225 C C . LEU A 1 305 ? -3.193 1.584 0.837 1.00 89.31 305 LEU A C 1
ATOM 2227 O O . LEU A 1 305 ? -2.987 2.791 0.915 1.00 89.31 305 LEU A O 1
ATOM 2231 N N . LEU A 1 306 ? -3.561 1.006 -0.312 1.00 87.75 306 LEU A N 1
ATOM 2232 C CA . LEU A 1 306 ? -3.621 1.713 -1.599 1.00 87.75 306 LEU A CA 1
ATOM 2233 C C . LEU A 1 306 ? -4.659 2.842 -1.628 1.00 87.75 306 LEU A C 1
ATOM 2235 O O . LEU A 1 306 ? -4.455 3.833 -2.328 1.00 87.75 306 LEU A O 1
ATOM 2239 N N . ARG A 1 307 ? -5.762 2.694 -0.883 1.00 86.06 307 ARG A N 1
ATOM 2240 C CA . ARG A 1 307 ? -6.796 3.730 -0.713 1.00 86.06 307 ARG A CA 1
ATOM 2241 C C . ARG A 1 307 ? -6.554 4.629 0.502 1.00 86.06 307 ARG A C 1
ATOM 2243 O O . ARG A 1 307 ? -7.328 5.555 0.718 1.00 86.06 307 ARG A O 1
ATOM 2250 N N . GLY A 1 308 ? -5.531 4.332 1.301 1.00 83.88 308 GLY A N 1
ATOM 2251 C CA . GLY A 1 308 ? -5.149 5.127 2.459 1.00 83.88 308 GLY A CA 1
ATOM 2252 C C . GLY A 1 308 ? -4.411 6.418 2.081 1.00 83.88 308 GLY A C 1
ATOM 2253 O O . GLY A 1 308 ? -4.088 6.650 0.908 1.00 83.88 308 GLY A O 1
ATOM 2254 N N . PRO A 1 309 ? -4.117 7.261 3.081 1.00 86.44 309 PRO A N 1
ATOM 2255 C CA . PRO A 1 309 ? -3.391 8.509 2.882 1.00 86.44 309 PRO A CA 1
ATOM 2256 C C . PRO A 1 309 ? -1.965 8.276 2.357 1.00 86.44 309 PRO A C 1
ATOM 2258 O O . PRO A 1 309 ? -1.387 7.192 2.474 1.00 86.44 309 PRO A O 1
ATOM 2261 N N . ALA A 1 310 ? -1.385 9.298 1.721 1.00 88.81 310 ALA A N 1
ATOM 2262 C CA . ALA A 1 310 ? -0.059 9.196 1.106 1.00 88.81 310 ALA A CA 1
ATOM 2263 C C . ALA A 1 310 ? 1.047 8.924 2.138 1.00 88.81 310 ALA A C 1
ATOM 2265 O O . ALA A 1 310 ? 1.881 8.052 1.910 1.00 88.81 310 ALA A O 1
ATOM 2266 N N . SER A 1 311 ? 0.997 9.602 3.282 1.00 88.06 311 SER A N 1
ATOM 2267 C CA . SER A 1 311 ? 1.898 9.426 4.429 1.00 88.06 311 SER A CA 1
ATOM 2268 C C . SER A 1 311 ? 1.927 7.977 4.934 1.00 88.06 311 SER A C 1
ATOM 2270 O O . SER A 1 311 ? 3.002 7.411 5.113 1.00 88.06 311 SER A O 1
ATOM 2272 N N . LEU A 1 312 ? 0.765 7.322 5.055 1.00 90.94 312 LEU A N 1
ATOM 2273 C CA . LEU A 1 312 ? 0.659 5.902 5.421 1.00 90.94 312 LEU A CA 1
ATOM 2274 C C . LEU A 1 312 ? 1.343 4.993 4.392 1.00 90.94 312 LEU A C 1
ATOM 2276 O O . LEU A 1 312 ? 2.070 4.071 4.762 1.00 90.94 312 LEU A O 1
ATOM 2280 N N . ARG A 1 313 ? 1.132 5.253 3.095 1.00 92.38 313 ARG A N 1
ATOM 2281 C CA . ARG A 1 313 ? 1.778 4.489 2.014 1.00 92.38 313 ARG A CA 1
ATOM 2282 C C . ARG A 1 313 ? 3.294 4.661 2.045 1.00 92.38 313 ARG A C 1
ATOM 2284 O O . ARG A 1 313 ? 4.008 3.670 1.929 1.00 92.38 313 ARG A O 1
ATOM 2291 N N . VAL A 1 314 ? 3.777 5.886 2.246 1.00 91.25 314 VAL A N 1
ATOM 2292 C CA . VAL A 1 314 ? 5.211 6.191 2.365 1.00 91.25 314 VAL A CA 1
ATOM 2293 C C . VAL A 1 314 ? 5.816 5.517 3.598 1.00 91.25 314 VAL A C 1
ATOM 2295 O O . VAL A 1 314 ? 6.866 4.889 3.479 1.00 91.25 314 VAL A O 1
ATOM 2298 N N . ALA A 1 315 ? 5.139 5.561 4.748 1.00 90.62 315 ALA A N 1
ATOM 2299 C CA . ALA A 1 315 ? 5.568 4.881 5.969 1.00 90.62 315 ALA A CA 1
ATOM 2300 C C . ALA A 1 315 ? 5.672 3.359 5.773 1.00 90.62 315 ALA A C 1
ATOM 2302 O O . ALA A 1 315 ? 6.695 2.758 6.103 1.00 90.62 315 ALA A O 1
ATOM 2303 N N . ALA A 1 316 ? 4.650 2.741 5.172 1.00 93.56 316 ALA A N 1
ATOM 2304 C CA . ALA A 1 316 ? 4.648 1.314 4.860 1.00 93.56 316 ALA A CA 1
ATOM 2305 C C . ALA A 1 316 ? 5.758 0.936 3.867 1.00 93.56 316 ALA A C 1
ATOM 2307 O O . ALA A 1 316 ? 6.462 -0.052 4.074 1.00 93.56 316 ALA A O 1
ATOM 2308 N N . ALA A 1 317 ? 5.949 1.739 2.815 1.00 92.62 317 ALA A N 1
ATOM 2309 C CA . ALA A 1 317 ? 7.009 1.533 1.838 1.00 92.62 317 ALA A CA 1
ATOM 2310 C C . ALA A 1 317 ? 8.391 1.621 2.490 1.00 92.62 317 ALA A C 1
ATOM 2312 O O . ALA A 1 317 ? 9.187 0.708 2.311 1.00 92.62 317 ALA A O 1
ATOM 2313 N N . GLY A 1 318 ? 8.655 2.654 3.295 1.00 90.50 318 GLY A N 1
ATOM 2314 C CA . GLY A 1 318 ? 9.919 2.804 4.021 1.00 90.50 318 GLY A CA 1
ATOM 2315 C C . GLY A 1 318 ? 10.172 1.668 5.014 1.00 90.50 318 GLY A C 1
ATOM 2316 O O . GLY A 1 318 ? 11.291 1.178 5.129 1.00 90.50 318 GLY A O 1
ATOM 2317 N N . LEU A 1 319 ? 9.133 1.181 5.696 1.00 91.62 319 LEU A N 1
ATOM 2318 C CA . LEU A 1 319 ? 9.247 0.049 6.613 1.00 91.62 319 LEU A CA 1
ATOM 2319 C C . LEU A 1 319 ? 9.615 -1.255 5.895 1.00 91.62 319 LEU A C 1
ATOM 2321 O O . LEU A 1 319 ? 10.559 -1.931 6.296 1.00 91.62 319 LEU A O 1
ATOM 2325 N N . VAL A 1 320 ? 8.887 -1.595 4.830 1.00 92.69 320 VAL A N 1
ATOM 2326 C CA . VAL A 1 320 ? 9.133 -2.806 4.029 1.00 92.69 320 VAL A CA 1
ATOM 2327 C C . VAL A 1 320 ? 10.473 -2.714 3.296 1.00 92.69 320 VAL A C 1
ATOM 2329 O O . VAL A 1 320 ? 11.168 -3.715 3.137 1.00 92.69 320 VAL A O 1
ATOM 2332 N N . HIS A 1 321 ? 10.873 -1.508 2.903 1.00 89.12 321 HIS A N 1
ATOM 2333 C CA . HIS A 1 321 ? 12.186 -1.250 2.333 1.00 89.12 321 HIS A CA 1
ATOM 2334 C C . HIS A 1 321 ? 13.303 -1.531 3.339 1.00 89.12 321 HIS A C 1
ATOM 2336 O O . HIS A 1 321 ? 14.198 -2.312 3.038 1.00 89.12 321 HIS A O 1
ATOM 2342 N N . ARG A 1 322 ? 13.205 -0.991 4.563 1.00 86.00 322 ARG A N 1
ATOM 2343 C CA . ARG A 1 322 ? 14.150 -1.286 5.654 1.00 86.00 322 ARG A CA 1
ATOM 2344 C C . ARG A 1 322 ? 14.179 -2.762 6.022 1.00 86.00 322 ARG A C 1
ATOM 2346 O O . ARG A 1 322 ? 15.241 -3.277 6.332 1.00 86.00 322 ARG A O 1
ATOM 2353 N N . TYR A 1 323 ? 13.040 -3.450 5.973 1.00 89.31 323 TYR A N 1
ATOM 2354 C CA . TYR A 1 323 ? 12.987 -4.899 6.160 1.00 89.31 323 TYR A CA 1
ATOM 2355 C C . TYR A 1 323 ? 13.840 -5.634 5.117 1.00 89.31 323 TYR A C 1
ATOM 2357 O O . TYR A 1 323 ? 14.672 -6.467 5.470 1.00 89.31 323 TYR A O 1
ATOM 2365 N N . ALA A 1 324 ? 13.651 -5.314 3.833 1.00 87.38 324 ALA A N 1
ATOM 2366 C CA . ALA A 1 324 ? 14.398 -5.938 2.747 1.00 87.38 324 ALA A CA 1
ATOM 2367 C C . ALA A 1 324 ? 15.889 -5.560 2.790 1.00 87.38 324 ALA A C 1
ATOM 2369 O O . ALA A 1 324 ? 16.741 -6.425 2.601 1.00 87.38 324 ALA A O 1
ATOM 2370 N N . ALA A 1 325 ? 16.198 -4.300 3.107 1.00 82.19 325 ALA A N 1
ATOM 2371 C CA . ALA A 1 325 ? 17.559 -3.818 3.304 1.00 82.19 325 ALA A CA 1
ATOM 2372 C C . ALA A 1 325 ? 18.235 -4.498 4.501 1.00 82.19 325 ALA A C 1
ATOM 2374 O O . ALA A 1 325 ? 19.369 -4.914 4.370 1.00 82.19 325 ALA A O 1
ATOM 2375 N N . ALA A 1 326 ? 17.546 -4.699 5.629 1.00 80.62 326 ALA A N 1
ATOM 2376 C CA . ALA A 1 326 ? 18.094 -5.403 6.791 1.00 80.62 326 ALA A CA 1
ATOM 2377 C C . ALA A 1 326 ? 18.321 -6.900 6.529 1.00 80.62 326 ALA A C 1
ATOM 2379 O O . ALA A 1 326 ? 19.246 -7.488 7.084 1.00 80.62 326 ALA A O 1
ATOM 2380 N N . LEU A 1 327 ? 17.485 -7.525 5.690 1.00 83.62 327 LEU A N 1
ATOM 2381 C CA . LEU A 1 327 ? 17.664 -8.918 5.280 1.00 83.62 327 LEU A CA 1
ATOM 2382 C C . LEU A 1 327 ? 18.968 -9.112 4.500 1.00 83.62 327 LEU A C 1
ATOM 2384 O O . LEU A 1 327 ? 19.741 -10.017 4.823 1.00 83.62 327 LEU A O 1
ATOM 2388 N N . LEU A 1 328 ? 19.200 -8.263 3.497 1.00 79.81 328 LEU A N 1
ATOM 2389 C CA . LEU A 1 328 ? 20.456 -8.240 2.742 1.00 79.81 328 LEU A CA 1
ATOM 2390 C C . LEU A 1 328 ? 21.616 -7.776 3.639 1.00 79.81 328 LEU A C 1
ATOM 2392 O O . LEU A 1 328 ? 22.634 -8.451 3.690 1.00 79.81 328 LEU A O 1
ATOM 2396 N N . GLY A 1 329 ? 21.324 -6.783 4.486 1.00 75.31 329 GLY A N 1
ATOM 2397 C CA . GLY A 1 329 ? 22.126 -6.119 5.522 1.00 75.31 329 GLY A CA 1
ATOM 2398 C C . GLY A 1 329 ? 22.863 -6.987 6.534 1.00 75.31 329 GLY A C 1
ATOM 2399 O O . GLY A 1 329 ? 23.625 -6.510 7.377 1.00 75.31 329 GLY A O 1
ATOM 2400 N N . SER A 1 330 ? 22.497 -8.259 6.585 1.00 75.50 330 SER A N 1
ATOM 2401 C CA . SER A 1 330 ? 22.824 -9.140 7.691 1.00 75.50 330 SER A CA 1
ATOM 2402 C C . SER A 1 330 ? 24.101 -9.928 7.417 1.00 75.50 330 SER A C 1
ATOM 2404 O O . SER A 1 330 ? 24.482 -10.155 6.274 1.00 75.50 330 SER A O 1
ATOM 2406 N N . ALA A 1 331 ? 24.742 -10.449 8.469 1.00 70.69 331 ALA A N 1
ATOM 2407 C CA . ALA A 1 331 ? 25.956 -11.263 8.327 1.00 70.69 331 ALA A CA 1
ATOM 2408 C C . ALA A 1 331 ? 25.784 -12.505 7.421 1.00 70.69 331 ALA A C 1
ATOM 2410 O O . ALA A 1 331 ? 26.774 -13.015 6.902 1.00 70.69 331 ALA A O 1
ATOM 2411 N N . ASP A 1 332 ? 24.545 -12.985 7.247 1.00 72.56 332 ASP A N 1
ATOM 2412 C CA . ASP A 1 332 ? 24.191 -14.114 6.379 1.00 72.56 332 ASP A CA 1
ATOM 2413 C C . ASP A 1 332 ? 23.520 -13.653 5.057 1.00 72.56 332 ASP A C 1
ATOM 2415 O O . ASP A 1 332 ? 23.159 -14.490 4.227 1.00 72.56 332 ASP A O 1
ATOM 2419 N N . GLY A 1 333 ? 23.320 -12.347 4.842 1.00 73.56 333 GLY A N 1
ATOM 2420 C CA . GLY A 1 333 ? 22.531 -11.795 3.734 1.00 73.56 333 GLY A CA 1
ATOM 2421 C C . GLY A 1 333 ? 23.122 -12.083 2.354 1.00 73.56 333 GLY A C 1
ATOM 2422 O O . GLY A 1 333 ? 22.391 -12.518 1.460 1.00 73.56 333 GLY A O 1
ATOM 2423 N N . ALA A 1 334 ? 24.449 -12.012 2.231 1.00 74.56 334 ALA A N 1
ATOM 2424 C CA . ALA A 1 334 ? 25.217 -12.475 1.075 1.00 74.56 334 ALA A CA 1
ATOM 2425 C C . ALA A 1 334 ? 24.869 -13.909 0.663 1.00 74.56 334 ALA A C 1
ATOM 2427 O O . ALA A 1 334 ? 24.628 -14.225 -0.505 1.00 74.56 334 ALA A O 1
ATOM 2428 N N . GLU A 1 335 ? 24.817 -14.807 1.651 1.00 74.62 335 GLU A N 1
ATOM 2429 C CA . GLU A 1 335 ? 24.517 -16.216 1.433 1.00 74.62 335 GLU A CA 1
ATOM 2430 C C . GLU A 1 335 ? 23.040 -16.428 1.088 1.00 74.62 335 GLU A C 1
ATOM 2432 O O . GLU A 1 335 ? 22.724 -17.303 0.278 1.00 74.62 335 GLU A O 1
ATOM 2437 N N . VAL A 1 336 ? 22.135 -15.637 1.679 1.00 78.44 336 VAL A N 1
ATOM 2438 C CA . VAL A 1 336 ? 20.705 -15.643 1.339 1.00 78.44 336 VAL A CA 1
ATOM 2439 C C . VAL A 1 336 ? 20.515 -15.211 -0.113 1.00 78.44 336 VAL A C 1
ATOM 2441 O O . VAL A 1 336 ? 19.866 -15.930 -0.874 1.00 78.44 336 VAL A O 1
ATOM 2444 N N . LEU A 1 337 ? 21.129 -14.102 -0.533 1.00 80.62 337 LEU A N 1
ATOM 2445 C CA . LEU A 1 337 ? 21.057 -13.620 -1.909 1.00 80.62 337 LEU A CA 1
ATOM 2446 C C . LEU A 1 337 ? 21.665 -14.632 -2.889 1.00 80.62 337 LEU A C 1
ATOM 2448 O O . LEU A 1 337 ? 21.042 -14.966 -3.899 1.00 80.62 337 LEU A O 1
ATOM 2452 N N . ALA A 1 338 ? 22.830 -15.199 -2.568 1.00 79.62 338 ALA A N 1
ATOM 2453 C CA . ALA A 1 338 ? 23.453 -16.244 -3.376 1.00 79.62 338 ALA A CA 1
ATOM 2454 C C . ALA A 1 338 ? 22.559 -17.491 -3.504 1.00 79.62 338 ALA A C 1
ATOM 2456 O O . ALA A 1 338 ? 22.447 -18.059 -4.594 1.00 79.62 338 ALA A O 1
ATOM 2457 N N . ALA A 1 339 ? 21.886 -17.907 -2.426 1.00 81.00 339 ALA A N 1
ATOM 2458 C CA . ALA A 1 339 ? 20.950 -19.029 -2.450 1.00 81.00 339 ALA A CA 1
ATOM 2459 C C . ALA A 1 339 ? 19.712 -18.733 -3.313 1.00 81.00 339 ALA A C 1
ATOM 2461 O O . ALA A 1 339 ? 19.286 -19.601 -4.079 1.00 81.00 339 ALA A O 1
ATOM 2462 N N . LEU A 1 340 ? 19.165 -17.514 -3.237 1.00 83.06 340 LEU A N 1
ATOM 2463 C CA . LEU A 1 340 ? 18.058 -17.063 -4.087 1.00 83.06 340 LEU A CA 1
ATOM 2464 C C . LEU A 1 340 ? 18.452 -17.067 -5.571 1.00 83.06 340 LEU A C 1
ATOM 2466 O O . LEU A 1 340 ? 17.708 -17.592 -6.399 1.00 83.06 340 LEU A O 1
ATOM 2470 N N . ILE A 1 341 ? 19.647 -16.565 -5.903 1.00 84.94 341 ILE A N 1
ATOM 2471 C CA . ILE A 1 341 ? 20.194 -16.584 -7.268 1.00 84.94 341 ILE A CA 1
ATOM 2472 C C . ILE A 1 341 ? 20.350 -18.021 -7.773 1.00 84.94 341 ILE A C 1
ATOM 2474 O O . ILE A 1 341 ? 19.885 -18.349 -8.865 1.00 84.94 341 ILE A O 1
ATOM 2478 N N . GLN A 1 342 ? 20.979 -18.900 -6.989 1.00 83.62 342 GLN A N 1
ATOM 2479 C CA . GLN A 1 342 ? 21.176 -20.299 -7.379 1.00 83.62 342 GLN A CA 1
ATOM 2480 C C . GLN A 1 342 ? 19.847 -21.018 -7.615 1.00 83.62 342 GLN A C 1
ATOM 2482 O O . GLN A 1 342 ? 19.717 -21.759 -8.592 1.00 83.62 342 GLN A O 1
ATOM 2487 N N . ARG A 1 343 ? 18.859 -20.779 -6.746 1.00 84.00 343 ARG A N 1
ATOM 2488 C CA . ARG A 1 343 ? 17.526 -21.368 -6.858 1.00 84.00 343 ARG A CA 1
ATOM 2489 C C . ARG A 1 343 ? 16.782 -20.861 -8.089 1.00 84.00 343 ARG A C 1
ATOM 2491 O O . ARG A 1 343 ? 16.311 -21.683 -8.863 1.00 84.00 343 ARG A O 1
ATOM 2498 N N . SER A 1 344 ? 16.766 -19.552 -8.319 1.00 85.00 344 SER A N 1
ATOM 2499 C CA . SER A 1 344 ? 16.132 -18.937 -9.490 1.00 85.00 344 SER A CA 1
ATOM 2500 C C . SER A 1 344 ? 16.750 -19.441 -10.809 1.00 85.00 344 SER A C 1
ATOM 2502 O O . SER A 1 344 ? 16.040 -19.816 -11.743 1.00 85.00 344 SER A O 1
ATOM 2504 N N . VAL A 1 345 ? 18.080 -19.600 -10.869 1.00 83.81 345 VAL A N 1
ATOM 2505 C CA . VAL A 1 345 ? 18.757 -20.215 -12.027 1.00 83.81 345 VAL A CA 1
ATOM 2506 C C . VAL A 1 345 ? 18.387 -21.694 -12.193 1.00 83.81 345 VAL A C 1
ATOM 2508 O O . VAL A 1 345 ? 18.257 -22.165 -13.324 1.00 83.81 345 VAL A O 1
ATOM 2511 N N . ALA A 1 346 ? 18.254 -22.449 -11.102 1.00 83.00 346 ALA A N 1
ATOM 2512 C CA . ALA A 1 346 ? 17.865 -23.857 -11.154 1.00 83.00 346 ALA A CA 1
ATOM 2513 C C . ALA A 1 346 ? 16.406 -24.037 -11.605 1.00 83.00 346 ALA A C 1
ATOM 2515 O O . ALA A 1 346 ? 16.142 -24.896 -12.445 1.00 83.00 346 ALA A O 1
ATOM 2516 N N . GLU A 1 347 ? 15.492 -23.207 -11.098 1.00 83.06 347 GLU A N 1
ATOM 2517 C CA . GLU A 1 347 ? 14.076 -23.176 -11.480 1.00 83.06 347 GLU A CA 1
ATOM 2518 C C . GLU A 1 347 ? 13.924 -22.797 -12.959 1.00 83.06 347 GLU A C 1
ATOM 2520 O O . GLU A 1 347 ? 13.295 -23.541 -13.709 1.00 83.06 347 GLU A O 1
ATOM 2525 N N . SER A 1 348 ? 14.621 -21.753 -13.427 1.00 79.88 348 SER A N 1
ATOM 2526 C CA . SER A 1 348 ? 14.639 -21.384 -14.852 1.00 79.88 348 SER A CA 1
ATOM 2527 C C . SER A 1 348 ? 15.171 -22.517 -15.742 1.00 79.88 348 SER A C 1
ATOM 2529 O O . SER A 1 348 ? 14.569 -22.854 -16.760 1.00 79.88 348 SER A O 1
ATOM 2531 N N . LYS A 1 349 ? 16.266 -23.184 -15.345 1.00 79.56 349 LYS A N 1
ATOM 2532 C CA . LYS A 1 349 ? 16.794 -24.344 -16.090 1.00 79.56 349 LYS A CA 1
ATOM 2533 C C . LYS A 1 349 ? 15.816 -25.516 -16.135 1.00 79.56 349 LYS A C 1
ATOM 2535 O O . LYS A 1 349 ? 15.807 -26.243 -17.126 1.00 79.56 349 LYS A O 1
ATOM 2540 N N . ALA A 1 350 ? 15.053 -25.736 -15.067 1.00 79.12 350 ALA A N 1
ATOM 2541 C CA . ALA A 1 350 ? 14.057 -26.798 -15.009 1.00 79.12 350 ALA A CA 1
ATOM 2542 C C . ALA A 1 350 ? 12.843 -26.485 -15.896 1.00 79.12 350 ALA A C 1
ATOM 2544 O O . ALA A 1 350 ? 12.326 -27.389 -16.547 1.00 79.12 350 ALA A O 1
ATOM 2545 N N . GLU A 1 351 ? 12.420 -25.221 -15.944 1.00 74.31 351 GLU A N 1
ATOM 2546 C CA . GLU A 1 351 ? 11.256 -24.777 -16.713 1.00 74.31 351 GLU A CA 1
ATOM 2547 C C . GLU A 1 351 ? 11.557 -24.629 -18.214 1.00 74.31 351 GLU A C 1
ATOM 2549 O O . GLU A 1 351 ? 10.775 -25.072 -19.054 1.00 74.31 351 GLU A O 1
ATOM 2554 N N . PHE A 1 352 ? 12.709 -24.055 -18.564 1.00 71.44 352 PHE A N 1
ATOM 2555 C CA . PHE A 1 352 ? 13.029 -23.632 -19.934 1.00 71.44 352 PHE A CA 1
ATOM 2556 C C . PHE A 1 352 ? 14.212 -24.389 -20.567 1.00 71.44 352 PHE A C 1
ATOM 2558 O O . PHE A 1 352 ? 14.495 -24.217 -21.753 1.00 71.44 352 PHE A O 1
ATOM 2565 N N . GLY A 1 353 ? 14.909 -25.240 -19.807 1.00 69.19 353 GLY A N 1
ATOM 2566 C CA . GLY A 1 353 ? 16.082 -25.990 -20.266 1.00 69.19 353 GLY A CA 1
ATOM 2567 C C . GLY A 1 353 ? 17.416 -25.226 -20.157 1.00 69.19 353 GLY A C 1
ATOM 2568 O O . GLY A 1 353 ? 17.475 -24.093 -19.681 1.00 69.19 353 GLY A O 1
ATOM 2569 N N . PRO A 1 354 ? 18.543 -25.839 -20.575 1.00 61.06 354 PRO A N 1
ATOM 2570 C CA . PRO A 1 354 ? 19.884 -25.262 -20.418 1.00 61.06 354 PRO A CA 1
ATOM 2571 C C . PRO A 1 354 ? 20.176 -24.065 -21.341 1.00 61.06 354 PRO A C 1
ATOM 2573 O O . PRO A 1 354 ? 21.116 -23.319 -21.065 1.00 61.06 354 PRO A O 1
ATOM 2576 N N . GLU A 1 355 ? 19.384 -23.878 -22.402 1.00 57.84 355 GLU A N 1
ATOM 2577 C CA . GLU A 1 355 ? 19.490 -22.769 -23.369 1.00 57.84 355 GLU A CA 1
ATOM 2578 C C . GLU A 1 355 ? 18.429 -21.676 -23.153 1.00 57.84 355 GLU A C 1
ATOM 2580 O O . GLU A 1 355 ? 18.218 -20.834 -24.021 1.00 57.84 355 GLU A O 1
ATOM 2585 N N . ALA A 1 356 ? 17.762 -21.677 -21.995 1.00 53.16 356 ALA A N 1
ATOM 2586 C CA . ALA A 1 356 ? 16.762 -20.683 -21.636 1.00 53.16 356 ALA A CA 1
ATOM 2587 C C . ALA A 1 356 ? 17.308 -19.254 -21.763 1.00 53.16 356 ALA A C 1
ATOM 2589 O O . ALA A 1 356 ? 18.193 -18.838 -21.011 1.00 53.16 356 ALA A O 1
ATOM 2590 N N . SER A 1 357 ? 16.763 -18.503 -22.712 1.00 55.25 357 SER A N 1
ATOM 2591 C CA . SER A 1 357 ? 16.998 -17.075 -22.864 1.00 55.25 357 SER A CA 1
ATOM 2592 C C . SER A 1 357 ? 15.721 -16.426 -23.379 1.00 55.25 357 SER A C 1
ATOM 2594 O O . SER A 1 357 ? 14.980 -17.042 -24.149 1.00 55.25 357 SER A O 1
ATOM 2596 N N . LEU A 1 358 ? 15.444 -15.194 -22.945 1.00 56.25 358 LEU A N 1
ATOM 2597 C CA . LEU A 1 358 ? 14.424 -14.370 -23.596 1.00 56.25 358 LEU A CA 1
ATOM 2598 C C . LEU A 1 358 ? 14.777 -14.281 -25.084 1.00 56.25 358 LEU A C 1
ATOM 2600 O O . LEU A 1 358 ? 15.944 -14.066 -25.422 1.00 56.25 358 LEU A O 1
ATOM 2604 N N . VAL A 1 359 ? 13.796 -14.409 -25.979 1.00 50.72 359 VAL A N 1
ATOM 2605 C CA . VAL A 1 359 ? 14.060 -14.406 -27.432 1.00 50.72 359 VAL A CA 1
ATOM 2606 C C . VAL A 1 359 ? 14.776 -13.113 -27.844 1.00 50.72 359 VAL A C 1
ATOM 2608 O O . VAL A 1 359 ? 15.639 -13.134 -28.719 1.00 50.72 359 VAL A O 1
ATOM 2611 N N . LEU A 1 360 ? 14.500 -12.021 -27.127 1.00 48.69 360 LEU A N 1
ATOM 2612 C CA . LEU A 1 360 ? 15.077 -10.686 -27.315 1.00 48.69 360 LEU A CA 1
ATOM 2613 C C . LEU A 1 360 ? 16.422 -10.470 -26.600 1.00 48.69 360 LEU A C 1
ATOM 2615 O O . LEU A 1 360 ? 17.148 -9.546 -26.948 1.00 48.69 360 LEU A O 1
ATOM 2619 N N . ALA A 1 361 ? 16.776 -11.319 -25.628 1.00 44.34 361 ALA A N 1
ATOM 2620 C CA . ALA A 1 361 ? 18.113 -11.359 -25.023 1.00 44.34 361 ALA A CA 1
ATOM 2621 C C . ALA A 1 361 ? 19.110 -12.162 -25.878 1.00 44.34 361 ALA A C 1
ATOM 2623 O O . ALA A 1 361 ? 20.319 -12.124 -25.643 1.00 44.34 361 ALA A O 1
ATOM 2624 N N . SER A 1 362 ? 18.609 -12.896 -26.873 1.00 43.94 362 SER A N 1
ATOM 2625 C CA . SER A 1 362 ? 19.402 -13.787 -27.700 1.00 43.94 362 SER A CA 1
ATOM 2626 C C . SER A 1 362 ? 19.750 -13.140 -29.043 1.00 43.94 362 SER A C 1
ATOM 2628 O O . SER A 1 362 ? 18.885 -12.611 -29.743 1.00 43.94 362 SER A O 1
ATOM 2630 N N . ARG A 1 363 ? 21.036 -13.163 -29.427 1.00 38.91 363 ARG A N 1
ATOM 2631 C CA . ARG A 1 363 ? 21.432 -12.822 -30.804 1.00 38.91 363 ARG A CA 1
ATOM 2632 C C . ARG A 1 363 ? 20.689 -13.766 -31.753 1.00 38.91 363 ARG A C 1
ATOM 2634 O O . ARG A 1 363 ? 20.602 -14.957 -31.473 1.00 38.91 363 ARG A O 1
ATOM 2641 N N . ALA A 1 364 ? 20.180 -13.226 -32.860 1.00 32.00 364 ALA A N 1
ATOM 2642 C CA . ALA A 1 364 ? 19.405 -13.951 -33.867 1.00 32.00 364 ALA A CA 1
ATOM 2643 C C . ALA A 1 364 ? 19.913 -15.394 -34.091 1.00 32.00 364 ALA A C 1
ATOM 2645 O O . ALA A 1 364 ? 21.017 -15.579 -34.603 1.00 32.00 364 ALA A O 1
ATOM 2646 N N . GLY A 1 365 ? 19.110 -16.404 -33.717 1.00 32.84 365 GLY A N 1
ATOM 2647 C CA . GLY A 1 365 ? 19.379 -17.808 -34.060 1.00 32.84 365 GLY A CA 1
ATOM 2648 C C . GLY A 1 365 ? 19.157 -18.883 -32.986 1.00 32.84 365 GLY A C 1
ATOM 2649 O O . GLY A 1 365 ? 19.306 -20.056 -33.317 1.00 32.84 365 GLY A O 1
ATOM 2650 N N . THR A 1 366 ? 18.802 -18.555 -31.742 1.00 33.03 366 THR A N 1
ATOM 2651 C CA . THR A 1 366 ? 18.593 -19.561 -30.673 1.00 33.03 366 THR A CA 1
ATOM 2652 C C . THR A 1 366 ? 17.142 -20.030 -30.532 1.00 33.03 366 THR A C 1
ATOM 2654 O O . THR A 1 366 ? 16.194 -19.289 -30.787 1.00 33.03 366 THR A O 1
ATOM 2657 N N . VAL A 1 367 ? 16.989 -21.308 -30.173 1.00 32.88 367 VAL A N 1
ATOM 2658 C CA . VAL A 1 367 ? 15.743 -22.085 -30.222 1.00 32.88 367 VAL A CA 1
ATOM 2659 C C . VAL A 1 367 ? 14.683 -21.545 -29.257 1.00 32.88 367 VAL A C 1
ATOM 2661 O O . VAL A 1 367 ? 14.935 -21.295 -28.083 1.00 32.88 367 VAL A O 1
ATOM 2664 N N . VAL A 1 368 ? 13.466 -21.411 -29.785 1.00 41.62 368 VAL A N 1
ATOM 2665 C CA . VAL A 1 368 ? 12.259 -20.913 -29.116 1.00 41.62 368 VAL A CA 1
ATOM 2666 C C . VAL A 1 368 ? 11.769 -21.926 -28.077 1.00 41.62 368 VAL A C 1
ATOM 2668 O O . VAL A 1 368 ? 11.445 -23.063 -28.429 1.00 41.62 368 VAL A O 1
ATOM 2671 N N . SER A 1 369 ? 11.665 -21.527 -26.805 1.00 42.25 369 SER A N 1
ATOM 2672 C CA . SER A 1 369 ? 11.016 -22.372 -25.793 1.00 42.25 369 SER A CA 1
ATOM 2673 C C . SER A 1 369 ? 9.492 -22.338 -25.969 1.00 42.25 369 SER A C 1
ATOM 2675 O O . SER A 1 369 ? 8.895 -21.277 -26.172 1.00 42.25 369 SER A O 1
ATOM 2677 N N . LYS A 1 370 ? 8.847 -23.507 -25.895 1.00 41.81 370 LYS A N 1
ATOM 2678 C CA . LYS A 1 370 ? 7.389 -23.612 -25.765 1.00 41.81 370 LYS A CA 1
ATOM 2679 C C . LYS A 1 370 ? 7.040 -23.269 -24.315 1.00 41.81 370 LYS A C 1
ATOM 2681 O O . LYS A 1 370 ? 7.234 -24.103 -23.439 1.00 41.81 370 LYS A O 1
ATOM 2686 N N . GLY A 1 371 ? 6.614 -22.031 -24.068 1.00 39.50 371 GLY A N 1
ATOM 2687 C CA . GLY A 1 371 ? 6.332 -21.532 -22.719 1.00 39.50 371 GLY A CA 1
ATOM 2688 C C . GLY A 1 371 ? 5.232 -22.321 -22.000 1.00 39.50 371 GLY A C 1
ATOM 2689 O O . GLY A 1 371 ? 4.231 -22.693 -22.612 1.00 39.50 371 GLY A O 1
ATOM 2690 N N . GLY A 1 372 ? 5.430 -22.557 -20.700 1.00 42.34 372 GLY A N 1
ATOM 2691 C CA . GLY A 1 372 ? 4.396 -23.042 -19.787 1.00 42.34 372 GLY A CA 1
ATOM 2692 C C . GLY A 1 372 ? 3.336 -21.975 -19.490 1.00 42.34 372 GLY A C 1
ATOM 2693 O O . GLY A 1 372 ? 3.579 -20.772 -19.616 1.00 42.34 372 GLY A O 1
ATOM 2694 N N . GLU A 1 373 ? 2.139 -22.422 -19.108 1.00 44.22 373 GLU A N 1
ATOM 2695 C CA . GLU A 1 373 ? 1.032 -21.562 -18.682 1.00 44.22 373 GLU A CA 1
ATOM 2696 C C . GLU A 1 373 ? 1.407 -20.816 -17.386 1.00 44.22 373 GLU A C 1
ATOM 2698 O O . GLU A 1 373 ? 1.588 -21.426 -16.338 1.00 44.22 373 GLU A O 1
ATOM 2703 N N . THR A 1 374 ? 1.530 -19.484 -17.474 1.00 47.41 374 THR A N 1
ATOM 2704 C CA . THR A 1 374 ? 1.647 -18.522 -16.354 1.00 47.41 374 THR A CA 1
ATOM 2705 C C . THR A 1 374 ? 2.570 -18.949 -15.203 1.00 47.41 374 THR A C 1
ATOM 2707 O O . THR A 1 374 ? 2.117 -19.392 -14.148 1.00 47.41 374 THR A O 1
ATOM 2710 N N . ALA A 1 375 ? 3.874 -18.756 -15.386 1.00 52.59 375 ALA A N 1
ATOM 2711 C CA . ALA A 1 375 ? 4.872 -19.025 -14.359 1.00 52.59 375 ALA A CA 1
ATOM 2712 C C . ALA A 1 375 ? 4.737 -18.078 -13.150 1.00 52.59 375 ALA A C 1
ATOM 2714 O O . ALA A 1 375 ? 4.631 -16.855 -13.284 1.00 52.59 375 ALA A O 1
ATOM 2715 N N . VAL A 1 376 ? 4.746 -18.658 -11.951 1.00 57.59 376 VAL A N 1
ATOM 2716 C CA . VAL A 1 376 ? 4.806 -17.931 -10.678 1.00 57.59 376 VAL A CA 1
ATOM 2717 C C . VAL A 1 376 ? 6.195 -17.284 -10.570 1.00 57.59 376 VAL A C 1
ATOM 2719 O O . VAL A 1 376 ? 7.179 -17.986 -10.787 1.00 57.59 376 VAL A O 1
ATOM 2722 N N . PRO A 1 377 ? 6.318 -15.978 -10.255 1.00 61.19 377 PRO A N 1
ATOM 2723 C CA . PRO A 1 377 ? 7.630 -15.369 -10.068 1.00 61.19 377 PRO A CA 1
ATOM 2724 C C . PRO A 1 377 ? 8.384 -16.073 -8.944 1.00 61.19 377 PRO A C 1
ATOM 2726 O O . PRO A 1 377 ? 7.822 -16.313 -7.874 1.00 61.19 377 PRO A O 1
ATOM 2729 N N . ASP A 1 378 ? 9.651 -16.382 -9.206 1.00 81.75 378 ASP A N 1
ATOM 2730 C CA . ASP A 1 378 ? 10.560 -16.959 -8.224 1.00 81.75 378 ASP A CA 1
ATOM 2731 C C . ASP A 1 378 ? 10.842 -15.984 -7.061 1.00 81.75 378 ASP A C 1
ATOM 2733 O O . ASP A 1 378 ? 10.521 -14.787 -7.107 1.00 81.75 378 ASP A O 1
ATOM 2737 N N . ASP A 1 379 ? 11.462 -16.490 -6.000 1.00 82.56 379 ASP A N 1
ATOM 2738 C CA . ASP A 1 379 ? 11.713 -15.721 -4.777 1.00 82.56 379 ASP A CA 1
ATOM 2739 C C . ASP A 1 379 ? 12.653 -14.514 -5.003 1.00 82.56 379 ASP A C 1
ATOM 2741 O O . ASP A 1 379 ? 12.500 -13.481 -4.346 1.00 82.56 379 ASP A O 1
ATOM 2745 N N . LEU A 1 380 ? 13.584 -14.592 -5.966 1.00 87.31 380 LEU A N 1
ATOM 2746 C CA . LEU A 1 380 ? 14.499 -13.493 -6.297 1.00 87.31 380 LEU A CA 1
ATOM 2747 C C . LEU A 1 380 ? 13.780 -12.370 -7.056 1.00 87.31 380 LEU A C 1
ATOM 2749 O O . LEU A 1 380 ? 13.921 -11.192 -6.729 1.00 87.31 380 LEU A O 1
ATOM 2753 N N . SER A 1 381 ? 12.969 -12.725 -8.049 1.00 88.62 381 SER A N 1
ATOM 2754 C CA . SER A 1 381 ? 12.121 -11.781 -8.776 1.00 88.62 381 SER A CA 1
ATOM 2755 C C . SER A 1 381 ? 11.087 -11.133 -7.851 1.00 88.62 381 SER A C 1
ATOM 2757 O O . SER A 1 381 ? 10.803 -9.944 -7.977 1.00 88.62 381 SER A O 1
ATOM 2759 N N . THR A 1 382 ? 10.594 -11.872 -6.854 1.00 89.44 382 THR A N 1
ATOM 2760 C CA . THR A 1 382 ? 9.713 -11.355 -5.803 1.00 89.44 382 THR A CA 1
ATOM 2761 C C . THR A 1 382 ? 10.417 -10.317 -4.926 1.00 89.44 382 THR A C 1
ATOM 2763 O O . THR A 1 382 ? 9.838 -9.264 -4.664 1.00 89.44 382 THR A O 1
ATOM 2766 N N . LEU A 1 383 ? 11.671 -10.558 -4.523 1.00 89.50 383 LEU A N 1
ATOM 2767 C CA . LEU A 1 383 ? 12.483 -9.573 -3.799 1.00 89.50 383 LEU A CA 1
ATOM 2768 C C . LEU A 1 383 ? 12.692 -8.291 -4.625 1.00 89.50 383 LEU A C 1
ATOM 2770 O O . LEU A 1 383 ? 12.499 -7.186 -4.121 1.00 89.50 383 LEU A O 1
ATOM 2774 N N . LEU A 1 384 ? 13.029 -8.421 -5.910 1.00 90.88 384 LEU A N 1
ATOM 2775 C CA . LEU A 1 384 ? 13.189 -7.269 -6.806 1.00 90.88 384 LEU A CA 1
ATOM 2776 C C . LEU A 1 384 ? 11.873 -6.505 -7.004 1.00 90.88 384 LEU A C 1
ATOM 2778 O O . LEU A 1 384 ? 11.852 -5.276 -6.966 1.00 90.88 384 LEU A O 1
ATOM 2782 N N . HIS A 1 385 ? 10.750 -7.206 -7.152 1.00 91.94 385 HIS A N 1
ATOM 2783 C CA . HIS A 1 385 ? 9.439 -6.570 -7.223 1.00 91.94 385 HIS A CA 1
ATOM 2784 C C . HIS A 1 385 ? 9.027 -5.885 -5.915 1.00 91.94 385 HIS A C 1
ATOM 2786 O O . HIS A 1 385 ? 8.367 -4.845 -5.968 1.00 91.94 385 HIS A O 1
ATOM 2792 N N . LEU A 1 386 ? 9.439 -6.414 -4.761 1.00 91.69 386 LEU A N 1
ATOM 2793 C CA . LEU A 1 386 ? 9.261 -5.759 -3.467 1.00 91.69 386 LEU A CA 1
ATOM 2794 C C . LEU A 1 386 ? 10.010 -4.417 -3.440 1.00 91.69 386 LEU A C 1
ATOM 2796 O O . LEU A 1 386 ? 9.414 -3.392 -3.106 1.00 91.69 386 LEU A O 1
ATOM 2800 N N . PHE A 1 387 ? 11.271 -4.389 -3.887 1.00 90.25 387 PHE A N 1
ATOM 2801 C CA . PHE A 1 387 ? 12.025 -3.140 -4.031 1.00 90.25 387 PHE A CA 1
ATOM 2802 C C . PHE A 1 387 ? 11.349 -2.174 -5.001 1.00 90.25 387 PHE A C 1
ATOM 2804 O O . PHE A 1 387 ? 11.102 -1.025 -4.636 1.00 90.25 387 PHE A O 1
ATOM 2811 N N . ALA A 1 388 ? 10.966 -2.641 -6.191 1.00 91.88 388 ALA A N 1
ATOM 2812 C CA . ALA A 1 388 ? 10.252 -1.825 -7.167 1.00 91.88 388 ALA A CA 1
ATOM 2813 C C . ALA A 1 388 ? 8.964 -1.215 -6.582 1.00 91.88 388 ALA A C 1
ATOM 2815 O O . ALA A 1 388 ? 8.698 -0.033 -6.785 1.00 91.88 388 ALA A O 1
ATOM 2816 N N . ALA A 1 389 ? 8.185 -1.986 -5.817 1.00 92.38 389 ALA A N 1
ATOM 2817 C CA . ALA A 1 389 ? 6.960 -1.508 -5.183 1.00 92.38 389 ALA A CA 1
ATOM 2818 C C . ALA A 1 389 ? 7.234 -0.428 -4.124 1.00 92.38 389 ALA A C 1
ATOM 2820 O O . ALA A 1 389 ? 6.557 0.600 -4.114 1.00 92.38 389 ALA A O 1
ATOM 2821 N N . THR A 1 390 ? 8.241 -0.622 -3.264 1.00 93.00 390 THR A N 1
ATOM 2822 C CA . THR A 1 390 ? 8.616 0.382 -2.249 1.00 93.00 390 THR A CA 1
ATOM 2823 C C . THR A 1 390 ? 9.124 1.680 -2.884 1.00 93.00 390 THR A C 1
ATOM 2825 O O . THR A 1 390 ? 8.673 2.760 -2.506 1.00 93.00 390 THR A O 1
ATOM 2828 N N . LEU A 1 391 ? 9.978 1.581 -3.908 1.00 90.94 391 LEU A N 1
ATOM 2829 C CA . LEU A 1 391 ? 10.539 2.722 -4.638 1.00 90.94 391 LEU A CA 1
ATOM 2830 C C . LEU A 1 391 ? 9.476 3.478 -5.443 1.00 90.94 391 LEU A C 1
ATOM 2832 O O . LEU A 1 391 ? 9.487 4.702 -5.478 1.00 90.94 391 LEU A O 1
ATOM 2836 N N . ALA A 1 392 ? 8.521 2.770 -6.051 1.00 89.69 392 ALA A N 1
ATOM 2837 C CA . ALA A 1 392 ? 7.427 3.402 -6.785 1.00 89.69 392 ALA A CA 1
ATOM 2838 C C . ALA A 1 392 ? 6.489 4.208 -5.868 1.00 89.69 392 ALA A C 1
ATOM 2840 O O . ALA A 1 392 ? 5.874 5.176 -6.317 1.00 89.69 392 ALA A O 1
ATOM 2841 N N . ILE A 1 393 ? 6.361 3.811 -4.596 1.00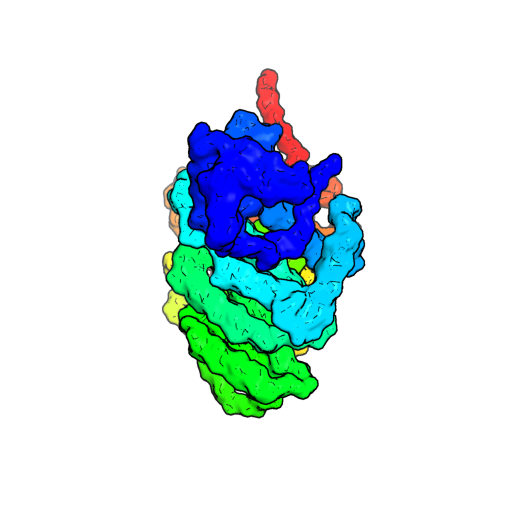 90.44 393 ILE A N 1
ATOM 2842 C CA . ILE A 1 393 ? 5.585 4.548 -3.589 1.00 90.44 393 ILE A CA 1
ATOM 2843 C C . ILE A 1 393 ? 6.396 5.718 -3.020 1.00 90.44 393 ILE A C 1
ATOM 2845 O O . ILE A 1 393 ? 5.854 6.812 -2.867 1.00 90.44 393 ILE A O 1
ATOM 2849 N N . SER A 1 394 ? 7.674 5.495 -2.704 1.00 89.88 394 SER A N 1
ATOM 2850 C CA . SER A 1 394 ? 8.573 6.506 -2.145 1.00 89.88 394 SER A CA 1
ATOM 2851 C C . SER A 1 394 ? 9.910 6.513 -2.897 1.00 89.88 394 SER A C 1
ATOM 2853 O O . SER A 1 394 ? 10.850 5.814 -2.508 1.00 89.88 394 SER A O 1
ATOM 2855 N N . PRO A 1 395 ? 10.035 7.325 -3.964 1.00 84.94 395 PRO A N 1
ATOM 2856 C CA . PRO A 1 395 ? 11.241 7.352 -4.796 1.00 84.94 395 PRO A CA 1
ATOM 2857 C C . PRO A 1 395 ? 12.476 7.863 -4.046 1.00 84.94 395 PRO A C 1
ATOM 2859 O O . PRO A 1 395 ? 13.603 7.551 -4.419 1.00 84.94 395 PRO A O 1
ATOM 2862 N N . ALA A 1 396 ? 12.270 8.622 -2.963 1.00 83.44 396 ALA A N 1
ATOM 2863 C CA . ALA A 1 396 ? 13.338 9.104 -2.089 1.00 83.44 396 ALA A CA 1
ATOM 2864 C C . ALA A 1 396 ? 14.155 7.960 -1.462 1.00 83.44 396 ALA A C 1
ATOM 2866 O O . ALA A 1 396 ? 15.331 8.155 -1.167 1.00 83.44 396 ALA A O 1
ATOM 2867 N N . LEU A 1 397 ? 13.571 6.761 -1.330 1.00 84.44 397 LEU A N 1
ATOM 2868 C CA . LEU A 1 397 ? 14.266 5.571 -0.828 1.00 84.44 397 LEU A CA 1
ATOM 2869 C C . LEU A 1 397 ? 15.414 5.117 -1.742 1.00 84.44 397 LEU A C 1
ATOM 2871 O O . LEU A 1 397 ? 16.313 4.427 -1.287 1.00 84.44 397 LEU A O 1
ATOM 2875 N N . PHE A 1 398 ? 15.452 5.532 -3.013 1.00 77.00 398 PHE A N 1
ATOM 2876 C CA . PHE A 1 398 ? 16.611 5.266 -3.873 1.00 77.00 398 PHE A CA 1
ATOM 2877 C C . PHE A 1 398 ? 17.904 5.915 -3.344 1.00 77.00 398 PHE A C 1
ATOM 2879 O O . PHE A 1 398 ? 19.002 5.444 -3.630 1.00 77.00 398 PHE A O 1
ATOM 2886 N N . LEU A 1 399 ? 17.781 7.005 -2.582 1.00 75.00 399 LEU A N 1
ATOM 2887 C CA . LEU A 1 399 ? 18.916 7.699 -1.977 1.00 75.00 399 LEU A CA 1
ATOM 2888 C C . LEU A 1 399 ? 19.295 7.126 -0.605 1.00 75.00 399 LEU A C 1
ATOM 2890 O O . LEU A 1 399 ? 20.264 7.602 -0.012 1.00 75.00 399 LEU A O 1
ATOM 2894 N N . ASP A 1 400 ? 18.552 6.134 -0.108 1.00 72.44 400 ASP A N 1
ATOM 2895 C CA . ASP A 1 400 ? 18.788 5.511 1.188 1.00 72.44 400 ASP A CA 1
ATOM 2896 C C . ASP A 1 400 ? 20.144 4.788 1.194 1.00 72.44 400 ASP A C 1
ATOM 2898 O O . ASP A 1 400 ? 20.436 3.930 0.357 1.00 72.44 400 ASP A O 1
ATOM 2902 N N . GLU A 1 401 ? 21.007 5.162 2.136 1.00 66.38 401 GLU A N 1
ATOM 2903 C CA . GLU A 1 401 ? 22.350 4.596 2.245 1.00 66.38 401 GLU A CA 1
ATOM 2904 C C . GLU A 1 401 ? 22.336 3.163 2.788 1.00 66.38 401 GLU A C 1
ATOM 2906 O O . GLU A 1 401 ? 23.294 2.427 2.561 1.00 66.38 401 GLU A O 1
ATOM 2911 N N . THR A 1 402 ? 21.242 2.738 3.430 1.00 65.00 402 THR A N 1
ATOM 2912 C CA . THR A 1 402 ? 21.093 1.381 3.982 1.00 65.00 402 THR A CA 1
ATOM 2913 C C . THR A 1 402 ? 21.048 0.289 2.910 1.00 65.00 402 THR A C 1
ATOM 2915 O O . THR A 1 402 ? 21.331 -0.864 3.210 1.00 65.00 402 THR A O 1
ATOM 2918 N N . LEU A 1 403 ? 20.760 0.642 1.651 1.00 58.62 403 LEU A N 1
ATOM 2919 C CA . LEU A 1 403 ? 20.819 -0.269 0.503 1.00 58.62 403 LEU A CA 1
ATOM 2920 C C . LEU A 1 403 ? 22.200 -0.389 -0.149 1.00 58.62 403 LEU A C 1
ATOM 2922 O O . LEU A 1 403 ? 22.366 -1.196 -1.066 1.00 58.62 403 LEU A O 1
ATOM 2926 N N . ARG A 1 404 ? 23.186 0.425 0.247 1.00 58.94 404 ARG A N 1
ATOM 2927 C CA . ARG A 1 404 ? 24.499 0.490 -0.423 1.00 58.94 404 ARG A CA 1
ATOM 2928 C C . ARG A 1 404 ? 25.433 -0.661 -0.050 1.00 58.94 404 ARG A C 1
ATOM 2930 O O . ARG A 1 404 ? 26.649 -0.485 -0.015 1.00 58.94 404 ARG A O 1
ATOM 2937 N N . GLU A 1 405 ? 24.885 -1.835 0.212 1.00 59.16 405 GLU A N 1
ATOM 2938 C CA . GLU A 1 405 ? 25.698 -3.027 0.380 1.00 59.16 405 GLU A CA 1
ATOM 2939 C C . GLU A 1 405 ? 26.285 -3.469 -0.951 1.00 59.16 405 GLU A C 1
ATOM 2941 O O . GLU A 1 405 ? 25.606 -3.461 -1.982 1.00 59.16 405 GLU A O 1
ATOM 2946 N N . GLU A 1 406 ? 27.558 -3.862 -0.920 1.00 60.78 406 GLU A N 1
ATOM 2947 C CA . GLU A 1 406 ? 28.340 -4.194 -2.113 1.00 60.78 406 GLU A CA 1
ATOM 2948 C C . GLU A 1 406 ? 27.648 -5.254 -2.984 1.00 60.78 406 GLU A C 1
ATOM 2950 O O . GLU A 1 406 ? 27.718 -5.172 -4.204 1.00 60.78 406 GLU A O 1
ATOM 2955 N N . GLU A 1 407 ? 26.904 -6.183 -2.382 1.00 58.31 407 GLU A N 1
ATOM 2956 C CA . GLU A 1 407 ? 26.255 -7.319 -3.049 1.00 58.31 407 GLU A CA 1
ATOM 2957 C C . GLU A 1 407 ? 24.949 -6.944 -3.764 1.00 58.31 407 GLU A C 1
ATOM 2959 O O . GLU A 1 407 ? 24.707 -7.364 -4.900 1.00 58.31 407 GLU A O 1
ATOM 2964 N N . PHE A 1 408 ? 24.104 -6.112 -3.142 1.00 64.75 408 PHE A N 1
ATOM 2965 C CA . PHE A 1 408 ? 22.930 -5.555 -3.820 1.00 64.75 408 PHE A CA 1
ATOM 2966 C C . PHE A 1 408 ? 23.361 -4.560 -4.897 1.00 64.75 408 PHE A C 1
ATOM 2968 O O . PHE A 1 408 ? 22.817 -4.562 -6.005 1.00 64.75 408 PHE A O 1
ATOM 2975 N N . LEU A 1 409 ? 24.390 -3.758 -4.612 1.00 68.06 409 LEU A N 1
ATOM 2976 C CA . LEU A 1 409 ? 25.015 -2.905 -5.611 1.00 68.06 409 LEU A CA 1
ATOM 2977 C C . LEU A 1 409 ? 25.609 -3.730 -6.749 1.00 68.06 409 LEU A C 1
ATOM 2979 O O . LEU A 1 409 ? 25.458 -3.313 -7.885 1.00 68.06 409 LEU A O 1
ATOM 2983 N N . GLU A 1 410 ? 26.205 -4.899 -6.512 1.00 67.44 410 GLU A N 1
ATOM 2984 C CA . GLU A 1 410 ? 26.704 -5.783 -7.572 1.00 67.44 410 GLU A CA 1
ATOM 2985 C C . GLU A 1 410 ? 25.561 -6.340 -8.434 1.00 67.44 410 GLU A C 1
ATOM 2987 O O . GLU A 1 410 ? 25.656 -6.331 -9.666 1.00 67.44 410 GLU A O 1
ATOM 2992 N N . LEU A 1 411 ? 24.445 -6.743 -7.814 1.00 68.75 411 LEU A N 1
ATOM 2993 C CA . LEU A 1 411 ? 23.240 -7.173 -8.531 1.00 68.75 411 LEU A CA 1
ATOM 2994 C C . LEU A 1 411 ? 22.639 -6.037 -9.374 1.00 68.75 411 LEU A C 1
ATOM 2996 O O . LEU A 1 411 ? 22.136 -6.275 -10.474 1.00 68.75 411 LEU A O 1
ATOM 3000 N N . MET A 1 412 ? 22.706 -4.799 -8.883 1.00 72.44 412 MET A N 1
ATOM 3001 C CA . MET A 1 412 ? 22.175 -3.623 -9.571 1.00 72.44 412 MET A CA 1
ATOM 3002 C C . MET A 1 412 ? 23.185 -2.966 -10.530 1.00 72.44 412 MET A C 1
ATOM 3004 O O . MET A 1 412 ? 22.768 -2.288 -11.474 1.00 72.44 412 MET A O 1
ATOM 3008 N N . SER A 1 413 ? 24.488 -3.213 -10.362 1.00 65.25 413 SER A N 1
ATOM 3009 C CA . SER A 1 413 ? 25.589 -2.482 -11.004 1.00 65.25 413 SER A CA 1
ATOM 3010 C C . SER A 1 413 ? 25.699 -2.774 -12.498 1.00 65.25 413 SER A C 1
ATOM 3012 O O . SER A 1 413 ? 25.712 -3.947 -12.882 1.00 65.25 413 SER A O 1
ATOM 3014 N N . PRO A 1 414 ? 25.873 -1.736 -13.345 1.00 54.22 414 PRO A N 1
ATOM 3015 C CA . PRO A 1 414 ? 26.073 -1.860 -14.788 1.00 54.22 414 PRO A CA 1
ATOM 3016 C C . PRO A 1 414 ? 27.156 -2.864 -15.202 1.00 54.22 414 PRO A C 1
ATOM 3018 O O . PRO A 1 414 ? 27.016 -3.515 -16.228 1.00 54.22 414 PRO A O 1
ATOM 3021 N N . SER A 1 415 ? 28.221 -3.012 -14.412 1.00 55.62 415 SER A N 1
ATOM 3022 C CA . SER A 1 415 ? 29.457 -3.705 -14.803 1.00 55.62 415 SER A CA 1
ATOM 3023 C C . SER A 1 415 ? 29.583 -5.154 -14.311 1.00 55.62 415 SER A C 1
ATOM 3025 O O . SER A 1 415 ? 30.581 -5.814 -14.606 1.00 55.62 415 SER A O 1
ATOM 3027 N N . GLY A 1 416 ? 28.594 -5.681 -13.581 1.00 59.44 416 GLY A N 1
ATOM 3028 C CA . GLY A 1 416 ? 28.653 -7.032 -13.015 1.00 59.44 416 GLY A CA 1
ATOM 3029 C C . GLY A 1 416 ? 28.550 -8.132 -14.081 1.00 59.44 416 GLY A C 1
ATOM 3030 O O . GLY A 1 416 ? 27.481 -8.360 -14.650 1.00 59.44 416 GLY A O 1
ATOM 3031 N N . ALA A 1 417 ? 29.633 -8.880 -14.323 1.00 57.06 417 ALA A N 1
ATOM 3032 C CA . ALA A 1 417 ? 29.634 -10.010 -15.264 1.00 57.06 417 ALA A CA 1
ATOM 3033 C C . ALA A 1 417 ? 28.621 -11.113 -14.873 1.00 57.06 417 ALA A C 1
ATOM 3035 O O . ALA A 1 417 ? 27.992 -11.719 -15.744 1.00 57.06 417 ALA A O 1
ATOM 3036 N N . GLY A 1 418 ? 28.406 -11.330 -13.568 1.00 64.12 418 GLY A N 1
ATOM 3037 C CA . GLY A 1 418 ? 27.391 -12.256 -13.049 1.00 64.12 418 GLY A CA 1
ATOM 3038 C C . GLY A 1 418 ? 25.951 -11.798 -13.313 1.00 64.12 418 GLY A C 1
ATOM 3039 O O . GLY A 1 418 ? 25.081 -12.622 -13.598 1.00 64.12 418 GLY A O 1
ATOM 3040 N N . ARG A 1 419 ? 25.707 -10.481 -13.319 1.00 71.38 419 ARG A N 1
ATOM 3041 C CA . ARG A 1 419 ? 24.388 -9.880 -13.566 1.00 71.38 419 ARG A CA 1
ATOM 3042 C C . ARG A 1 419 ? 23.914 -10.106 -14.998 1.00 71.38 419 ARG A C 1
ATOM 3044 O O . ARG A 1 419 ? 22.789 -10.547 -15.203 1.00 71.38 419 ARG A O 1
ATOM 3051 N N . ALA A 1 420 ? 24.767 -9.849 -15.992 1.00 69.50 420 ALA A N 1
ATOM 3052 C CA . ALA A 1 420 ? 24.411 -10.063 -17.397 1.00 69.50 420 ALA A CA 1
ATOM 3053 C C . ALA A 1 420 ? 24.054 -11.536 -17.670 1.00 69.50 420 ALA A C 1
ATOM 3055 O O . ALA A 1 420 ? 23.077 -11.834 -18.354 1.00 69.50 420 ALA A O 1
ATOM 3056 N N . GLN A 1 421 ? 24.794 -12.468 -17.061 1.00 72.12 421 GLN A N 1
ATOM 3057 C CA . GLN A 1 421 ? 24.501 -13.895 -17.168 1.00 72.12 421 GLN A CA 1
ATOM 3058 C C . GLN A 1 421 ? 23.172 -14.278 -16.499 1.00 72.12 421 GLN A C 1
ATOM 3060 O O . GLN A 1 421 ? 22.464 -15.137 -17.021 1.00 72.12 421 GLN A O 1
ATOM 3065 N N . LEU A 1 422 ? 22.832 -13.665 -15.362 1.00 79.00 422 LEU A N 1
ATOM 3066 C CA . LEU A 1 422 ? 21.573 -13.906 -14.658 1.00 79.00 422 LEU A CA 1
ATOM 3067 C C . LEU A 1 422 ? 20.372 -13.363 -15.445 1.00 79.00 422 LEU A C 1
ATOM 3069 O O . LEU A 1 422 ? 19.438 -14.111 -15.725 1.00 79.00 422 LEU A O 1
ATOM 3073 N N . LEU A 1 423 ? 20.431 -12.096 -15.866 1.00 78.62 423 LEU A N 1
ATOM 3074 C CA . LEU A 1 423 ? 19.367 -11.435 -16.631 1.00 78.62 423 LEU A CA 1
ATOM 3075 C C . LEU A 1 423 ? 19.112 -12.118 -17.982 1.00 78.62 423 LEU A C 1
ATOM 3077 O O . LEU A 1 423 ? 17.966 -12.228 -18.406 1.00 78.62 423 LEU A O 1
ATOM 3081 N N . GLY A 1 424 ? 20.161 -12.619 -18.640 1.00 73.25 424 GLY A N 1
ATOM 3082 C CA . GLY A 1 424 ? 20.029 -13.347 -19.904 1.00 73.25 424 GLY A CA 1
ATOM 3083 C C . GLY A 1 424 ? 19.457 -14.762 -19.766 1.00 73.25 424 GLY A C 1
ATOM 3084 O O . GLY A 1 424 ? 18.996 -15.316 -20.764 1.00 73.25 424 GLY A O 1
ATOM 3085 N N . ARG A 1 425 ? 19.491 -15.348 -18.559 1.00 75.56 425 ARG A N 1
ATOM 3086 C CA . ARG A 1 425 ? 19.061 -16.733 -18.275 1.00 75.56 425 ARG A CA 1
ATOM 3087 C C . ARG A 1 425 ? 17.737 -16.847 -17.536 1.00 75.56 425 ARG A C 1
ATOM 3089 O O . ARG A 1 425 ? 17.152 -17.928 -17.520 1.00 75.56 425 ARG A O 1
ATOM 3096 N N . VAL A 1 426 ? 17.298 -15.791 -16.860 1.00 82.69 426 VAL A N 1
ATOM 3097 C CA . VAL A 1 426 ? 16.129 -15.841 -15.982 1.00 82.69 426 VAL A CA 1
ATOM 3098 C C . VAL A 1 426 ? 15.135 -14.728 -16.350 1.00 82.69 426 VAL A C 1
ATOM 3100 O O . VAL A 1 426 ? 15.301 -13.584 -15.917 1.00 82.69 426 VAL A O 1
ATOM 3103 N N . PRO A 1 427 ? 14.081 -15.049 -17.131 1.00 82.56 427 PRO A N 1
ATOM 3104 C CA . PRO A 1 427 ? 13.072 -14.083 -17.577 1.00 82.56 427 PRO A CA 1
ATOM 3105 C C . PRO A 1 427 ? 12.354 -13.317 -16.452 1.00 82.56 427 PRO A C 1
ATOM 3107 O O . PRO A 1 427 ? 12.160 -12.105 -16.552 1.00 82.56 427 PRO A O 1
ATOM 3110 N N . SER A 1 428 ? 11.995 -13.997 -15.360 1.00 84.44 428 SER A N 1
ATOM 3111 C CA . SER A 1 428 ? 11.344 -13.409 -14.176 1.00 84.44 428 SER A CA 1
ATOM 3112 C C . SER A 1 428 ? 12.190 -12.306 -13.542 1.00 84.44 428 SER A C 1
ATOM 3114 O O . SER A 1 428 ? 11.700 -11.208 -13.270 1.00 84.44 428 SER A O 1
ATOM 3116 N N . VAL A 1 429 ? 13.484 -12.572 -13.361 1.00 87.06 429 VAL A N 1
ATOM 3117 C CA . VAL A 1 429 ? 14.455 -11.623 -12.809 1.00 87.06 429 VAL A CA 1
ATOM 3118 C C . VAL A 1 429 ? 14.678 -10.460 -13.772 1.00 87.06 429 VAL A C 1
ATOM 3120 O O . VAL A 1 429 ? 14.743 -9.320 -13.324 1.00 87.06 429 VAL A O 1
ATOM 3123 N N . PHE A 1 430 ? 14.715 -10.704 -15.087 1.00 86.81 430 PHE A N 1
ATOM 3124 C CA . PHE A 1 430 ? 14.809 -9.639 -16.090 1.00 86.81 430 PHE A CA 1
ATOM 3125 C C . PHE A 1 430 ? 13.646 -8.640 -16.002 1.00 86.81 430 PHE A C 1
ATOM 3127 O O . PHE A 1 430 ? 13.867 -7.424 -15.993 1.00 86.81 430 PHE A O 1
ATOM 3134 N N . VAL A 1 431 ? 12.411 -9.144 -15.906 1.00 87.88 431 VAL A N 1
ATOM 3135 C CA . VAL A 1 431 ? 11.202 -8.316 -15.771 1.00 87.88 431 VAL A CA 1
ATOM 3136 C C . VAL A 1 431 ? 11.220 -7.537 -14.456 1.00 87.88 431 VAL A C 1
ATOM 3138 O O . VAL A 1 431 ? 10.982 -6.327 -14.451 1.00 87.88 431 VAL A O 1
ATOM 3141 N N . ALA A 1 432 ? 11.539 -8.204 -13.345 1.00 89.31 432 ALA A N 1
ATOM 3142 C CA . ALA A 1 432 ? 11.581 -7.571 -12.031 1.00 89.31 432 ALA A CA 1
ATOM 3143 C C . ALA A 1 432 ? 12.693 -6.513 -11.930 1.00 89.31 432 ALA A C 1
ATOM 3145 O O . ALA A 1 432 ? 12.476 -5.439 -11.373 1.00 89.31 432 ALA A O 1
ATOM 3146 N N . TYR A 1 433 ? 13.850 -6.764 -12.543 1.00 89.75 433 TYR A N 1
ATOM 3147 C CA . TYR A 1 433 ? 14.956 -5.814 -12.626 1.00 89.75 433 TYR A CA 1
ATOM 3148 C C . TYR A 1 433 ? 14.549 -4.523 -13.352 1.00 89.75 433 TYR A C 1
ATOM 3150 O O . TYR A 1 433 ? 14.742 -3.425 -12.832 1.00 89.75 433 TYR A O 1
ATOM 3158 N N . HIS A 1 434 ? 13.898 -4.634 -14.514 1.00 90.88 434 HIS A N 1
ATOM 3159 C CA . HIS A 1 434 ? 13.379 -3.463 -15.230 1.00 90.88 434 HIS A CA 1
ATOM 3160 C C . HIS A 1 434 ? 12.279 -2.736 -14.444 1.00 90.88 434 HIS A C 1
ATOM 3162 O O . HIS A 1 434 ? 12.186 -1.511 -14.522 1.00 90.88 434 HIS A O 1
ATOM 3168 N N . ALA A 1 435 ? 11.482 -3.454 -13.645 1.00 92.00 435 ALA A N 1
ATOM 3169 C CA . ALA A 1 435 ? 10.521 -2.828 -12.740 1.00 92.00 435 ALA A CA 1
ATOM 3170 C C . ALA A 1 435 ? 11.215 -1.978 -11.661 1.00 92.00 435 ALA A C 1
ATOM 3172 O O . ALA A 1 435 ? 10.733 -0.885 -11.364 1.00 92.00 435 ALA A O 1
ATOM 3173 N N . VAL A 1 436 ? 12.358 -2.425 -11.122 1.00 91.69 436 VAL A N 1
ATOM 3174 C CA . VAL A 1 436 ? 13.173 -1.621 -10.192 1.00 91.69 436 VAL A CA 1
ATOM 3175 C C . VAL A 1 436 ? 13.698 -0.366 -10.886 1.00 91.69 436 VAL A C 1
ATOM 3177 O O . VAL A 1 436 ? 13.521 0.728 -10.358 1.00 91.69 436 VAL A O 1
ATOM 3180 N N . LEU A 1 437 ? 14.269 -0.485 -12.090 1.00 91.38 437 LEU A N 1
ATOM 3181 C CA . LEU A 1 437 ? 14.759 0.681 -12.840 1.00 91.38 437 LEU A CA 1
ATOM 3182 C C . LEU A 1 437 ? 13.642 1.693 -13.136 1.00 91.38 437 LEU A C 1
ATOM 3184 O O . LEU A 1 437 ? 13.831 2.896 -12.966 1.00 91.38 437 LEU A O 1
ATOM 3188 N N . ALA A 1 438 ? 12.461 1.213 -13.538 1.00 93.25 438 ALA A N 1
ATOM 3189 C CA . ALA A 1 438 ? 11.306 2.068 -13.796 1.00 93.25 438 ALA A CA 1
ATOM 3190 C C . ALA A 1 438 ? 10.803 2.752 -12.513 1.00 93.25 438 ALA A C 1
ATOM 3192 O O . ALA A 1 438 ? 10.397 3.913 -12.552 1.00 93.25 438 ALA A O 1
ATOM 3193 N N . ALA A 1 439 ? 10.863 2.057 -11.373 1.00 92.44 439 ALA A N 1
ATOM 3194 C CA . ALA A 1 439 ? 10.521 2.620 -10.073 1.00 92.44 439 ALA A CA 1
ATOM 3195 C C . ALA A 1 439 ? 11.527 3.691 -9.621 1.00 92.44 439 ALA A C 1
ATOM 3197 O O . ALA A 1 439 ? 11.108 4.738 -9.138 1.00 92.44 439 ALA A O 1
ATOM 3198 N N . ILE A 1 440 ? 12.831 3.495 -9.842 1.00 90.69 440 ILE A N 1
ATOM 3199 C CA . ILE A 1 440 ? 13.852 4.530 -9.597 1.00 90.69 440 ILE A CA 1
ATOM 3200 C C . ILE A 1 440 ? 13.582 5.753 -10.482 1.00 90.69 440 ILE A C 1
ATOM 3202 O O . ILE A 1 440 ? 13.616 6.887 -10.011 1.00 90.69 440 ILE A O 1
ATOM 3206 N N . ALA A 1 441 ? 13.225 5.536 -11.748 1.00 92.06 441 ALA A N 1
ATOM 3207 C CA . ALA A 1 441 ? 12.890 6.596 -12.694 1.00 92.06 441 ALA A CA 1
ATOM 3208 C C . ALA A 1 441 ? 11.562 7.329 -12.403 1.00 92.06 441 ALA A C 1
ATOM 3210 O O . ALA A 1 441 ? 11.143 8.157 -13.205 1.00 92.06 441 ALA A O 1
ATOM 3211 N N . SER A 1 442 ? 10.880 7.059 -11.284 1.00 90.50 442 SER A N 1
ATOM 3212 C CA . SER A 1 442 ? 9.597 7.694 -10.937 1.00 90.50 442 SER A CA 1
ATOM 3213 C C . SER A 1 442 ? 9.721 9.091 -10.301 1.00 90.50 442 SER A C 1
ATOM 3215 O O . SER A 1 442 ? 8.716 9.717 -9.953 1.00 90.50 442 SER A O 1
ATOM 3217 N N . CYS A 1 443 ? 10.939 9.629 -10.198 1.00 89.00 443 CYS A N 1
ATOM 3218 C CA . CYS A 1 443 ? 11.225 11.013 -9.814 1.00 89.00 443 CYS A CA 1
ATOM 3219 C C . CYS A 1 443 ? 12.199 11.679 -10.811 1.00 89.00 443 CYS A C 1
ATOM 3221 O O . CYS A 1 443 ? 12.880 10.967 -11.548 1.00 89.00 443 CYS A O 1
ATOM 3223 N N . PRO A 1 444 ? 12.290 13.024 -10.863 1.00 90.56 444 PRO A N 1
ATOM 3224 C CA . PRO A 1 444 ? 13.151 13.718 -11.828 1.00 90.56 444 PRO A CA 1
ATOM 3225 C C . PRO A 1 444 ? 14.633 13.328 -11.748 1.00 90.56 444 PRO A C 1
ATOM 3227 O O . PRO A 1 444 ? 15.236 13.002 -12.771 1.00 90.56 444 PRO A O 1
ATOM 3230 N N . ASP A 1 445 ? 15.200 13.290 -10.540 1.00 88.81 445 ASP A N 1
ATOM 3231 C CA . ASP A 1 445 ? 16.610 12.933 -10.332 1.00 88.81 445 ASP A CA 1
ATOM 3232 C C . ASP A 1 445 ? 16.880 11.468 -10.687 1.00 88.81 445 ASP A C 1
ATOM 3234 O O . ASP A 1 445 ? 17.874 11.148 -11.342 1.00 88.81 445 ASP A O 1
ATOM 3238 N N . GLY A 1 446 ? 15.959 10.575 -10.316 1.00 88.75 446 GLY A N 1
ATOM 3239 C CA . GLY A 1 446 ? 16.019 9.162 -10.668 1.00 88.75 446 GLY A CA 1
ATOM 3240 C C . GLY A 1 446 ? 15.913 8.939 -12.176 1.00 88.75 446 GLY A C 1
ATOM 3241 O O . GLY A 1 446 ? 16.715 8.201 -12.740 1.00 88.75 446 GLY A O 1
ATOM 3242 N N . ALA A 1 447 ? 15.000 9.633 -12.862 1.00 92.00 447 ALA A N 1
ATOM 3243 C CA . ALA A 1 447 ? 14.860 9.566 -14.316 1.00 92.00 447 ALA A CA 1
ATOM 3244 C C . ALA A 1 447 ? 16.145 10.009 -15.029 1.00 92.00 447 ALA A C 1
ATOM 3246 O O . ALA A 1 447 ? 16.607 9.324 -15.941 1.00 92.00 447 ALA A O 1
ATOM 3247 N N . ARG A 1 448 ? 16.760 11.109 -14.575 1.00 91.31 448 ARG A N 1
ATOM 3248 C CA . ARG A 1 448 ? 18.051 11.578 -15.093 1.00 91.31 448 ARG A CA 1
ATOM 3249 C C . ARG A 1 448 ? 19.171 10.571 -14.833 1.00 91.31 448 ARG A C 1
ATOM 3251 O O . ARG A 1 448 ? 19.949 10.286 -15.740 1.00 91.31 448 ARG A O 1
ATOM 3258 N N . SER A 1 449 ? 19.253 10.035 -13.615 1.00 87.75 449 SER A N 1
ATOM 3259 C CA . SER A 1 449 ? 20.253 9.032 -13.230 1.00 87.75 449 SER A CA 1
ATOM 3260 C C . SER A 1 449 ? 20.167 7.796 -14.125 1.00 87.75 449 SER A C 1
ATOM 3262 O O . SER A 1 449 ? 21.153 7.412 -14.752 1.00 87.75 449 SER A O 1
ATOM 3264 N N . ILE A 1 450 ? 18.964 7.238 -14.273 1.00 89.19 450 ILE A N 1
ATOM 3265 C CA . ILE A 1 450 ? 18.704 6.073 -15.120 1.00 89.19 450 ILE A CA 1
ATOM 3266 C C . ILE A 1 450 ? 19.000 6.379 -16.590 1.00 89.19 450 ILE A C 1
ATOM 3268 O O . ILE A 1 450 ? 19.639 5.567 -17.257 1.00 89.19 450 ILE A O 1
ATOM 3272 N N . PHE A 1 451 ? 18.606 7.554 -17.093 1.00 90.88 451 PHE A N 1
ATOM 3273 C CA . PHE A 1 451 ? 18.916 7.950 -18.465 1.00 90.88 451 PHE A CA 1
ATOM 3274 C C . PHE A 1 451 ? 20.416 7.922 -18.751 1.00 90.88 451 PHE A C 1
ATOM 3276 O O . PHE A 1 451 ? 20.847 7.271 -19.701 1.00 90.88 451 PHE A O 1
ATOM 3283 N N . VAL A 1 452 ? 21.209 8.559 -17.889 1.00 87.94 452 VAL A N 1
ATOM 3284 C CA . VAL A 1 452 ? 22.669 8.624 -18.021 1.00 87.94 452 VAL A CA 1
ATOM 3285 C C . VAL A 1 452 ? 23.305 7.240 -17.877 1.00 87.94 452 VAL A C 1
ATOM 3287 O O . VAL A 1 452 ? 24.185 6.889 -18.661 1.00 87.94 452 VAL A O 1
ATOM 3290 N N . GLN A 1 453 ? 22.859 6.439 -16.904 1.00 84.06 453 GLN A N 1
ATOM 3291 C CA . GLN A 1 453 ? 23.397 5.097 -16.657 1.00 84.06 453 GLN A CA 1
ATOM 3292 C C . GLN A 1 453 ? 23.195 4.157 -17.852 1.00 84.06 453 GLN A C 1
ATOM 3294 O O . GLN A 1 453 ? 24.090 3.374 -18.165 1.00 84.06 453 GLN A O 1
ATOM 3299 N N . LEU A 1 454 ? 22.052 4.253 -18.536 1.00 85.94 454 LEU A N 1
ATOM 3300 C CA . LEU A 1 454 ? 21.729 3.417 -19.696 1.00 85.94 454 LEU A CA 1
ATOM 3301 C C . LEU A 1 454 ? 22.335 3.921 -21.018 1.00 85.94 454 LEU A C 1
ATOM 3303 O O . LEU A 1 454 ? 22.345 3.162 -21.987 1.00 85.94 454 LEU A O 1
ATOM 3307 N N . SER A 1 455 ? 22.837 5.163 -21.057 1.00 77.88 455 SER A N 1
ATOM 3308 C CA . SER A 1 455 ? 23.554 5.766 -22.198 1.00 77.88 455 SER A CA 1
ATOM 3309 C C . SER A 1 455 ? 25.074 5.537 -22.183 1.00 77.88 455 SER A C 1
ATOM 3311 O O . SER A 1 455 ? 25.756 5.867 -23.150 1.00 77.88 455 SER A O 1
ATOM 3313 N N . ALA A 1 456 ? 25.646 5.049 -21.079 1.00 63.03 456 ALA A N 1
ATOM 3314 C CA . ALA A 1 456 ? 27.098 4.984 -20.894 1.00 63.03 456 ALA A CA 1
ATOM 3315 C C . ALA A 1 456 ? 27.773 3.815 -21.652 1.00 63.03 456 ALA A C 1
ATOM 3317 O O . ALA A 1 456 ? 27.152 2.783 -21.892 1.00 63.03 456 ALA A O 1
ATOM 3318 N N . GLU A 1 457 ? 29.101 3.898 -21.865 1.00 52.84 457 GLU A N 1
ATOM 3319 C CA . GLU A 1 457 ? 29.990 2.773 -22.273 1.00 52.84 457 GLU A CA 1
ATOM 3320 C C . GLU A 1 457 ? 29.894 1.529 -21.357 1.00 52.84 457 GLU A C 1
ATOM 3322 O O . GLU A 1 457 ? 30.448 0.476 -21.659 1.00 52.84 457 GLU A O 1
ATOM 3327 N N . HIS A 1 458 ? 29.194 1.654 -20.228 1.00 49.47 458 HIS A N 1
ATOM 3328 C CA . HIS A 1 458 ? 29.024 0.645 -19.187 1.00 49.47 458 HIS A CA 1
ATOM 3329 C C . HIS A 1 458 ? 27.682 -0.105 -19.291 1.00 49.47 458 HIS A C 1
ATOM 3331 O O . HIS A 1 458 ? 27.395 -0.955 -18.448 1.00 49.47 458 HIS A O 1
ATOM 3337 N N . ALA A 1 459 ? 26.844 0.201 -20.288 1.00 56.44 459 ALA A N 1
ATOM 3338 C CA . ALA A 1 459 ? 25.635 -0.563 -20.569 1.00 56.44 459 ALA A CA 1
ATOM 3339 C C . ALA A 1 459 ? 26.009 -1.985 -21.029 1.00 56.44 459 ALA A C 1
ATOM 3341 O O . ALA A 1 459 ? 26.716 -2.178 -22.018 1.00 56.44 459 ALA A O 1
ATOM 3342 N N . THR A 1 460 ? 25.550 -3.006 -20.303 1.00 59.81 460 THR A N 1
ATOM 3343 C CA . THR A 1 460 ? 25.688 -4.409 -20.732 1.00 59.81 460 THR A CA 1
ATOM 3344 C C . THR A 1 460 ? 24.849 -4.677 -21.979 1.00 59.81 460 THR A C 1
ATOM 3346 O O . THR A 1 460 ? 23.807 -4.050 -22.144 1.00 59.81 460 THR A O 1
ATOM 3349 N N . GLU A 1 461 ? 25.218 -5.681 -22.788 1.00 64.56 461 GLU A N 1
ATOM 3350 C CA . GLU A 1 461 ? 24.492 -6.074 -24.019 1.00 64.56 461 GLU A CA 1
ATOM 3351 C C . GLU A 1 461 ? 22.968 -6.279 -23.832 1.00 64.56 461 GLU A C 1
ATOM 3353 O O . GLU A 1 461 ? 22.227 -6.214 -24.806 1.00 64.56 461 GLU A O 1
ATOM 3358 N N . LEU A 1 462 ? 22.500 -6.503 -22.597 1.00 69.31 462 LEU A N 1
ATOM 3359 C CA . LEU A 1 462 ? 21.104 -6.791 -22.241 1.00 69.31 462 LEU A CA 1
ATOM 3360 C C . LEU A 1 462 ? 20.345 -5.627 -21.578 1.00 69.31 462 LEU A C 1
ATOM 3362 O O . LEU A 1 462 ? 19.139 -5.724 -21.364 1.00 69.31 462 LEU A O 1
ATOM 3366 N N . VAL A 1 463 ? 21.033 -4.549 -21.189 1.00 74.56 463 VAL A N 1
ATOM 3367 C CA . VAL A 1 463 ? 20.447 -3.430 -20.429 1.00 74.56 463 VAL A CA 1
ATOM 3368 C C . VAL A 1 463 ? 21.086 -2.129 -20.912 1.00 74.56 463 VAL A C 1
ATOM 3370 O O . VAL A 1 463 ? 22.185 -1.781 -20.486 1.00 74.56 463 VAL A O 1
ATOM 3373 N N . GLY A 1 464 ? 20.395 -1.430 -21.814 1.00 83.25 464 GLY A N 1
ATOM 3374 C CA . GLY A 1 464 ? 20.819 -0.159 -22.405 1.00 83.25 464 GLY A CA 1
ATOM 3375 C C . GLY A 1 464 ? 19.792 0.360 -23.411 1.00 83.25 464 GLY A C 1
ATOM 3376 O O . GLY A 1 464 ? 18.952 -0.408 -23.893 1.00 83.25 464 GLY A O 1
ATOM 3377 N N . TRP A 1 465 ? 19.857 1.651 -23.752 1.00 87.12 465 TRP A N 1
ATOM 3378 C CA . TRP A 1 465 ? 18.910 2.248 -24.703 1.00 87.12 465 TRP A CA 1
ATOM 3379 C C . TRP A 1 465 ? 18.949 1.554 -26.064 1.00 87.12 465 TRP A C 1
ATOM 3381 O O . TRP A 1 465 ? 17.900 1.213 -26.609 1.00 87.12 465 TRP A O 1
ATOM 3391 N N . ARG A 1 466 ? 20.148 1.242 -26.569 1.00 85.62 466 ARG A N 1
ATOM 3392 C CA . ARG A 1 466 ? 20.319 0.465 -27.802 1.00 85.62 466 ARG A CA 1
ATOM 3393 C C . ARG A 1 466 ? 19.579 -0.862 -27.782 1.00 85.62 466 ARG A C 1
ATOM 3395 O O . ARG A 1 466 ? 18.793 -1.120 -28.686 1.00 85.62 466 ARG A O 1
ATOM 3402 N N . HIS A 1 467 ? 19.759 -1.648 -26.728 1.00 82.75 467 HIS A N 1
ATOM 3403 C CA . HIS A 1 467 ? 19.118 -2.951 -26.605 1.00 82.75 467 HIS A CA 1
ATOM 3404 C C . HIS A 1 467 ? 17.583 -2.849 -26.595 1.00 82.75 467 HIS A C 1
ATOM 3406 O O . HIS A 1 467 ? 16.909 -3.591 -27.305 1.00 82.75 467 HIS A O 1
ATOM 3412 N N . ILE A 1 468 ? 17.023 -1.892 -25.845 1.00 87.50 468 ILE A N 1
ATOM 3413 C CA . ILE A 1 468 ? 15.567 -1.685 -25.762 1.00 87.50 468 ILE A CA 1
ATOM 3414 C C . ILE A 1 468 ? 14.974 -1.379 -27.146 1.00 87.50 468 ILE A C 1
ATOM 3416 O O . ILE A 1 468 ? 13.970 -1.967 -27.548 1.00 87.50 468 ILE A O 1
ATOM 3420 N N . PHE A 1 469 ? 15.594 -0.471 -27.902 1.00 86.44 469 PHE A N 1
ATOM 3421 C CA . PHE A 1 469 ? 15.077 -0.083 -29.216 1.00 86.44 469 PHE A CA 1
ATOM 3422 C C . PHE A 1 469 ? 15.390 -1.111 -30.309 1.00 86.44 469 PHE A C 1
ATOM 3424 O O . PHE A 1 469 ? 14.589 -1.272 -31.229 1.00 86.44 469 PHE A O 1
ATOM 3431 N N . GLU A 1 470 ? 16.485 -1.864 -30.199 1.00 83.38 470 GLU A N 1
ATOM 3432 C CA . GLU A 1 470 ? 16.738 -3.033 -31.047 1.00 83.38 470 GLU A CA 1
ATOM 3433 C C . GLU A 1 470 ? 15.691 -4.128 -30.820 1.00 83.38 470 GLU A C 1
ATOM 3435 O O . GLU A 1 470 ? 15.199 -4.689 -31.798 1.00 83.38 470 GLU A O 1
ATOM 3440 N N . ALA A 1 471 ? 15.283 -4.387 -29.574 1.00 82.50 471 ALA A N 1
ATOM 3441 C CA . ALA A 1 471 ? 14.217 -5.339 -29.260 1.00 82.50 471 ALA A CA 1
ATOM 3442 C C . ALA A 1 471 ? 12.879 -4.930 -29.905 1.00 82.50 471 ALA A C 1
ATOM 3444 O O . ALA A 1 471 ? 12.205 -5.759 -30.519 1.00 82.50 471 ALA A O 1
ATOM 3445 N N . LEU A 1 472 ? 12.527 -3.638 -29.862 1.00 85.19 472 LEU A N 1
ATOM 3446 C CA . LEU A 1 472 ? 11.351 -3.105 -30.565 1.00 85.19 472 LEU A CA 1
ATOM 3447 C C . LEU A 1 472 ? 11.475 -3.228 -32.091 1.00 85.19 472 LEU A C 1
ATOM 3449 O O . LEU A 1 472 ? 10.507 -3.570 -32.763 1.00 85.19 472 LEU A O 1
ATOM 3453 N N . GLN A 1 473 ? 12.654 -2.999 -32.668 1.00 83.06 473 GLN A N 1
ATOM 3454 C CA . GLN A 1 473 ? 12.854 -3.192 -34.107 1.00 83.06 473 GLN A CA 1
ATOM 3455 C C . GLN A 1 473 ? 12.791 -4.666 -34.516 1.00 83.06 473 GLN A C 1
ATOM 3457 O O . GLN A 1 473 ? 12.261 -4.983 -35.577 1.00 83.06 473 GLN A O 1
ATOM 3462 N N . GLN A 1 474 ? 13.329 -5.576 -33.703 1.00 79.75 474 GLN A N 1
ATOM 3463 C CA . GLN A 1 474 ? 13.232 -7.018 -33.938 1.00 79.75 474 GLN A CA 1
ATOM 3464 C C . GLN A 1 474 ? 11.778 -7.486 -33.882 1.00 79.75 474 GLN A C 1
ATOM 3466 O O . GLN A 1 474 ? 11.359 -8.263 -34.737 1.00 79.75 474 GLN A O 1
ATOM 3471 N N . LEU A 1 475 ? 11.004 -6.962 -32.927 1.00 81.62 475 LEU A N 1
ATOM 3472 C CA . LEU A 1 475 ? 9.562 -7.161 -32.849 1.00 81.62 475 LEU A CA 1
ATOM 3473 C C . LEU A 1 475 ? 8.877 -6.728 -34.149 1.00 81.62 475 LEU A C 1
ATOM 3475 O O . LEU A 1 475 ? 8.137 -7.510 -34.734 1.00 81.62 475 LEU A O 1
ATOM 3479 N N . VAL A 1 476 ? 9.171 -5.521 -34.638 1.00 79.38 476 VAL A N 1
ATOM 3480 C CA . VAL A 1 476 ? 8.611 -5.015 -35.901 1.00 79.38 476 VAL A CA 1
ATOM 3481 C C . VAL A 1 476 ? 8.994 -5.917 -37.073 1.00 79.38 476 VAL A C 1
ATOM 3483 O O . VAL A 1 476 ? 8.115 -6.349 -37.807 1.00 79.38 476 VAL A O 1
ATOM 3486 N N . ARG A 1 477 ? 10.275 -6.284 -37.211 1.00 77.69 477 ARG A N 1
ATOM 3487 C CA . ARG A 1 477 ? 10.760 -7.178 -38.282 1.00 77.69 477 ARG A CA 1
ATOM 3488 C C . ARG A 1 477 ? 10.129 -8.568 -38.232 1.00 77.69 477 ARG A C 1
ATOM 3490 O O . ARG A 1 477 ? 9.939 -9.177 -39.276 1.00 77.69 477 ARG A O 1
ATOM 3497 N N . ARG A 1 478 ? 9.810 -9.077 -37.038 1.00 74.44 478 ARG A N 1
ATOM 3498 C CA . ARG A 1 478 ? 9.130 -10.369 -36.867 1.00 74.44 478 ARG A CA 1
ATOM 3499 C C . ARG A 1 478 ? 7.728 -10.361 -37.478 1.00 74.44 478 ARG A C 1
ATOM 3501 O O . ARG A 1 478 ? 7.295 -11.391 -37.977 1.00 74.44 478 ARG A O 1
ATOM 3508 N N . PHE A 1 479 ? 7.045 -9.219 -37.440 1.00 72.12 479 PHE A N 1
ATOM 3509 C CA . PHE A 1 479 ? 5.696 -9.051 -37.983 1.00 72.12 479 PHE A CA 1
ATOM 3510 C C . PHE A 1 479 ? 5.662 -8.281 -39.314 1.00 72.12 479 PHE A C 1
ATOM 3512 O O . PHE A 1 479 ? 4.579 -7.953 -39.800 1.00 72.12 479 PHE A O 1
ATOM 3519 N N . ASP A 1 480 ? 6.823 -7.996 -39.912 1.00 66.06 480 ASP A N 1
ATOM 3520 C CA . ASP A 1 480 ? 6.938 -7.337 -41.212 1.00 66.06 480 ASP A CA 1
ATOM 3521 C C . ASP A 1 480 ? 6.758 -8.382 -42.326 1.00 66.06 480 ASP A C 1
ATOM 3523 O O . ASP A 1 480 ? 7.685 -9.104 -42.699 1.00 66.06 480 ASP A O 1
ATOM 3527 N N . PHE A 1 481 ? 5.523 -8.522 -42.815 1.00 54.66 481 PHE A N 1
ATOM 3528 C CA . PHE A 1 481 ? 5.191 -9.441 -43.904 1.00 54.66 481 PHE A CA 1
ATOM 3529 C C . PHE A 1 481 ? 5.169 -8.698 -45.247 1.00 54.66 481 PHE A C 1
ATOM 3531 O O . PHE A 1 481 ? 4.566 -7.624 -45.345 1.00 54.66 481 PHE A O 1
ATOM 3538 N N . PRO A 1 482 ? 5.748 -9.263 -46.325 1.00 48.12 482 PRO A N 1
ATOM 3539 C CA . PRO A 1 482 ? 5.625 -8.674 -47.650 1.00 48.12 482 PRO A CA 1
ATOM 3540 C C . PRO A 1 482 ? 4.146 -8.589 -48.046 1.00 48.12 482 PRO A C 1
ATOM 3542 O O . PRO A 1 482 ? 3.396 -9.559 -47.931 1.00 48.12 482 PRO A O 1
ATOM 3545 N N . ALA A 1 483 ? 3.731 -7.412 -48.519 1.00 42.19 483 ALA A N 1
ATOM 3546 C CA . ALA A 1 483 ? 2.364 -7.132 -48.944 1.00 42.19 483 ALA A CA 1
ATOM 3547 C C . ALA A 1 483 ? 1.915 -8.122 -50.041 1.00 42.19 483 ALA A C 1
ATOM 3549 O O . ALA A 1 483 ? 2.269 -7.962 -51.209 1.00 42.19 483 ALA A O 1
ATOM 3550 N N . GLY A 1 484 ? 1.151 -9.152 -49.664 1.00 41.59 484 GLY A N 1
ATOM 3551 C CA . GLY A 1 484 ? 0.661 -10.181 -50.588 1.00 41.59 484 GLY A CA 1
ATOM 3552 C C . GLY A 1 484 ? -0.015 -11.393 -49.935 1.00 41.59 484 GLY A C 1
ATOM 3553 O O . GLY A 1 484 ? -0.943 -11.940 -50.527 1.00 41.59 484 GLY A O 1
ATOM 3554 N N . ASP A 1 485 ? 0.366 -11.782 -48.714 1.00 41.97 485 ASP A N 1
ATOM 3555 C CA . ASP A 1 485 ? -0.189 -12.977 -48.052 1.00 41.97 485 ASP A CA 1
ATOM 3556 C C . ASP A 1 485 ? -1.378 -12.630 -47.136 1.00 41.97 485 ASP A C 1
ATOM 3558 O O . ASP A 1 485 ? -1.261 -12.465 -45.925 1.00 41.97 485 ASP A O 1
ATOM 3562 N N . ALA A 1 486 ? -2.566 -12.537 -47.735 1.00 42.44 486 ALA A N 1
ATOM 3563 C CA . ALA A 1 486 ? -3.842 -12.302 -47.056 1.00 42.44 486 ALA A CA 1
ATOM 3564 C C . ALA A 1 486 ? -4.422 -13.570 -46.386 1.00 42.44 486 ALA A C 1
ATOM 3566 O O . ALA A 1 486 ? -5.578 -13.925 -46.615 1.00 42.44 486 ALA A O 1
ATOM 3567 N N . SER A 1 487 ? -3.645 -14.283 -45.561 1.00 41.69 487 SER A N 1
ATOM 3568 C CA . SER A 1 487 ? -4.168 -15.418 -44.782 1.00 41.69 487 SER A CA 1
ATOM 3569 C C . SER A 1 487 ? -4.109 -15.141 -43.279 1.00 41.69 487 SER A C 1
ATOM 3571 O O . SER A 1 487 ? -3.092 -15.383 -42.631 1.00 41.69 487 SER A O 1
ATOM 3573 N N . GLY A 1 488 ? -5.238 -14.711 -42.706 1.00 41.94 488 GLY A N 1
ATOM 3574 C CA . GLY A 1 488 ? -5.413 -14.470 -41.266 1.00 41.94 488 GLY A CA 1
ATOM 3575 C C . GLY A 1 488 ? -5.224 -15.696 -40.354 1.00 41.94 488 GLY A C 1
ATOM 3576 O O . GLY A 1 488 ? -5.302 -15.563 -39.139 1.00 41.94 488 GLY A O 1
ATOM 3577 N N . ALA A 1 489 ? -4.939 -16.879 -40.911 1.00 38.62 489 ALA A N 1
ATOM 3578 C CA . ALA A 1 489 ? -4.658 -18.106 -40.165 1.00 38.62 489 ALA A CA 1
ATOM 3579 C C . ALA A 1 489 ? -3.233 -18.171 -39.570 1.00 38.62 489 ALA A C 1
ATOM 3581 O O . ALA A 1 489 ? -3.030 -18.899 -38.605 1.00 38.62 489 ALA A O 1
ATOM 3582 N N . ARG A 1 490 ? -2.258 -17.400 -40.087 1.00 46.44 490 ARG A N 1
ATOM 3583 C CA . ARG A 1 490 ? -0.875 -17.390 -39.554 1.00 46.44 490 ARG A CA 1
ATOM 3584 C C . ARG A 1 490 ? -0.722 -16.610 -38.240 1.00 46.44 490 ARG A C 1
ATOM 3586 O O . ARG A 1 490 ? 0.160 -16.913 -37.449 1.00 46.44 490 ARG A O 1
ATOM 3593 N N . HIS A 1 491 ? -1.616 -15.662 -37.950 1.00 48.69 491 HIS A N 1
ATOM 3594 C CA . HIS A 1 491 ? -1.499 -14.798 -36.766 1.00 48.69 491 HIS A CA 1
ATOM 3595 C C . HIS A 1 491 ? -1.645 -15.530 -35.420 1.00 48.69 491 HIS A C 1
ATOM 3597 O O . HIS A 1 491 ? -1.166 -15.025 -34.409 1.00 48.69 491 HIS A O 1
ATOM 3603 N N . ALA A 1 492 ? -2.276 -16.710 -35.389 1.00 40.59 492 ALA A N 1
ATOM 3604 C CA . ALA A 1 492 ? -2.419 -17.504 -34.167 1.00 40.59 492 ALA A CA 1
ATOM 3605 C C . ALA A 1 492 ? -1.155 -18.317 -33.815 1.00 40.59 492 ALA A C 1
ATOM 3607 O O . ALA A 1 492 ? -0.925 -18.590 -32.639 1.00 40.59 492 ALA A O 1
ATOM 3608 N N . GLU A 1 493 ? -0.329 -18.682 -34.805 1.00 44.66 493 GLU A N 1
ATOM 3609 C CA . GLU A 1 493 ? 0.927 -19.430 -34.600 1.00 44.66 493 GLU A CA 1
ATOM 3610 C C . GLU A 1 493 ? 2.114 -18.510 -34.239 1.00 44.66 493 GLU A C 1
ATOM 3612 O O . GLU A 1 493 ? 3.091 -18.974 -33.655 1.00 44.66 493 GLU A O 1
ATOM 3617 N N . ASP A 1 494 ? 1.998 -17.199 -34.498 1.00 54.94 494 ASP A N 1
ATOM 3618 C CA . ASP A 1 494 ? 3.041 -16.183 -34.273 1.00 54.94 494 ASP A CA 1
ATOM 3619 C C . ASP A 1 494 ? 2.880 -15.361 -32.977 1.00 54.94 494 ASP A C 1
ATOM 3621 O O . ASP A 1 494 ? 3.586 -14.365 -32.781 1.00 54.94 494 ASP A O 1
ATOM 3625 N N . ALA A 1 495 ? 1.976 -15.759 -32.074 1.00 63.94 495 ALA A N 1
ATOM 3626 C CA . ALA A 1 495 ? 1.783 -15.073 -30.798 1.00 63.94 495 ALA A CA 1
ATOM 3627 C C . ALA A 1 495 ? 3.110 -14.957 -30.022 1.00 63.94 495 ALA A C 1
ATOM 3629 O O . ALA A 1 495 ? 3.847 -15.934 -29.856 1.00 63.94 495 ALA A O 1
ATOM 3630 N N . LEU A 1 496 ? 3.418 -13.747 -29.541 1.00 70.56 496 LEU A N 1
ATOM 3631 C CA . LEU A 1 496 ? 4.589 -13.528 -28.695 1.00 70.56 496 LEU A CA 1
ATOM 3632 C C . LEU A 1 496 ? 4.500 -14.401 -27.442 1.00 70.56 496 LEU A C 1
ATOM 3634 O O . LEU A 1 496 ? 3.470 -14.370 -26.761 1.00 70.56 496 LEU A O 1
ATOM 3638 N N . PRO A 1 497 ? 5.579 -15.118 -27.086 1.00 75.38 497 PRO A N 1
ATOM 3639 C CA . PRO A 1 497 ? 5.650 -15.813 -25.813 1.00 75.38 497 PRO A CA 1
ATOM 3640 C C . PRO A 1 497 ? 5.316 -14.873 -24.637 1.00 75.38 497 PRO A C 1
ATOM 3642 O O . PRO A 1 497 ? 5.683 -13.691 -24.671 1.00 75.38 497 PRO A O 1
ATOM 3645 N N . PRO A 1 498 ? 4.656 -15.367 -23.570 1.00 77.25 498 PRO A N 1
ATOM 3646 C CA . PRO A 1 498 ? 4.266 -14.535 -22.429 1.00 77.25 498 PRO A CA 1
ATOM 3647 C C . PRO A 1 498 ? 5.445 -13.798 -21.784 1.00 77.25 498 PRO A C 1
ATOM 3649 O O . PRO A 1 498 ? 5.333 -12.618 -21.461 1.00 77.25 498 PRO A O 1
ATOM 3652 N N . TRP A 1 499 ? 6.595 -14.464 -21.654 1.00 78.50 499 TRP A N 1
ATOM 3653 C CA . TRP A 1 499 ? 7.806 -13.871 -21.084 1.00 78.50 499 TRP A CA 1
ATOM 3654 C C . TRP A 1 499 ? 8.470 -12.833 -21.992 1.00 78.50 499 TRP A C 1
ATOM 3656 O O . TRP A 1 499 ? 8.964 -11.831 -21.482 1.00 78.50 499 TRP A O 1
ATOM 3666 N N . ASP A 1 500 ? 8.416 -13.007 -23.316 1.00 79.75 500 ASP A N 1
ATOM 3667 C CA . ASP A 1 500 ? 8.878 -11.976 -24.254 1.00 79.75 500 ASP A CA 1
ATOM 3668 C C . ASP A 1 500 ? 7.965 -10.749 -24.181 1.00 79.75 500 ASP A C 1
ATOM 3670 O O . ASP A 1 500 ? 8.440 -9.618 -24.104 1.00 79.75 500 ASP A O 1
ATOM 3674 N N . THR A 1 501 ? 6.648 -10.968 -24.116 1.00 83.62 501 THR A N 1
ATOM 3675 C CA . THR A 1 501 ? 5.667 -9.891 -23.927 1.00 83.62 501 THR A CA 1
ATOM 3676 C C . THR A 1 501 ? 5.929 -9.146 -22.617 1.00 83.62 501 THR A C 1
ATOM 3678 O O . THR A 1 501 ? 6.037 -7.923 -22.623 1.00 83.62 501 THR A O 1
ATOM 3681 N N . ALA A 1 502 ? 6.090 -9.861 -21.499 1.00 84.12 502 ALA A N 1
ATOM 3682 C CA . ALA A 1 502 ? 6.381 -9.264 -20.198 1.00 84.12 502 ALA A CA 1
ATOM 3683 C C . ALA A 1 502 ? 7.718 -8.502 -20.191 1.00 84.12 502 ALA A C 1
ATOM 3685 O O . ALA A 1 502 ? 7.793 -7.408 -19.628 1.00 84.12 502 ALA A O 1
ATOM 3686 N N . GLY A 1 503 ? 8.747 -9.047 -20.850 1.00 86.75 503 GLY A N 1
ATOM 3687 C CA . GLY A 1 503 ? 10.053 -8.415 -21.024 1.00 86.75 503 GLY A CA 1
ATOM 3688 C C . GLY A 1 503 ? 9.969 -7.091 -21.784 1.00 86.75 503 GLY A C 1
ATOM 3689 O O . GLY A 1 503 ? 10.427 -6.069 -21.268 1.00 86.75 503 GLY A O 1
ATOM 3690 N N . ILE A 1 504 ? 9.317 -7.075 -22.955 1.00 87.88 504 ILE A N 1
ATOM 3691 C CA . ILE A 1 504 ? 9.121 -5.839 -23.734 1.00 87.88 504 ILE A CA 1
ATOM 3692 C C . ILE A 1 504 ? 8.272 -4.845 -22.936 1.00 87.88 504 ILE A C 1
ATOM 3694 O O . ILE A 1 504 ? 8.629 -3.674 -22.846 1.00 87.88 504 ILE A O 1
ATOM 3698 N N . CYS A 1 505 ? 7.181 -5.290 -22.304 1.00 89.50 505 CYS A N 1
ATOM 3699 C CA . CYS A 1 505 ? 6.364 -4.432 -21.445 1.00 89.50 505 CYS A CA 1
ATOM 3700 C C . CYS A 1 505 ? 7.209 -3.766 -20.349 1.00 89.50 505 CYS A C 1
ATOM 3702 O O . CYS A 1 505 ? 7.057 -2.573 -20.099 1.00 89.50 505 CYS A O 1
ATOM 3704 N N . ALA A 1 506 ? 8.119 -4.501 -19.706 1.00 89.88 506 ALA A N 1
ATOM 3705 C CA . ALA A 1 506 ? 8.988 -3.953 -18.668 1.00 89.88 506 ALA A CA 1
ATOM 3706 C C . ALA A 1 506 ? 9.975 -2.906 -19.220 1.00 89.88 506 ALA A C 1
ATOM 3708 O O . ALA A 1 506 ? 10.160 -1.853 -18.607 1.00 89.88 506 ALA A O 1
ATOM 3709 N N . GLN A 1 507 ? 10.549 -3.144 -20.402 1.00 91.12 507 GLN A N 1
ATOM 3710 C CA . GLN A 1 507 ? 11.407 -2.176 -21.094 1.00 91.12 507 GLN A CA 1
ATOM 3711 C C . GLN A 1 507 ? 10.639 -0.913 -21.518 1.00 91.12 507 GLN A C 1
ATOM 3713 O O . GLN A 1 507 ? 11.112 0.205 -21.318 1.00 91.12 507 GLN A O 1
ATOM 3718 N N . VAL A 1 508 ? 9.429 -1.062 -22.059 1.00 92.62 508 VAL A N 1
ATOM 3719 C CA . VAL A 1 508 ? 8.584 0.069 -22.474 1.00 92.62 508 VAL A CA 1
ATOM 3720 C C . VAL A 1 508 ? 8.088 0.868 -21.262 1.00 92.62 508 VAL A C 1
ATOM 3722 O O . VAL A 1 508 ? 8.060 2.099 -21.308 1.00 92.62 508 VAL A O 1
ATOM 3725 N N . ARG A 1 509 ? 7.787 0.211 -20.134 1.00 93.25 509 ARG A N 1
ATOM 3726 C CA . ARG A 1 509 ? 7.493 0.888 -18.856 1.00 93.25 509 ARG A CA 1
ATOM 3727 C C . ARG A 1 509 ? 8.654 1.747 -18.378 1.00 93.25 509 ARG A C 1
ATOM 3729 O O . ARG A 1 509 ? 8.426 2.864 -17.923 1.00 93.25 509 ARG A O 1
ATOM 3736 N N . LEU A 1 510 ? 9.883 1.247 -18.496 1.00 93.94 510 LEU A N 1
ATOM 3737 C CA . LEU A 1 510 ? 11.091 1.999 -18.167 1.00 93.94 510 LEU A CA 1
ATOM 3738 C C . LEU A 1 510 ? 11.235 3.244 -19.056 1.00 93.94 510 LEU A C 1
ATOM 3740 O O . LEU A 1 510 ? 11.440 4.341 -18.536 1.00 93.94 510 LEU A O 1
ATOM 3744 N N . VAL A 1 511 ? 11.040 3.094 -20.373 1.00 93.44 511 VAL A N 1
ATOM 3745 C CA . VAL A 1 511 ? 10.993 4.216 -21.331 1.00 93.44 511 VAL A CA 1
ATOM 3746 C C . VAL A 1 511 ? 9.941 5.250 -20.906 1.00 93.44 511 VAL A C 1
ATOM 3748 O O . VAL A 1 511 ? 10.247 6.439 -20.799 1.00 93.44 511 VAL A O 1
ATOM 3751 N N . SER A 1 512 ? 8.713 4.807 -20.615 1.00 94.12 512 SER A N 1
ATOM 3752 C CA . SER A 1 512 ? 7.630 5.687 -20.164 1.00 94.12 512 SER A CA 1
ATOM 3753 C C . SER A 1 512 ? 7.991 6.411 -18.865 1.00 94.12 512 SER A C 1
ATOM 3755 O O . SER A 1 512 ? 7.841 7.628 -18.795 1.00 94.12 512 SER A O 1
ATOM 3757 N N . ALA A 1 513 ? 8.514 5.705 -17.857 1.00 93.69 513 ALA A N 1
ATOM 3758 C CA . ALA A 1 513 ? 8.881 6.285 -16.567 1.00 93.69 513 ALA A CA 1
ATOM 3759 C C . ALA A 1 513 ? 9.940 7.389 -16.713 1.00 93.69 513 ALA A C 1
ATOM 3761 O O . ALA A 1 513 ? 9.708 8.514 -16.263 1.00 93.69 513 ALA A O 1
ATOM 3762 N N . VAL A 1 514 ? 11.040 7.114 -17.426 1.00 94.62 514 VAL A N 1
ATOM 3763 C CA . VAL A 1 514 ? 12.117 8.092 -17.655 1.00 94.62 514 VAL A CA 1
ATOM 3764 C C . VAL A 1 514 ? 11.583 9.350 -18.339 1.00 94.62 514 VAL A C 1
ATOM 3766 O O . VAL A 1 514 ? 11.816 10.462 -17.863 1.00 94.62 514 VAL A O 1
ATOM 3769 N N . PHE A 1 515 ? 10.808 9.210 -19.415 1.00 93.19 515 PHE A N 1
ATOM 3770 C CA . PHE A 1 515 ? 10.310 10.376 -20.149 1.00 93.19 515 PHE A CA 1
ATOM 3771 C C . PHE A 1 515 ? 9.154 11.102 -19.462 1.00 93.19 515 PHE A C 1
ATOM 3773 O O . PHE A 1 515 ? 8.994 12.310 -19.645 1.00 93.19 515 PHE A O 1
ATOM 3780 N N . LYS A 1 516 ? 8.366 10.404 -18.640 1.00 93.25 516 LYS A N 1
ATOM 3781 C CA . LYS A 1 516 ? 7.268 10.985 -17.860 1.00 93.25 516 LYS A CA 1
ATOM 3782 C C . LYS A 1 516 ? 7.768 11.783 -16.662 1.00 93.25 516 LYS A C 1
ATOM 3784 O O . LYS A 1 516 ? 7.130 12.765 -16.286 1.00 93.25 516 LYS A O 1
ATOM 3789 N N . HIS A 1 517 ? 8.870 11.379 -16.044 1.00 92.44 517 HIS A N 1
ATOM 3790 C CA . HIS A 1 517 ? 9.380 12.032 -14.838 1.00 92.44 517 HIS A CA 1
ATOM 3791 C C . HIS A 1 517 ? 10.609 12.907 -15.097 1.00 92.44 517 HIS A C 1
ATOM 3793 O O . HIS A 1 517 ? 10.892 13.786 -14.287 1.00 92.44 517 HIS A O 1
ATOM 3799 N N . GLY A 1 518 ? 11.261 12.765 -16.255 1.00 91.44 518 GLY A N 1
ATOM 3800 C CA . GLY A 1 518 ? 12.317 13.666 -16.706 1.00 91.44 518 GLY A CA 1
ATOM 3801 C C . GLY A 1 518 ? 11.866 15.126 -16.792 1.00 91.44 518 GLY A C 1
ATOM 3802 O O . GLY A 1 518 ? 10.708 15.425 -17.122 1.00 91.44 518 GLY A O 1
ATOM 3803 N N . ALA A 1 519 ? 12.794 16.038 -16.496 1.00 89.25 519 ALA A N 1
ATOM 3804 C CA . ALA A 1 519 ? 12.558 17.474 -16.553 1.00 89.25 519 ALA A CA 1
ATOM 3805 C C . ALA A 1 519 ? 12.323 17.931 -18.002 1.00 89.25 519 ALA A C 1
ATOM 3807 O O . ALA A 1 519 ? 13.079 17.577 -18.905 1.00 89.25 519 ALA A O 1
ATOM 3808 N N . ALA A 1 520 ? 11.306 18.768 -18.230 1.00 84.94 520 ALA A N 1
ATOM 3809 C CA . ALA A 1 520 ? 10.893 19.175 -19.579 1.00 84.94 520 ALA A CA 1
ATOM 3810 C C . ALA A 1 520 ? 12.014 19.838 -20.408 1.00 84.94 520 ALA A C 1
ATOM 3812 O O . ALA A 1 520 ? 12.006 19.727 -21.629 1.00 84.94 520 ALA A O 1
ATOM 3813 N N . GLY A 1 521 ? 12.982 20.495 -19.757 1.00 86.44 521 GLY A N 1
ATOM 3814 C CA . GLY A 1 521 ? 14.150 21.079 -20.427 1.00 86.44 521 GLY A CA 1
ATOM 3815 C C . GLY A 1 521 ? 15.262 20.079 -20.771 1.00 86.44 521 GLY A C 1
ATOM 3816 O O . GLY A 1 521 ? 16.062 20.353 -21.658 1.00 86.44 521 GLY A O 1
ATOM 3817 N N . GLU A 1 522 ? 15.318 18.925 -20.102 1.00 90.56 522 GLU A N 1
ATOM 3818 C CA . GLU A 1 522 ? 16.360 17.911 -20.316 1.00 90.56 522 GLU A CA 1
ATOM 3819 C C . GLU A 1 522 ? 15.929 16.853 -21.338 1.00 90.56 522 GLU A C 1
ATOM 3821 O O . GLU A 1 522 ? 16.731 16.448 -22.179 1.00 90.56 522 GLU A O 1
ATOM 3826 N N . VAL A 1 523 ? 14.653 16.445 -21.329 1.00 90.31 523 VAL A N 1
ATOM 3827 C CA . VAL A 1 523 ? 14.159 15.373 -22.210 1.00 90.31 523 VAL A CA 1
ATOM 3828 C C . VAL A 1 523 ? 14.422 15.628 -23.709 1.00 90.31 523 VAL A C 1
ATOM 3830 O O . VAL A 1 523 ? 14.816 14.685 -24.396 1.00 90.31 523 VAL A O 1
ATOM 3833 N N . PRO A 1 524 ? 14.279 16.848 -24.266 1.00 90.12 524 PRO A N 1
ATOM 3834 C CA . PRO A 1 524 ? 14.626 17.093 -25.668 1.00 90.12 524 PRO A CA 1
ATOM 3835 C C . PRO A 1 524 ? 16.096 16.786 -25.998 1.00 90.12 524 PRO A C 1
ATOM 3837 O O . PRO A 1 524 ? 16.389 16.260 -27.072 1.00 90.12 524 PRO A O 1
ATOM 3840 N N . LEU A 1 525 ? 17.017 17.061 -25.065 1.00 90.56 525 LEU A N 1
ATOM 3841 C CA . LEU A 1 525 ? 18.442 16.746 -25.217 1.00 90.56 525 LEU A CA 1
ATOM 3842 C C . LEU A 1 525 ? 18.674 15.234 -25.185 1.00 90.56 525 LEU A C 1
ATOM 3844 O O . LEU A 1 525 ? 19.461 14.710 -25.968 1.00 90.56 525 LEU A O 1
ATOM 3848 N N . TRP A 1 526 ? 17.953 14.531 -24.313 1.00 91.56 526 TRP A N 1
ATOM 3849 C CA . TRP A 1 526 ? 17.985 13.073 -24.214 1.00 91.56 526 TRP A CA 1
ATOM 3850 C C . TRP A 1 526 ? 17.504 12.399 -25.498 1.00 91.56 526 TRP A C 1
ATOM 3852 O O . TRP A 1 526 ? 18.149 11.480 -25.996 1.00 91.56 526 TRP A O 1
ATOM 3862 N N . LEU A 1 527 ? 16.412 12.898 -26.081 1.00 89.19 527 LEU A N 1
ATOM 3863 C CA . LEU A 1 527 ? 15.882 12.400 -27.350 1.00 89.19 527 LEU A CA 1
ATOM 3864 C C . LEU A 1 527 ? 16.856 12.625 -28.510 1.00 89.19 527 LEU A C 1
ATOM 3866 O O . LEU A 1 527 ? 17.008 11.738 -29.347 1.00 89.19 527 LEU A O 1
ATOM 3870 N N . ALA A 1 528 ? 17.530 13.778 -28.553 1.00 87.69 528 ALA A N 1
ATOM 3871 C CA . ALA A 1 528 ? 18.570 14.042 -29.545 1.00 87.69 528 ALA A CA 1
ATOM 3872 C C . ALA A 1 528 ? 19.762 13.086 -29.379 1.00 87.69 528 ALA A C 1
ATOM 3874 O O . ALA A 1 528 ? 20.180 12.467 -30.355 1.00 87.69 528 ALA A O 1
ATOM 3875 N N . ALA A 1 529 ? 20.244 12.898 -28.146 1.00 86.88 529 ALA A N 1
ATOM 3876 C CA . ALA A 1 529 ? 21.334 11.972 -27.848 1.00 86.88 529 ALA A CA 1
ATOM 3877 C C . ALA A 1 529 ? 20.990 10.528 -28.247 1.00 86.88 529 ALA A C 1
ATOM 3879 O O . ALA A 1 529 ? 21.775 9.879 -28.931 1.00 86.88 529 ALA A O 1
ATOM 3880 N N . MET A 1 530 ? 19.790 10.048 -27.904 1.00 86.25 530 MET A N 1
ATOM 3881 C CA . MET A 1 530 ? 19.328 8.714 -28.301 1.00 86.25 530 MET A CA 1
ATOM 3882 C C . MET A 1 530 ? 19.184 8.574 -29.812 1.00 86.25 530 MET A C 1
ATOM 3884 O O . MET A 1 530 ? 19.548 7.545 -30.370 1.00 86.25 530 MET A O 1
ATOM 3888 N N . ARG A 1 531 ? 18.654 9.588 -30.502 1.00 85.50 531 ARG A N 1
ATOM 3889 C CA . ARG A 1 531 ? 18.540 9.563 -31.964 1.00 85.50 531 ARG A CA 1
ATOM 3890 C C . ARG A 1 531 ? 19.909 9.345 -32.610 1.00 85.50 531 ARG A C 1
ATOM 3892 O O . ARG A 1 531 ? 20.039 8.498 -33.492 1.00 85.50 531 ARG A O 1
ATOM 3899 N N . ASP A 1 532 ? 20.907 10.082 -32.136 1.00 83.00 532 ASP A N 1
ATOM 3900 C CA . ASP A 1 532 ? 22.265 10.032 -32.662 1.00 83.00 532 ASP A CA 1
ATOM 3901 C C . ASP A 1 532 ? 22.965 8.704 -32.280 1.00 83.00 532 ASP A C 1
ATOM 3903 O O . ASP A 1 532 ? 23.629 8.099 -33.120 1.00 83.00 532 ASP A O 1
ATOM 3907 N N . GLU A 1 533 ? 22.753 8.189 -31.061 1.00 81.25 533 GLU A N 1
ATOM 3908 C CA . GLU A 1 533 ? 23.300 6.905 -30.576 1.00 81.25 533 GLU A CA 1
ATOM 3909 C C . GLU A 1 533 ? 22.715 5.678 -31.301 1.00 81.25 533 GLU A C 1
ATOM 3911 O O . GLU A 1 533 ? 23.418 4.687 -31.539 1.00 81.25 533 GLU A O 1
ATOM 3916 N N . LEU A 1 534 ? 21.418 5.729 -31.622 1.00 78.88 534 LEU A N 1
ATOM 3917 C CA . LEU A 1 534 ? 20.651 4.629 -32.212 1.00 78.88 534 LEU A CA 1
ATOM 3918 C C . LEU A 1 534 ? 20.617 4.675 -33.745 1.00 78.88 534 LEU A C 1
ATOM 3920 O O . LEU A 1 534 ? 20.164 3.717 -34.371 1.00 78.88 534 LEU A O 1
ATOM 3924 N N . GLY A 1 535 ? 21.041 5.786 -34.357 1.00 77.50 535 GLY A N 1
ATOM 3925 C CA . GLY A 1 535 ? 20.920 6.006 -35.801 1.00 77.50 535 GLY A CA 1
ATOM 3926 C C . GLY A 1 535 ? 19.466 6.034 -36.287 1.00 77.50 535 GLY A C 1
ATOM 3927 O O . GLY A 1 535 ? 19.187 5.662 -37.427 1.00 77.50 535 GLY A O 1
ATOM 3928 N N . LEU A 1 536 ? 18.528 6.427 -35.420 1.00 73.25 536 LEU A N 1
ATOM 3929 C CA . LEU A 1 536 ? 17.096 6.477 -35.724 1.00 73.25 536 LEU A CA 1
ATOM 3930 C C . LEU A 1 536 ? 16.695 7.824 -36.336 1.00 73.25 536 LEU A C 1
ATOM 3932 O O . LEU A 1 536 ? 17.303 8.850 -36.056 1.00 73.25 536 LEU A O 1
ATOM 3936 N N . SER A 1 537 ? 15.622 7.852 -37.133 1.00 71.88 537 SER A N 1
ATOM 3937 C CA . SER A 1 537 ? 14.992 9.111 -37.564 1.00 71.88 537 SER A CA 1
ATOM 3938 C C . SER A 1 537 ? 14.321 9.808 -36.384 1.00 71.88 537 SER A C 1
ATOM 3940 O O . SER A 1 537 ? 14.500 11.008 -36.168 1.00 71.88 537 SER A O 1
ATOM 3942 N N . SER A 1 538 ? 13.568 9.040 -35.598 1.00 75.69 538 SER A N 1
ATOM 3943 C CA . SER A 1 538 ? 12.994 9.479 -34.338 1.00 75.69 538 SER A CA 1
ATOM 3944 C C . SER A 1 538 ? 12.734 8.297 -33.401 1.00 75.69 538 SER A C 1
ATOM 3946 O O . SER A 1 538 ? 12.484 7.175 -33.838 1.00 75.69 538 SER A O 1
ATOM 3948 N N . VAL A 1 539 ? 12.790 8.557 -32.093 1.00 79.19 539 VAL A N 1
ATOM 3949 C CA . VAL A 1 539 ? 12.586 7.542 -31.045 1.00 79.19 539 VAL A CA 1
ATOM 3950 C C . VAL A 1 539 ? 11.134 7.040 -31.028 1.00 79.19 539 VAL A C 1
ATOM 3952 O O . VAL A 1 539 ? 10.878 5.863 -30.786 1.00 79.19 539 VAL A O 1
ATOM 3955 N N . TRP A 1 540 ? 10.169 7.912 -31.335 1.00 81.75 540 TRP A N 1
ATOM 3956 C CA . TRP A 1 540 ? 8.748 7.558 -31.357 1.00 81.75 540 TRP A CA 1
ATOM 3957 C C . TRP A 1 540 ? 8.335 6.750 -32.592 1.00 81.75 540 TRP A C 1
ATOM 3959 O O . TRP A 1 540 ? 7.358 6.012 -32.495 1.00 81.75 540 TRP A O 1
ATOM 3969 N N . ASP A 1 541 ? 9.069 6.801 -33.712 1.00 82.12 541 ASP A N 1
ATOM 3970 C CA . ASP A 1 541 ? 8.760 5.966 -34.886 1.00 82.12 541 ASP A CA 1
ATOM 3971 C C . ASP A 1 541 ? 8.822 4.467 -34.540 1.00 82.12 541 ASP A C 1
ATOM 3973 O O . ASP A 1 541 ? 7.926 3.715 -34.919 1.00 82.12 541 ASP A O 1
ATOM 3977 N N . ALA A 1 542 ? 9.821 4.039 -33.759 1.00 83.12 542 ALA A N 1
ATOM 3978 C CA . ALA A 1 542 ? 9.957 2.646 -33.323 1.00 83.12 542 ALA A CA 1
ATOM 3979 C C . ALA A 1 542 ? 8.797 2.200 -32.411 1.00 83.12 542 ALA A C 1
ATOM 3981 O O . ALA A 1 542 ? 8.297 1.083 -32.538 1.00 83.12 542 ALA A O 1
ATOM 3982 N N . LEU A 1 543 ? 8.331 3.086 -31.522 1.00 87.69 543 LEU A N 1
ATOM 3983 C CA . LEU A 1 543 ? 7.182 2.827 -30.645 1.00 87.69 543 LEU A CA 1
ATOM 3984 C C . LEU A 1 543 ? 5.876 2.731 -31.447 1.00 87.69 543 LEU A C 1
ATOM 3986 O O . LEU A 1 543 ? 5.074 1.827 -31.217 1.00 87.69 543 LEU A O 1
ATOM 3990 N N . ILE A 1 544 ? 5.677 3.632 -32.416 1.00 83.88 544 ILE A N 1
ATOM 3991 C CA . ILE A 1 544 ? 4.501 3.633 -33.297 1.00 83.88 544 ILE A CA 1
ATOM 3992 C C . ILE A 1 544 ? 4.490 2.377 -34.176 1.00 83.88 544 ILE A C 1
ATOM 3994 O O . ILE A 1 544 ? 3.460 1.714 -34.277 1.00 83.88 544 ILE A O 1
ATOM 3998 N N . GLN A 1 545 ? 5.628 2.001 -34.764 1.00 80.69 545 GLN A N 1
ATOM 3999 C CA . GLN A 1 545 ? 5.762 0.771 -35.551 1.00 80.69 545 GLN A CA 1
ATOM 4000 C C . GLN A 1 545 ? 5.437 -0.481 -34.728 1.00 80.69 545 GLN A C 1
ATOM 4002 O O . GLN A 1 545 ? 4.655 -1.322 -35.175 1.00 80.69 545 GLN A O 1
ATOM 4007 N N . ALA A 1 546 ? 5.979 -0.584 -33.511 1.00 83.00 546 ALA A N 1
ATOM 4008 C CA . ALA A 1 546 ? 5.692 -1.692 -32.601 1.00 83.00 546 ALA A CA 1
ATOM 4009 C C . ALA A 1 546 ? 4.201 -1.762 -32.230 1.00 83.00 546 ALA A C 1
ATOM 4011 O O . ALA A 1 546 ? 3.617 -2.842 -32.212 1.00 83.00 546 ALA A O 1
ATOM 4012 N N . MET A 1 547 ? 3.558 -0.614 -32.001 1.00 79.38 547 MET A N 1
ATOM 4013 C CA . MET A 1 547 ? 2.123 -0.540 -31.706 1.00 79.38 547 MET A CA 1
ATOM 4014 C C . MET A 1 547 ? 1.249 -0.989 -32.884 1.00 79.38 547 MET A C 1
ATOM 4016 O O . MET A 1 547 ? 0.153 -1.511 -32.667 1.00 79.38 547 MET A O 1
ATOM 4020 N N . CYS A 1 548 ? 1.719 -0.806 -34.121 1.00 76.00 548 CYS A N 1
ATOM 4021 C CA . CYS A 1 548 ? 1.019 -1.293 -35.309 1.00 76.00 548 CYS A CA 1
ATOM 4022 C C . CYS A 1 548 ? 1.136 -2.813 -35.480 1.00 76.00 548 CYS A C 1
ATOM 4024 O O . CYS A 1 548 ? 0.381 -3.385 -36.251 1.00 76.00 548 CYS A O 1
ATOM 4026 N N . CYS A 1 549 ? 2.047 -3.496 -34.788 1.00 76.19 549 CYS A N 1
ATOM 4027 C CA . CYS A 1 549 ? 2.182 -4.948 -34.889 1.00 76.19 549 CYS A CA 1
ATOM 4028 C C . CYS A 1 549 ? 1.003 -5.680 -34.199 1.00 76.19 549 CYS A C 1
ATOM 4030 O O . CYS A 1 549 ? 0.339 -5.109 -33.321 1.00 76.19 549 CYS A O 1
ATOM 4032 N N . PRO A 1 550 ? 0.718 -6.955 -34.539 1.00 73.56 550 PRO A N 1
ATOM 4033 C CA . PRO A 1 550 ? -0.353 -7.742 -33.930 1.00 73.56 550 PRO A CA 1
ATOM 4034 C C . PRO A 1 550 ? 0.088 -8.273 -32.553 1.00 73.56 550 PRO A C 1
ATOM 4036 O O . PRO A 1 550 ? 0.191 -9.473 -32.320 1.00 73.56 550 PRO A O 1
ATOM 4039 N N . VAL A 1 551 ? 0.406 -7.356 -31.638 1.00 77.50 551 VAL A N 1
ATOM 4040 C CA . VAL A 1 551 ? 0.931 -7.659 -30.300 1.00 77.50 551 VAL A CA 1
ATOM 4041 C C . VAL A 1 551 ? -0.180 -7.694 -29.241 1.00 77.50 551 VAL A C 1
ATOM 4043 O O . VAL A 1 551 ? -1.237 -7.086 -29.450 1.00 77.50 551 VAL A O 1
ATOM 4046 N N . PRO A 1 552 ? 0.039 -8.361 -28.088 1.00 79.94 552 PRO A N 1
ATOM 4047 C CA . PRO A 1 552 ? -0.937 -8.404 -27.002 1.00 79.94 552 PRO A CA 1
ATOM 4048 C C . PRO A 1 552 ? -1.368 -7.013 -26.520 1.00 79.94 552 PRO A C 1
ATOM 4050 O O . PRO A 1 552 ? -0.572 -6.073 -26.490 1.00 79.94 552 PRO A O 1
ATOM 4053 N N . GLN A 1 553 ? -2.622 -6.897 -26.069 1.00 78.88 553 GLN A N 1
ATOM 4054 C CA . GLN A 1 553 ? -3.207 -5.627 -25.609 1.00 78.88 553 GLN A CA 1
ATOM 4055 C C . GLN A 1 553 ? -2.431 -4.989 -24.450 1.00 78.88 553 GLN A C 1
ATOM 4057 O O . GLN A 1 553 ? -2.375 -3.768 -24.330 1.00 78.88 553 GLN A O 1
ATOM 4062 N N . GLU A 1 554 ? -1.796 -5.803 -23.609 1.00 80.56 554 GLU A N 1
ATOM 4063 C CA . GLU A 1 554 ? -0.948 -5.309 -22.526 1.00 80.56 554 GLU A CA 1
ATOM 4064 C C . GLU A 1 554 ? 0.254 -4.527 -23.058 1.00 80.56 554 GLU A C 1
ATOM 4066 O O . GLU A 1 554 ? 0.517 -3.432 -22.571 1.00 80.56 554 GLU A O 1
ATOM 4071 N N . LEU A 1 555 ? 0.923 -5.028 -24.102 1.00 84.88 555 LEU A N 1
ATOM 4072 C CA . LEU A 1 555 ? 2.051 -4.334 -24.721 1.00 84.88 555 LEU A CA 1
ATOM 4073 C C . LEU A 1 555 ? 1.601 -3.064 -25.452 1.00 84.88 555 LEU A C 1
ATOM 4075 O O . LEU A 1 555 ? 2.274 -2.040 -25.364 1.00 84.88 555 LEU A O 1
ATOM 4079 N N . LYS A 1 556 ? 0.435 -3.089 -26.110 1.00 83.06 556 LYS A N 1
ATOM 4080 C CA . LYS A 1 556 ? -0.145 -1.881 -26.725 1.00 83.06 556 LYS A CA 1
ATOM 4081 C C . LYS A 1 556 ? -0.395 -0.785 -25.692 1.00 83.06 556 LYS A C 1
ATOM 4083 O O . LYS A 1 556 ? -0.001 0.352 -25.919 1.00 83.06 556 LYS A O 1
ATOM 4088 N N . ALA A 1 557 ? -0.956 -1.139 -24.536 1.00 80.50 557 ALA A N 1
ATOM 4089 C CA . ALA A 1 557 ? -1.187 -0.185 -23.456 1.00 80.50 557 ALA A CA 1
ATOM 4090 C C . ALA A 1 557 ? 0.120 0.435 -22.929 1.00 80.50 557 ALA A C 1
ATOM 4092 O O . ALA A 1 557 ? 0.167 1.636 -22.670 1.00 80.50 557 ALA A O 1
ATOM 4093 N N . GLU A 1 558 ? 1.193 -0.350 -22.790 1.00 86.44 558 GLU A N 1
ATOM 4094 C CA . GLU A 1 558 ? 2.495 0.195 -22.380 1.00 86.44 558 GLU A CA 1
ATOM 4095 C C . GLU A 1 558 ? 3.103 1.116 -23.447 1.00 86.44 558 GLU A C 1
ATOM 4097 O O . GLU A 1 558 ? 3.644 2.172 -23.114 1.00 86.44 558 GLU A O 1
ATOM 4102 N N . LEU A 1 559 ? 2.974 0.764 -24.731 1.00 88.94 559 LEU A N 1
ATOM 4103 C CA . LEU A 1 559 ? 3.415 1.612 -25.844 1.00 88.94 559 LEU A CA 1
ATOM 4104 C C . LEU A 1 559 ? 2.645 2.940 -25.875 1.00 88.94 559 LEU A C 1
ATOM 4106 O O . LEU A 1 559 ? 3.262 3.993 -26.046 1.00 88.94 559 LEU A O 1
ATOM 4110 N N . ASP A 1 560 ? 1.335 2.913 -25.614 1.00 85.12 560 ASP A N 1
ATOM 4111 C CA . ASP A 1 560 ? 0.515 4.118 -25.453 1.00 85.12 560 ASP A CA 1
ATOM 4112 C C . ASP A 1 560 ? 1.018 4.988 -24.290 1.00 85.12 560 ASP A C 1
ATOM 4114 O O . ASP A 1 560 ? 1.168 6.201 -24.442 1.00 85.12 560 ASP A O 1
ATOM 4118 N N . PHE A 1 561 ? 1.349 4.397 -23.134 1.00 86.38 561 PHE A N 1
ATOM 4119 C CA . PHE A 1 561 ? 1.910 5.150 -22.005 1.00 86.38 561 PHE A CA 1
ATOM 4120 C C . PHE A 1 561 ? 3.286 5.750 -22.308 1.00 86.38 561 PHE A C 1
ATOM 4122 O O . PHE A 1 561 ? 3.599 6.842 -21.821 1.00 86.38 561 PHE A O 1
ATOM 4129 N N . ALA A 1 562 ? 4.124 5.068 -23.089 1.00 90.75 562 ALA A N 1
ATOM 4130 C CA . ALA A 1 562 ? 5.412 5.600 -23.524 1.00 90.75 562 ALA A CA 1
ATOM 4131 C C . ALA A 1 562 ? 5.236 6.773 -24.503 1.00 90.75 562 ALA A C 1
ATOM 4133 O O . ALA A 1 562 ? 5.877 7.813 -24.344 1.00 90.75 562 ALA A O 1
ATOM 4134 N N . LEU A 1 563 ? 4.314 6.656 -25.461 1.00 88.56 563 LEU A N 1
ATOM 4135 C CA . LEU A 1 563 ? 3.988 7.740 -26.389 1.00 88.56 563 LEU A CA 1
ATOM 4136 C C . LEU A 1 563 ? 3.355 8.938 -25.675 1.00 88.56 563 LEU A C 1
ATOM 4138 O O . LEU A 1 563 ? 3.740 10.073 -25.941 1.00 88.56 563 LEU A O 1
ATOM 4142 N N . ALA A 1 564 ? 2.458 8.708 -24.714 1.00 85.19 564 ALA A N 1
ATOM 4143 C CA . ALA A 1 564 ? 1.863 9.764 -23.896 1.00 85.19 564 ALA A CA 1
ATOM 4144 C C . ALA A 1 564 ? 2.906 10.506 -23.041 1.00 85.19 564 ALA A C 1
ATOM 4146 O O . ALA A 1 564 ? 2.803 11.719 -22.843 1.00 85.19 564 ALA A O 1
ATOM 4147 N N . ALA A 1 565 ? 3.930 9.802 -22.548 1.00 88.75 565 ALA A N 1
ATOM 4148 C CA . ALA A 1 565 ? 5.041 10.421 -21.827 1.00 88.75 565 ALA A CA 1
ATOM 4149 C C . ALA A 1 565 ? 5.839 11.385 -22.725 1.00 88.75 565 ALA A C 1
ATOM 4151 O O . ALA A 1 565 ? 6.188 12.483 -22.286 1.00 88.75 565 ALA A O 1
ATOM 4152 N N . LEU A 1 566 ? 6.064 11.007 -23.989 1.00 86.38 566 LEU A N 1
ATOM 4153 C CA . LEU A 1 566 ? 6.731 11.841 -24.995 1.00 86.38 566 LEU A CA 1
ATOM 4154 C C . LEU A 1 566 ? 5.853 13.008 -25.474 1.00 86.38 566 LEU A C 1
ATOM 4156 O O . LEU A 1 566 ? 6.348 14.121 -25.641 1.00 86.38 566 LEU A O 1
ATOM 4160 N N . ALA A 1 567 ? 4.547 12.783 -25.637 1.00 85.00 567 ALA A N 1
ATOM 4161 C CA . ALA A 1 567 ? 3.577 13.781 -26.095 1.00 85.00 567 ALA A CA 1
ATOM 4162 C C . ALA A 1 567 ? 3.358 14.943 -25.107 1.00 85.00 567 ALA A C 1
ATOM 4164 O O . ALA A 1 567 ? 2.726 15.937 -25.447 1.00 85.00 567 ALA A O 1
ATOM 4165 N N . ARG A 1 568 ? 3.919 14.870 -23.896 1.00 83.31 568 ARG A N 1
ATOM 4166 C CA . ARG A 1 568 ? 3.987 16.011 -22.973 1.00 83.31 568 ARG A CA 1
ATOM 4167 C C . ARG A 1 568 ? 4.886 17.141 -23.494 1.00 83.31 568 ARG A C 1
ATOM 4169 O O . ARG A 1 568 ? 4.763 18.275 -23.036 1.00 83.31 568 ARG A O 1
ATOM 4176 N N . LEU A 1 569 ? 5.811 16.840 -24.408 1.00 82.94 569 LEU A N 1
ATOM 4177 C CA . LEU A 1 569 ? 6.715 17.829 -24.986 1.00 82.94 569 LEU A CA 1
ATOM 4178 C C . LEU A 1 569 ? 6.030 18.564 -26.150 1.00 82.94 569 LEU A C 1
ATOM 4180 O O . LEU A 1 569 ? 5.654 17.904 -27.124 1.00 82.94 569 LEU A O 1
ATOM 4184 N N . PRO A 1 570 ? 5.922 19.907 -26.103 1.00 82.62 570 PRO A N 1
ATOM 4185 C CA . PRO A 1 570 ? 5.212 20.690 -27.118 1.00 82.62 570 PRO A CA 1
ATOM 4186 C C . PRO A 1 570 ? 5.703 20.459 -28.549 1.00 82.62 570 PRO A C 1
ATOM 4188 O O . PRO A 1 570 ? 4.896 20.432 -29.473 1.00 82.62 570 PRO A O 1
ATOM 4191 N N . ASP A 1 571 ? 7.008 20.240 -28.726 1.00 83.19 571 ASP A N 1
ATOM 4192 C CA . ASP A 1 571 ? 7.619 20.056 -30.046 1.00 83.19 571 ASP A CA 1
ATOM 4193 C C . ASP A 1 571 ? 7.480 18.618 -30.575 1.00 83.19 571 ASP A C 1
ATOM 4195 O O . ASP A 1 571 ? 7.523 18.385 -31.783 1.00 83.19 571 ASP A O 1
ATOM 4199 N N . VAL A 1 572 ? 7.292 17.638 -29.683 1.00 82.81 572 VAL A N 1
ATOM 4200 C CA . VAL A 1 572 ? 7.184 16.213 -30.042 1.00 82.81 572 VAL A CA 1
ATOM 4201 C C . VAL A 1 572 ? 5.732 15.817 -30.290 1.00 82.81 572 VAL A C 1
ATOM 4203 O O . VAL A 1 572 ? 5.457 15.062 -31.220 1.00 82.81 572 VAL A O 1
ATOM 4206 N N . ALA A 1 573 ? 4.795 16.351 -29.503 1.00 83.50 573 ALA A N 1
ATOM 4207 C CA . ALA A 1 573 ? 3.371 16.036 -29.587 1.00 83.50 573 ALA A CA 1
ATOM 4208 C C . ALA A 1 573 ? 2.771 16.136 -31.008 1.00 83.50 573 ALA A C 1
ATOM 4210 O O . ALA A 1 573 ? 2.182 15.150 -31.457 1.00 83.50 573 ALA A O 1
ATOM 4211 N N . PRO A 1 574 ? 2.927 17.250 -31.760 1.00 83.44 574 PRO A N 1
ATOM 4212 C CA . PRO A 1 574 ? 2.339 17.365 -33.095 1.00 83.44 574 PRO A CA 1
ATOM 4213 C C . PRO A 1 574 ? 2.970 16.390 -34.097 1.00 83.44 574 PRO A C 1
ATOM 4215 O O . PRO A 1 574 ? 2.265 15.841 -34.942 1.00 83.44 574 PRO A O 1
ATOM 4218 N N . LEU A 1 575 ? 4.276 16.129 -33.984 1.00 83.12 575 LEU A N 1
ATOM 4219 C CA . LEU A 1 575 ? 4.998 15.206 -34.864 1.00 83.12 575 LEU A CA 1
ATOM 4220 C C . LEU A 1 575 ? 4.592 13.752 -34.603 1.00 83.12 575 LEU A C 1
ATOM 4222 O O . LEU A 1 575 ? 4.314 13.006 -35.545 1.00 83.12 575 LEU A O 1
ATOM 4226 N N . ALA A 1 576 ? 4.518 13.359 -33.330 1.00 78.75 576 ALA A N 1
ATOM 4227 C CA . ALA A 1 576 ? 4.069 12.036 -32.919 1.00 78.75 576 ALA A CA 1
ATOM 4228 C C . ALA A 1 576 ? 2.606 11.800 -33.321 1.00 78.75 576 ALA A C 1
ATOM 4230 O O . ALA A 1 576 ? 2.293 10.746 -33.869 1.00 78.75 576 ALA A O 1
ATOM 4231 N N . LEU A 1 577 ? 1.729 12.796 -33.139 1.00 79.62 577 LEU A N 1
ATOM 4232 C CA . LEU A 1 577 ? 0.329 12.720 -33.561 1.00 79.62 577 LEU A CA 1
ATOM 4233 C C . LEU A 1 577 ? 0.196 12.595 -35.082 1.00 79.62 577 LEU A C 1
ATOM 4235 O O . LEU A 1 577 ? -0.541 11.738 -35.556 1.00 79.62 577 LEU A O 1
ATOM 4239 N N . GLN A 1 578 ? 0.925 13.403 -35.858 1.00 80.75 578 GLN A N 1
ATOM 4240 C CA . GLN A 1 578 ? 0.911 13.312 -37.320 1.00 80.75 578 GLN A CA 1
ATOM 4241 C C . GLN A 1 578 ? 1.331 11.916 -37.799 1.00 80.75 578 GLN A C 1
ATOM 4243 O O . GLN A 1 578 ? 0.707 11.350 -38.698 1.00 80.75 578 GLN A O 1
ATOM 4248 N N . ARG A 1 579 ? 2.372 11.344 -37.185 1.00 76.19 579 ARG A N 1
ATOM 4249 C CA . ARG A 1 579 ? 2.857 9.993 -37.496 1.00 76.19 579 ARG A CA 1
ATOM 4250 C C . ARG A 1 579 ? 1.873 8.909 -37.077 1.00 76.19 579 ARG A C 1
ATOM 4252 O O . ARG A 1 579 ? 1.639 7.985 -37.849 1.00 76.19 579 ARG A O 1
ATOM 4259 N N . LEU A 1 580 ? 1.262 9.046 -35.904 1.00 74.00 580 LEU A N 1
ATOM 4260 C CA . LEU A 1 580 ? 0.238 8.130 -35.417 1.00 74.00 580 LEU A CA 1
ATOM 4261 C C . LEU A 1 580 ? -0.993 8.133 -36.331 1.00 74.00 580 LEU A C 1
ATOM 4263 O O . LEU A 1 580 ? -1.483 7.075 -36.711 1.00 74.00 580 LEU A O 1
ATOM 4267 N N . LEU A 1 581 ? -1.452 9.315 -36.750 1.00 71.38 581 LEU A N 1
ATOM 4268 C CA . LEU A 1 581 ? -2.548 9.453 -37.707 1.00 71.38 581 LEU A CA 1
ATOM 4269 C C . LEU A 1 581 ? -2.195 8.829 -39.057 1.00 71.38 581 LEU A C 1
ATOM 4271 O O . LEU A 1 581 ? -3.030 8.141 -39.626 1.00 71.38 581 LEU A O 1
ATOM 4275 N N . ALA A 1 582 ? -0.968 8.997 -39.553 1.00 68.31 582 ALA A N 1
ATOM 4276 C CA . ALA A 1 582 ? -0.528 8.334 -40.782 1.00 68.31 582 ALA A CA 1
ATOM 4277 C C . ALA A 1 582 ? -0.458 6.797 -40.658 1.00 68.31 582 ALA A C 1
ATOM 4279 O O . ALA A 1 582 ? -0.571 6.101 -41.663 1.00 68.31 582 ALA A O 1
ATOM 4280 N N . ALA A 1 583 ? -0.277 6.272 -39.443 1.00 64.81 583 ALA A N 1
ATOM 4281 C CA . ALA A 1 583 ? -0.243 4.838 -39.169 1.00 64.81 583 ALA A CA 1
ATOM 4282 C C . ALA A 1 583 ? -1.644 4.220 -38.990 1.00 64.81 583 ALA A C 1
ATOM 4284 O O . ALA A 1 583 ? -1.862 3.067 -39.360 1.00 64.81 583 ALA A O 1
ATOM 4285 N N . ILE A 1 584 ? -2.592 4.979 -38.429 1.00 60.12 584 ILE A N 1
ATOM 4286 C CA . ILE A 1 584 ? -3.955 4.515 -38.119 1.00 60.12 584 ILE A CA 1
ATOM 4287 C C . ILE A 1 584 ? -4.942 4.838 -39.249 1.00 60.12 584 ILE A C 1
ATOM 4289 O O . ILE A 1 584 ? -5.830 4.038 -39.529 1.00 60.12 584 ILE A O 1
ATOM 4293 N N . VAL A 1 585 ? -4.812 5.999 -39.897 1.00 55.47 585 VAL A N 1
ATOM 4294 C CA . VAL A 1 585 ? -5.721 6.447 -40.959 1.00 55.47 585 VAL A CA 1
ATOM 4295 C C . VAL A 1 585 ? -5.226 5.906 -42.305 1.00 55.47 585 VAL A C 1
ATOM 4297 O O . VAL A 1 585 ? -4.112 6.242 -42.718 1.00 55.47 585 VAL A O 1
ATOM 4300 N N . PRO A 1 586 ? -6.034 5.115 -43.033 1.00 50.00 586 PRO A N 1
ATOM 4301 C CA . PRO A 1 586 ? -5.670 4.641 -44.360 1.00 50.00 586 PRO A CA 1
ATOM 4302 C C . PRO A 1 586 ? -5.499 5.834 -45.300 1.00 50.00 586 PRO A C 1
ATOM 4304 O O . PRO A 1 586 ? -6.460 6.539 -45.611 1.00 50.00 586 PRO A O 1
ATOM 4307 N N . GLN A 1 587 ? -4.275 6.070 -45.767 1.00 47.28 587 GLN A N 1
ATOM 4308 C CA . GLN A 1 587 ? -4.042 7.023 -46.845 1.00 47.28 587 GLN A CA 1
ATOM 4309 C C . GLN A 1 587 ? -4.240 6.319 -48.191 1.00 47.28 587 GLN A C 1
ATOM 4311 O O . GLN A 1 587 ? -3.728 5.221 -48.415 1.00 47.28 587 GLN A O 1
ATOM 4316 N N . GLY A 1 588 ? -5.005 6.944 -49.091 1.00 40.66 588 GLY A N 1
ATOM 4317 C CA . GLY A 1 588 ? -5.132 6.487 -50.475 1.00 40.66 588 GLY A CA 1
ATOM 4318 C C . GLY A 1 588 ? -3.750 6.429 -51.131 1.00 40.66 588 GLY A C 1
ATOM 4319 O O . GLY A 1 588 ? -2.989 7.388 -51.049 1.00 40.66 588 GLY A O 1
ATOM 4320 N N . ARG A 1 589 ? -3.401 5.285 -51.729 1.00 40.72 589 ARG A N 1
ATOM 4321 C CA . ARG A 1 589 ? -2.078 5.035 -52.324 1.00 40.72 589 ARG A CA 1
ATOM 4322 C C . ARG A 1 589 ? -1.739 6.036 -53.432 1.00 40.72 589 ARG A C 1
ATOM 4324 O O . ARG A 1 589 ? -2.462 6.095 -54.422 1.00 40.72 589 ARG A O 1
ATOM 4331 N N . ASP A 1 590 ? -0.542 6.617 -53.357 1.00 40.78 590 ASP A N 1
ATOM 4332 C CA . ASP A 1 590 ? 0.270 6.895 -54.544 1.00 40.78 590 ASP A CA 1
ATOM 4333 C C . ASP A 1 590 ? 1.215 5.708 -54.777 1.00 40.78 590 ASP A C 1
ATOM 4335 O O . ASP A 1 590 ? 1.915 5.251 -53.875 1.00 40.78 590 ASP A O 1
ATOM 4339 N N . ALA A 1 591 ? 1.224 5.170 -55.997 1.00 38.34 591 ALA A N 1
ATOM 4340 C CA . ALA A 1 591 ? 1.850 3.893 -56.358 1.00 38.34 591 ALA A CA 1
ATOM 4341 C C . ALA A 1 591 ? 3.399 3.868 -56.338 1.00 38.34 591 ALA A C 1
ATOM 4343 O O . ALA A 1 591 ? 3.994 2.920 -56.848 1.00 38.34 591 ALA A O 1
ATOM 4344 N N . ALA A 1 592 ? 4.062 4.886 -55.781 1.00 40.50 592 ALA A N 1
ATOM 4345 C CA . ALA A 1 592 ? 5.514 5.070 -55.872 1.00 40.50 592 ALA A CA 1
ATOM 4346 C C . ALA A 1 592 ? 6.256 5.135 -54.522 1.00 40.50 592 ALA A C 1
ATOM 4348 O O . ALA A 1 592 ? 7.487 5.144 -54.520 1.00 40.50 592 ALA A O 1
ATOM 4349 N N . SER A 1 593 ? 5.567 5.163 -53.377 1.00 40.16 593 SER A N 1
ATOM 4350 C CA . SER A 1 593 ? 6.219 5.189 -52.060 1.00 40.16 593 SER A CA 1
ATOM 4351 C C . SER A 1 593 ? 6.383 3.776 -51.487 1.00 40.16 593 SER A C 1
ATOM 4353 O O . SER A 1 593 ? 5.429 3.006 -51.379 1.00 40.16 593 SER A O 1
ATOM 4355 N N . GLN A 1 594 ? 7.620 3.417 -51.126 1.00 35.28 594 GLN A N 1
ATOM 4356 C CA . GLN A 1 594 ? 7.899 2.201 -50.356 1.00 35.28 594 GLN A CA 1
ATOM 4357 C C . GLN A 1 594 ? 7.162 2.256 -49.004 1.00 35.28 594 GLN A C 1
ATOM 4359 O O . GLN A 1 594 ? 7.093 3.333 -48.403 1.00 35.28 594 GLN A O 1
ATOM 4364 N N . PRO A 1 595 ? 6.618 1.131 -48.505 1.00 42.59 595 PRO A N 1
ATOM 4365 C CA . PRO A 1 595 ? 5.901 1.129 -47.239 1.00 42.59 595 PRO A CA 1
ATOM 4366 C C . PRO A 1 595 ? 6.898 1.307 -46.089 1.00 42.59 595 PRO A C 1
ATOM 4368 O O . PRO A 1 595 ? 7.850 0.545 -45.964 1.00 42.59 595 PRO A O 1
ATOM 4371 N N . ALA A 1 596 ? 6.680 2.318 -45.246 1.00 47.81 596 ALA A N 1
ATOM 4372 C CA . ALA A 1 596 ? 7.433 2.506 -44.002 1.00 47.81 596 ALA A CA 1
ATOM 4373 C C . ALA A 1 596 ? 6.728 1.882 -42.778 1.00 47.81 596 ALA A C 1
ATOM 4375 O O . ALA A 1 596 ? 7.275 1.910 -41.676 1.00 47.81 596 ALA A O 1
ATOM 4376 N N . LEU A 1 597 ? 5.500 1.374 -42.950 1.00 49.16 597 LEU A N 1
ATOM 4377 C CA . LEU A 1 597 ? 4.633 0.868 -41.885 1.00 49.16 597 LEU A CA 1
ATOM 4378 C C . LEU A 1 597 ? 3.831 -0.352 -42.383 1.00 49.16 597 LEU A C 1
ATOM 4380 O O . LEU A 1 597 ? 3.385 -0.339 -43.536 1.00 49.16 597 LEU A O 1
ATOM 4384 N N . PRO A 1 598 ? 3.609 -1.382 -41.543 1.00 46.91 598 PRO A N 1
ATOM 4385 C CA . PRO A 1 598 ? 2.727 -2.493 -41.885 1.00 46.91 598 PRO A CA 1
ATOM 4386 C C . PRO A 1 598 ? 1.280 -1.986 -42.003 1.00 46.91 598 PRO A C 1
ATOM 4388 O O . PRO A 1 598 ? 0.704 -1.478 -41.040 1.00 46.91 598 PRO A O 1
ATOM 4391 N N . HIS A 1 599 ? 0.697 -2.092 -43.199 1.00 48.00 599 HIS A N 1
ATOM 4392 C CA . HIS A 1 599 ? -0.687 -1.694 -43.468 1.00 48.00 599 HIS A CA 1
ATOM 4393 C C . HIS A 1 599 ? -1.635 -2.877 -43.244 1.00 48.00 599 HIS A C 1
ATOM 4395 O O . HIS A 1 599 ? -1.551 -3.879 -43.952 1.00 48.00 599 HIS A O 1
ATOM 4401 N N . TYR A 1 600 ? -2.559 -2.737 -42.291 1.00 50.75 600 TYR A N 1
ATOM 4402 C CA . TYR A 1 600 ? -3.637 -3.701 -42.051 1.00 50.75 600 TYR A CA 1
ATOM 4403 C C . TYR A 1 600 ? -4.922 -3.269 -42.758 1.00 50.75 600 TYR A C 1
ATOM 4405 O O . TYR A 1 600 ? -5.134 -2.084 -43.009 1.00 50.75 600 TYR A O 1
ATOM 4413 N N . ASP A 1 601 ? -5.784 -4.239 -43.062 1.00 44.72 601 ASP A N 1
ATOM 4414 C CA . ASP A 1 601 ? -7.118 -3.990 -43.611 1.00 44.72 601 ASP A CA 1
ATOM 4415 C C . ASP A 1 601 ? -7.987 -3.160 -42.642 1.00 44.72 601 ASP A C 1
ATOM 4417 O O . ASP A 1 601 ? -7.868 -3.273 -41.418 1.00 44.72 601 ASP A O 1
ATOM 4421 N N . LEU A 1 602 ? -8.894 -2.351 -43.197 1.00 45.34 602 LEU A N 1
ATOM 4422 C CA . LEU A 1 602 ? -9.769 -1.424 -42.475 1.00 45.34 602 LEU A CA 1
ATOM 4423 C C . LEU A 1 602 ? -10.599 -2.145 -41.401 1.00 45.34 602 LEU A C 1
ATOM 4425 O O . LEU A 1 602 ? -10.789 -1.626 -40.304 1.00 45.34 602 LEU A O 1
ATOM 4429 N N . GLY A 1 603 ? -11.057 -3.367 -41.699 1.00 44.62 603 GLY A N 1
ATOM 4430 C CA . GLY A 1 603 ? -11.807 -4.197 -40.755 1.00 44.62 603 GLY A CA 1
ATOM 4431 C C . GLY A 1 603 ? -10.974 -4.643 -39.550 1.00 44.62 603 GLY A C 1
ATOM 4432 O O . GLY A 1 603 ? -11.477 -4.670 -38.431 1.00 44.62 603 GLY A O 1
ATOM 4433 N N . TYR A 1 604 ? -9.683 -4.927 -39.743 1.00 53.69 604 TYR A N 1
ATOM 4434 C CA . TYR A 1 604 ? -8.769 -5.249 -38.645 1.00 53.69 604 TYR A CA 1
ATOM 4435 C C . TYR A 1 604 ? -8.459 -4.011 -37.797 1.00 53.69 604 TYR A C 1
ATOM 4437 O O . TYR A 1 604 ? -8.468 -4.093 -36.573 1.00 53.69 604 TYR A O 1
ATOM 4445 N N . GLN A 1 605 ? -8.246 -2.852 -38.430 1.00 53.28 605 GLN A N 1
ATOM 4446 C CA . GLN A 1 605 ? -7.995 -1.589 -37.727 1.00 53.28 605 GLN A CA 1
ATOM 4447 C C . GLN A 1 605 ? -9.201 -1.134 -36.890 1.00 53.28 605 GLN A C 1
ATOM 4449 O O . GLN A 1 605 ? -9.025 -0.692 -35.757 1.00 53.28 605 GLN A O 1
ATOM 4454 N N . LEU A 1 606 ? -10.424 -1.288 -37.408 1.00 50.88 606 LEU A N 1
ATOM 4455 C CA . LEU A 1 606 ? -11.658 -0.990 -36.675 1.00 50.88 606 LEU A CA 1
ATOM 4456 C C . LEU A 1 606 ? -11.892 -1.976 -35.524 1.00 50.88 606 LEU A C 1
ATOM 4458 O O . LEU A 1 606 ? -12.139 -1.535 -34.405 1.00 50.88 606 LEU A O 1
ATOM 4462 N N . ASN A 1 607 ? -11.704 -3.280 -35.753 1.00 53.50 607 ASN A N 1
ATOM 4463 C CA . ASN A 1 607 ? -11.764 -4.288 -34.689 1.00 53.50 607 ASN A CA 1
ATOM 4464 C C . ASN A 1 607 ? -10.706 -4.046 -33.602 1.00 53.50 607 ASN A C 1
ATOM 4466 O O . ASN A 1 607 ? -10.953 -4.317 -32.434 1.00 53.50 607 ASN A O 1
ATOM 4470 N N . GLU A 1 608 ? -9.532 -3.521 -33.957 1.00 55.31 608 GLU A N 1
ATOM 4471 C CA . GLU A 1 608 ? -8.493 -3.116 -33.007 1.00 55.31 608 GLU A CA 1
ATOM 4472 C C . GLU A 1 608 ? -8.896 -1.894 -32.177 1.00 55.31 608 GLU A C 1
ATOM 4474 O O . GLU A 1 608 ? -8.679 -1.878 -30.967 1.00 55.31 608 GLU A O 1
ATOM 4479 N N . ILE A 1 609 ? -9.513 -0.884 -32.796 1.00 54.41 609 ILE A N 1
ATOM 4480 C CA . ILE A 1 609 ? -10.061 0.284 -32.090 1.00 54.41 609 ILE A CA 1
ATOM 4481 C C . ILE A 1 609 ? -11.190 -0.147 -31.138 1.00 54.41 609 ILE A C 1
ATOM 4483 O O . ILE A 1 609 ? -11.233 0.296 -29.990 1.00 54.41 609 ILE A O 1
ATOM 4487 N N . GLU A 1 610 ? -12.062 -1.056 -31.574 1.00 52.50 610 GLU A N 1
ATOM 4488 C CA . GLU A 1 610 ? -13.149 -1.609 -30.759 1.00 52.50 610 GLU A CA 1
ATOM 4489 C C . GLU A 1 610 ? -12.632 -2.528 -29.638 1.00 52.50 610 GLU A C 1
ATOM 4491 O O . GLU A 1 610 ? -13.086 -2.422 -28.496 1.00 52.50 610 GLU A O 1
ATOM 4496 N N . ALA A 1 611 ? -11.618 -3.362 -29.903 1.00 53.28 611 ALA A N 1
ATOM 4497 C CA . ALA A 1 611 ? -10.966 -4.213 -28.903 1.00 53.28 611 ALA A CA 1
ATOM 4498 C C . ALA A 1 611 ? -10.255 -3.395 -27.811 1.00 53.28 611 ALA A C 1
ATOM 4500 O O . ALA A 1 611 ? -10.253 -3.792 -26.642 1.00 53.28 611 ALA A O 1
ATOM 4501 N N . ARG A 1 612 ? -9.725 -2.211 -28.149 1.00 51.84 612 ARG A N 1
ATOM 4502 C CA . ARG A 1 612 ? -9.196 -1.234 -27.175 1.00 51.84 612 ARG A CA 1
ATOM 4503 C C . ARG A 1 612 ? -10.292 -0.640 -26.270 1.00 51.84 612 ARG A C 1
ATOM 4505 O O . ARG A 1 612 ? -9.989 -0.161 -25.175 1.00 51.84 612 ARG A O 1
ATOM 4512 N N . GLY A 1 613 ? -11.565 -0.714 -26.670 1.00 42.56 613 GLY A N 1
ATOM 4513 C CA . GLY A 1 613 ? -12.728 -0.239 -25.909 1.00 42.56 613 GLY A CA 1
ATOM 4514 C C . GLY A 1 613 ? -13.152 -1.126 -24.727 1.00 42.56 613 GLY A C 1
ATOM 4515 O O . GLY A 1 613 ? -13.851 -0.657 -23.831 1.00 42.56 613 GLY A O 1
ATOM 4516 N N . GLY A 1 614 ? -12.698 -2.384 -24.663 1.00 36.28 614 GLY A N 1
ATOM 4517 C CA . GLY A 1 614 ? -13.239 -3.422 -23.767 1.00 36.28 614 GLY A CA 1
ATOM 4518 C C . GLY A 1 614 ? -12.834 -3.392 -22.283 1.00 36.28 614 GLY A C 1
ATOM 4519 O O . GLY A 1 614 ? -13.200 -4.303 -21.547 1.00 36.28 614 GLY A O 1
ATOM 4520 N N . GLY A 1 615 ? -12.098 -2.384 -21.797 1.00 38.50 615 GLY A N 1
ATOM 4521 C CA . GLY A 1 615 ? -11.800 -2.292 -20.353 1.00 38.50 615 GLY A CA 1
ATOM 4522 C C . GLY A 1 615 ? -10.624 -1.411 -19.923 1.00 38.50 615 GLY A C 1
ATOM 4523 O O . GLY A 1 615 ? -10.423 -1.218 -18.726 1.00 38.50 615 GLY A O 1
ATOM 4524 N N . ARG A 1 616 ? -9.844 -0.847 -20.858 1.00 42.59 616 ARG A N 1
ATOM 4525 C CA . ARG A 1 616 ? -8.708 0.055 -20.554 1.00 42.59 616 ARG A CA 1
ATOM 4526 C C . ARG A 1 616 ? -8.694 1.331 -21.409 1.00 42.59 616 ARG A C 1
ATOM 4528 O O . ARG A 1 616 ? -7.638 1.864 -21.729 1.00 42.59 616 ARG A O 1
ATOM 4535 N N . VAL A 1 617 ? -9.880 1.891 -21.658 1.00 41.81 617 VAL A N 1
ATOM 4536 C CA . VAL A 1 617 ? -10.095 3.238 -22.238 1.00 41.81 617 VAL A CA 1
ATOM 4537 C C . VAL A 1 617 ? -9.327 4.341 -21.473 1.00 41.81 617 VAL A C 1
ATOM 4539 O O . VAL A 1 617 ? -9.002 5.388 -22.026 1.00 41.81 617 VAL A O 1
ATOM 4542 N N . TYR A 1 618 ? -8.945 4.096 -20.215 1.00 38.91 618 TYR A N 1
ATOM 4543 C CA . TYR A 1 618 ? -8.224 5.053 -19.373 1.00 38.91 618 TYR A CA 1
ATOM 4544 C C . TYR A 1 618 ? -6.823 5.458 -19.855 1.00 38.91 618 TYR A C 1
ATOM 4546 O O . TYR A 1 618 ? -6.375 6.519 -19.435 1.00 38.91 618 TYR A O 1
ATOM 4554 N N . ALA A 1 619 ? -6.118 4.672 -20.680 1.00 37.56 619 ALA A N 1
ATOM 4555 C CA . ALA A 1 619 ? -4.782 5.051 -21.169 1.00 37.56 619 ALA A CA 1
ATOM 4556 C C . ALA A 1 619 ? -4.859 6.026 -22.357 1.00 37.56 619 ALA A C 1
ATOM 4558 O O . ALA A 1 619 ? -4.214 7.072 -22.333 1.00 37.56 619 ALA A O 1
ATOM 4559 N N . PHE A 1 620 ? -5.728 5.734 -23.331 1.00 38.94 620 PHE A N 1
ATOM 4560 C CA . PHE A 1 620 ? -5.948 6.560 -24.523 1.00 38.94 620 PHE A CA 1
ATOM 4561 C C . PHE A 1 620 ? -6.622 7.909 -24.199 1.00 38.94 620 PHE A C 1
ATOM 4563 O O . PHE A 1 620 ? -6.356 8.913 -24.850 1.00 38.94 620 PHE A O 1
ATOM 4570 N N . VAL A 1 621 ? -7.459 7.962 -23.154 1.00 42.62 621 VAL A N 1
ATOM 4571 C CA . VAL A 1 621 ? -8.266 9.150 -22.799 1.00 42.62 621 VAL A CA 1
ATOM 4572 C C . VAL A 1 621 ? -7.610 10.044 -21.724 1.00 42.62 621 VAL A C 1
ATOM 4574 O O . VAL A 1 621 ? -8.062 11.163 -21.489 1.00 42.62 621 VAL A O 1
ATOM 4577 N N . ARG A 1 622 ? -6.521 9.618 -21.057 1.00 36.56 622 ARG A N 1
ATOM 4578 C CA . ARG A 1 622 ? -6.014 10.287 -19.831 1.00 36.56 622 ARG A CA 1
ATOM 4579 C C . ARG A 1 622 ? -5.436 11.697 -20.003 1.00 36.56 622 ARG A C 1
ATOM 4581 O O . ARG A 1 622 ? -5.115 12.322 -18.994 1.00 36.56 622 ARG A O 1
ATOM 4588 N N . GLN A 1 623 ? -5.306 12.209 -21.222 1.00 34.56 623 GLN A N 1
ATOM 4589 C CA . GLN A 1 623 ? -4.936 13.604 -21.472 1.00 34.56 623 GLN A CA 1
ATOM 4590 C C . GLN A 1 623 ? -6.027 14.304 -22.287 1.00 34.56 623 GLN A C 1
ATOM 4592 O O . GLN A 1 623 ? -5.895 14.527 -23.481 1.00 34.56 623 GLN A O 1
ATOM 4597 N N . GLY A 1 624 ? -7.129 14.601 -21.593 1.00 30.81 624 GLY A N 1
ATOM 4598 C CA . GLY A 1 624 ? -8.132 15.623 -21.896 1.00 30.81 624 GLY A CA 1
ATOM 4599 C C . GLY A 1 624 ? -8.233 16.140 -23.330 1.00 30.81 624 GLY A C 1
ATOM 4600 O O . GLY A 1 624 ? -7.744 17.224 -23.612 1.00 30.81 624 GLY A O 1
ATOM 4601 N N . VAL A 1 625 ? -9.012 15.443 -24.153 1.00 27.56 625 VAL A N 1
ATOM 4602 C CA . VAL A 1 625 ? -10.081 16.039 -24.964 1.00 27.56 625 VAL A CA 1
ATOM 4603 C C . VAL A 1 625 ? -11.202 15.001 -24.976 1.00 27.56 625 VAL A C 1
ATOM 4605 O O . VAL A 1 625 ? -11.001 13.881 -25.443 1.00 27.56 625 VAL A O 1
ATOM 4608 N N . GLU A 1 626 ? -12.379 15.334 -24.441 1.00 24.78 626 GLU A N 1
ATOM 4609 C CA . GLU A 1 626 ? -13.601 14.640 -24.851 1.00 24.78 626 GLU A CA 1
ATOM 4610 C C . GLU A 1 626 ? -13.708 14.805 -26.371 1.00 24.78 626 GLU A C 1
ATOM 4612 O O . GLU A 1 626 ? -14.105 15.865 -26.856 1.00 24.78 626 GLU A O 1
ATOM 4617 N N . PHE A 1 627 ? -13.347 13.783 -27.146 1.00 28.34 627 PHE A N 1
ATOM 4618 C CA . PHE A 1 627 ? -13.759 13.723 -28.542 1.00 28.34 627 PHE A CA 1
ATOM 4619 C C . PHE A 1 627 ? -15.261 13.437 -28.562 1.00 28.34 627 PHE A C 1
ATOM 4621 O O . PHE A 1 627 ? -15.712 12.306 -28.730 1.00 28.34 627 PHE A O 1
ATOM 4628 N N . LYS A 1 628 ? -16.054 14.495 -28.381 1.00 23.34 628 LYS A N 1
ATOM 4629 C CA . LYS A 1 628 ? -17.415 14.540 -28.900 1.00 23.34 628 LYS A CA 1
ATOM 4630 C C . LYS A 1 628 ? -17.271 14.545 -30.417 1.00 23.34 628 LYS A C 1
ATOM 4632 O O . LYS A 1 628 ? -17.040 15.587 -31.024 1.00 23.34 628 LYS A O 1
ATOM 4637 N N . ILE A 1 629 ? -17.344 13.363 -31.021 1.00 24.97 629 ILE A N 1
ATOM 4638 C CA . ILE A 1 629 ? -17.555 13.240 -32.459 1.00 24.97 629 ILE A CA 1
ATOM 4639 C C . ILE A 1 629 ? -18.973 13.761 -32.705 1.00 24.97 629 ILE A C 1
ATOM 4641 O O . ILE A 1 629 ? -19.956 13.036 -32.568 1.00 24.97 629 ILE A O 1
ATOM 4645 N N . LEU A 1 630 ? -19.080 15.062 -32.965 1.00 21.83 630 LEU A N 1
ATOM 4646 C CA . LEU A 1 630 ? -20.253 15.638 -33.597 1.00 21.83 630 LEU A CA 1
ATOM 4647 C C . LEU A 1 630 ? -20.154 15.251 -35.071 1.00 21.83 630 LEU A C 1
ATOM 4649 O O . LEU A 1 630 ? -19.335 15.795 -35.807 1.00 21.83 630 LEU A O 1
ATOM 4653 N N . PHE A 1 631 ? -20.934 14.246 -35.460 1.00 24.03 631 PHE A N 1
ATOM 4654 C CA . PHE A 1 631 ? -21.337 14.106 -36.850 1.00 24.03 631 PHE A CA 1
ATOM 4655 C C . PHE A 1 631 ? -22.349 15.221 -37.123 1.00 24.03 631 PHE A C 1
ATOM 4657 O O . PHE A 1 631 ? -23.452 15.170 -36.577 1.00 24.03 631 PHE A O 1
ATOM 4664 N N . ASP A 1 632 ? -21.946 16.209 -37.920 1.00 28.36 632 ASP A N 1
ATOM 4665 C CA . ASP A 1 632 ? -22.870 16.975 -38.762 1.00 28.36 632 ASP A CA 1
ATOM 4666 C C . ASP A 1 632 ? -22.901 16.342 -40.158 1.00 28.36 632 ASP A C 1
ATOM 4668 O O . ASP A 1 632 ? -21.805 16.015 -40.682 1.00 28.36 632 ASP A O 1
#